Protein AF-A0A2C9JT68-F1 (afdb_monomer_lite)

Sequence (591 aa):
MGTEGPRGPQGPPGNPGPQGPPGVGLKGPPGPPGPPGDYVINGARLIQGPPGPPGPPGPPGVTTTLNGDEKLGFGSTVGAGGSRGAVVYQNRDLMLSMSQRVPLGMMAFVLEEELLYIRVKSGWRYIQLGSVLSIPEVIPTYPRRPDSDQNQTDRENEGTLAVENDGFSDADRERLVKEMYLRQLEERKKRREQEEQIRRLQWEKKKQEEERARLELQRKENAAKDEERKRAEQRQREEAEKRRLHLERLKAEQERKEEERQRKEQNDRLERQRAEEEQRLALAENEKRLEARRRYEEEYRRRLAERERVEKERKQREEERQKLLRLREEREKANQLAIDRRRQLSDYGITGQIHIVDIDKNKLQGQGNTSRPAATTNVRVVDQDDDQEPASYVLDKRRTTPPPRIEIPPANYATGDMLHLIALDKPLAGSMHGIQGADYECHRQARKHRLMGTYRAFLSSETQNLNSIIYYTKDKQIPIVNSKNQILFKSWNSLTDGSGAYFNSQTPIYSFDGNDVMYDPKWPQKFIWHGSNNKGEFVEGKFCNKWHTRAANEMGLASSLLKHMLLDQEEYSCNNAFIVLCIENTARRWP

pLDDT: mean 75.22, std 24.87, range [27.3, 98.81]

Secondary structure (DSSP, 8-state):
--PPPPPPPPPPPPPPPPPPPP---PPPPPPPPPPPPP---SSS---PPPPPPPPPPPPPP-----S------------SSS---EEEESSHHHHHHHTTSSPTT-EEEETTTTEEEEEETTEEEEE------PPP------PPPP-----------------------HHHHHHHHHHHHHHHHHHHHHHHHHHHHHHHHHHHHHHHHHHHHHHHHHHHHHHHHHHHHHHHHHHHHHHHHHHHHHHHHHHHHHHHHHHHHHHHHHHHHHHHHHHHHHHHHHHHHHHHHHHHHHHHHHHHHHHHHHHHHHHHHHHHHHHHHHHHHHHHHHHHHHHHHHHHHHHHTTSS----------------------------------------------------PPP-------TTB--SS-EEEEE-SS-B-S-SSSHHHHHHHHHHHHHHTT--S-EEES--BTTB-GGGSS--TTGGGSPEE-TTSBEEES-HHHHSSSS--B--TTSPPBBTTS-BTTT-TTS-S-EEE--B-TTS-B-TT-BHHHHT---TT-EEEEEEGGGTBSS--EEEETTS-BB-EEEE-S-----

Structure (mmCIF, N/CA/C/O backbone):
data_AF-A0A2C9JT68-F1
#
_entry.id   AF-A0A2C9JT68-F1
#
loop_
_atom_site.group_PDB
_atom_site.id
_atom_site.type_symbol
_atom_site.label_atom_id
_atom_site.label_alt_id
_atom_site.label_comp_id
_atom_site.label_asym_id
_atom_site.label_entity_id
_atom_site.label_seq_id
_atom_site.pdbx_PDB_ins_code
_atom_site.Cartn_x
_atom_site.Cartn_y
_atom_site.Cartn_z
_atom_site.occupancy
_atom_site.B_iso_or_equiv
_atom_site.auth_seq_id
_atom_site.auth_comp_id
_atom_site.auth_asym_id
_atom_site.auth_atom_id
_atom_site.pdbx_PDB_model_num
ATOM 1 N N . MET A 1 1 ? -73.056 -14.015 91.793 1.00 49.25 1 MET A N 1
ATOM 2 C CA . MET A 1 1 ? -73.609 -14.326 90.452 1.00 49.25 1 MET A CA 1
ATOM 3 C C . MET A 1 1 ? -72.986 -13.374 89.446 1.00 49.25 1 MET A C 1
ATOM 5 O O . MET A 1 1 ? -72.625 -12.276 89.847 1.00 49.25 1 MET A O 1
ATOM 9 N N . GLY A 1 2 ? -72.851 -13.793 88.188 1.00 48.03 2 GLY A N 1
ATOM 10 C CA . GLY A 1 2 ? -72.104 -13.069 87.154 1.00 48.03 2 GLY A CA 1
ATOM 11 C C . GLY A 1 2 ? -71.256 -14.060 86.366 1.00 48.03 2 GLY A C 1
ATOM 12 O O . GLY A 1 2 ? -70.108 -14.301 86.714 1.00 48.03 2 GLY A O 1
ATOM 13 N N . THR A 1 3 ? -71.866 -14.717 85.382 1.00 54.62 3 THR A N 1
ATOM 14 C CA . THR A 1 3 ? -71.197 -15.706 84.526 1.00 54.62 3 THR A CA 1
ATOM 15 C C . THR A 1 3 ? -70.244 -15.015 83.560 1.00 54.62 3 THR A C 1
ATOM 17 O O . THR A 1 3 ? -70.628 -14.032 82.926 1.00 54.62 3 THR A O 1
ATOM 20 N N . GLU A 1 4 ? -69.033 -15.550 83.415 1.00 57.28 4 GLU A N 1
ATOM 21 C CA . GLU A 1 4 ? -68.069 -15.071 82.426 1.00 57.28 4 GLU A CA 1
ATOM 22 C C . GLU A 1 4 ? -68.636 -15.220 81.001 1.00 57.28 4 GLU A C 1
ATOM 24 O O . GLU A 1 4 ? -69.282 -16.219 80.671 1.00 57.28 4 GLU A O 1
ATOM 29 N N . GLY A 1 5 ? -68.466 -14.186 80.173 1.00 61.94 5 GLY A N 1
ATOM 30 C CA . GLY A 1 5 ? -69.049 -14.138 78.831 1.00 61.94 5 GLY A CA 1
ATOM 31 C C . GLY A 1 5 ? -68.352 -15.097 77.855 1.00 61.94 5 GLY A C 1
ATOM 32 O O . GLY A 1 5 ? -67.145 -15.313 77.971 1.00 61.94 5 GLY A O 1
ATOM 33 N N . PRO A 1 6 ? -69.068 -15.659 76.862 1.00 64.50 6 PRO A N 1
ATOM 34 C CA . PRO A 1 6 ? -68.467 -16.574 75.900 1.00 64.50 6 PRO A CA 1
ATOM 35 C C . PRO A 1 6 ? -67.355 -15.888 75.097 1.00 64.50 6 PRO A C 1
ATOM 37 O O . PRO A 1 6 ? -67.516 -14.772 74.596 1.00 64.50 6 PRO A O 1
ATOM 40 N N . ARG A 1 7 ? -66.225 -16.587 74.950 1.00 65.62 7 ARG A N 1
ATOM 41 C CA . ARG A 1 7 ? -65.058 -16.132 74.184 1.00 65.62 7 ARG A CA 1
ATOM 42 C C . ARG A 1 7 ? -65.469 -15.776 72.751 1.00 65.62 7 ARG A C 1
ATOM 44 O O . ARG A 1 7 ? -66.027 -16.612 72.043 1.00 65.62 7 ARG A O 1
ATOM 51 N N . GLY A 1 8 ? -65.167 -14.546 72.332 1.00 63.94 8 GLY A N 1
ATOM 52 C CA . GLY A 1 8 ? -65.489 -14.058 70.990 1.00 63.94 8 GLY A CA 1
ATOM 53 C C . GLY A 1 8 ? -64.876 -14.924 69.875 1.00 63.94 8 GLY A C 1
ATOM 54 O O . GLY A 1 8 ? -63.818 -15.529 70.086 1.00 63.94 8 GLY A O 1
ATOM 55 N N . PRO A 1 9 ? -65.525 -14.999 68.697 1.00 64.12 9 PRO A N 1
ATOM 56 C CA . PRO A 1 9 ? -65.074 -15.843 67.596 1.00 64.12 9 PRO A CA 1
ATOM 57 C C . PRO A 1 9 ? -63.690 -15.427 67.085 1.00 64.12 9 PRO A C 1
ATOM 59 O O . PRO A 1 9 ? -63.302 -14.259 67.151 1.00 64.12 9 PRO A O 1
ATOM 62 N N . GLN A 1 10 ? -62.951 -16.396 66.545 1.00 63.31 10 GLN A N 1
ATOM 63 C CA . GLN A 1 10 ? -61.650 -16.152 65.929 1.00 63.31 10 GLN A CA 1
ATOM 64 C C . GLN A 1 10 ? -61.797 -15.182 64.747 1.00 63.31 10 GLN A C 1
ATOM 66 O O . GLN A 1 10 ? -62.661 -15.367 63.890 1.00 63.31 10 GLN A O 1
ATOM 71 N N . GLY A 1 11 ? -60.950 -14.149 64.706 1.00 59.50 11 GLY A N 1
ATOM 72 C CA . GLY A 1 11 ? -60.927 -13.197 63.596 1.00 59.50 11 GLY A CA 1
ATOM 73 C C . GLY A 1 11 ? -60.619 -13.892 62.260 1.00 59.50 11 GLY A C 1
ATOM 74 O O . GLY A 1 11 ? -59.875 -14.878 62.253 1.00 59.50 11 GLY A O 1
ATOM 75 N N . PRO A 1 12 ? -61.179 -13.408 61.136 1.00 61.53 12 PRO A N 1
ATOM 76 C CA . PRO A 1 12 ? -60.961 -14.021 59.830 1.00 61.53 12 PRO A CA 1
ATOM 77 C C . PRO A 1 12 ? -59.472 -13.989 59.437 1.00 61.53 12 PRO A C 1
ATOM 79 O O . PRO A 1 12 ? -58.749 -13.082 59.865 1.00 61.53 12 PRO A O 1
ATOM 82 N N . PRO A 1 13 ? -59.000 -14.941 58.607 1.00 68.06 13 PRO A N 1
ATOM 83 C CA . PRO A 1 13 ? -57.640 -14.921 58.079 1.00 68.06 13 PRO A CA 1
ATOM 84 C C . PRO A 1 13 ? -57.308 -13.586 57.405 1.00 68.06 13 PRO A C 1
ATOM 86 O O . PRO A 1 13 ? -58.145 -13.007 56.710 1.00 68.06 13 PRO A O 1
ATOM 89 N N . GLY A 1 14 ? -56.076 -13.108 57.591 1.00 55.41 14 GLY A N 1
ATOM 90 C CA . GLY A 1 14 ? -55.601 -11.899 56.922 1.00 55.41 14 GLY A CA 1
ATOM 91 C C . GLY A 1 14 ? -55.662 -12.052 55.401 1.00 55.41 14 GLY A C 1
ATOM 92 O O . GLY A 1 14 ? -55.240 -13.076 54.864 1.00 55.41 14 GLY A O 1
ATOM 93 N N . ASN A 1 15 ? -56.188 -11.033 54.717 1.00 54.62 15 ASN A N 1
ATOM 94 C CA . ASN A 1 15 ? -56.277 -11.021 53.257 1.00 54.62 15 ASN A CA 1
ATOM 95 C C . ASN A 1 15 ? -54.892 -11.249 52.616 1.00 54.62 15 ASN A C 1
ATOM 97 O O . ASN A 1 15 ? -53.897 -10.737 53.142 1.00 54.62 15 ASN A O 1
ATOM 101 N N . PRO A 1 16 ? -54.811 -11.944 51.463 1.00 64.69 16 PRO A N 1
ATOM 102 C CA . PRO A 1 16 ? -53.580 -12.032 50.686 1.00 64.69 16 PRO A CA 1
ATOM 103 C C . PRO A 1 16 ? -52.981 -10.646 50.421 1.00 64.69 16 PRO A C 1
ATOM 105 O O . PRO A 1 16 ? -53.710 -9.682 50.176 1.00 64.69 16 PRO A O 1
ATOM 108 N N . GLY A 1 17 ? -51.648 -10.554 50.454 1.00 48.88 17 GLY A N 1
ATOM 109 C CA . GLY A 1 17 ? -50.942 -9.312 50.141 1.00 48.88 17 GLY A CA 1
ATOM 110 C C . GLY A 1 17 ? -51.330 -8.788 48.750 1.00 48.88 17 GLY A C 1
ATOM 111 O O . GLY A 1 17 ? -51.549 -9.595 47.841 1.00 48.88 17 GLY A O 1
ATOM 112 N N . PRO A 1 18 ? -51.442 -7.459 48.564 1.00 54.62 18 PRO A N 1
ATOM 113 C CA . PRO A 1 18 ? -51.905 -6.888 47.306 1.00 54.62 18 PRO A CA 1
ATOM 114 C C . PRO A 1 18 ? -50.997 -7.309 46.149 1.00 54.62 18 PRO A C 1
ATOM 116 O O . PRO A 1 18 ? -49.769 -7.280 46.261 1.00 54.62 18 PRO A O 1
ATOM 119 N N . GLN A 1 19 ? -51.611 -7.676 45.023 1.00 54.12 19 GLN A N 1
ATOM 120 C CA . GLN A 1 19 ? -50.888 -7.988 43.795 1.00 54.12 19 GLN A CA 1
ATOM 121 C C . GLN A 1 19 ? -50.010 -6.792 43.397 1.00 54.12 19 GLN A C 1
ATOM 123 O O . GLN A 1 19 ? -50.469 -5.648 43.413 1.00 54.12 19 GLN A O 1
ATOM 128 N N . GLY A 1 20 ? -48.748 -7.059 43.043 1.00 46.91 20 GLY A N 1
ATOM 129 C CA . GLY A 1 20 ? -47.820 -6.019 42.597 1.00 46.91 20 GLY A CA 1
ATOM 130 C C . GLY A 1 20 ? -48.408 -5.213 41.428 1.00 46.91 20 GLY A C 1
ATOM 131 O O . GLY A 1 20 ? -49.074 -5.800 40.571 1.00 46.91 20 GLY A O 1
ATOM 132 N N . PRO A 1 21 ? -48.206 -3.882 41.389 1.00 47.03 21 PRO A N 1
ATOM 133 C CA . PRO A 1 21 ? -48.898 -3.013 40.445 1.00 47.03 21 PRO A CA 1
ATOM 134 C C . PRO A 1 21 ? -48.596 -3.417 38.991 1.00 47.03 21 PRO A C 1
ATOM 136 O O . PRO A 1 21 ? -47.423 -3.585 38.645 1.00 47.03 21 PRO A O 1
ATOM 139 N N . PRO A 1 22 ? -49.618 -3.541 38.118 1.00 49.75 22 PRO A N 1
ATOM 140 C CA . PRO A 1 22 ? -49.408 -3.793 36.697 1.00 49.75 22 PRO A CA 1
ATOM 141 C C . PRO A 1 22 ? -48.486 -2.739 36.074 1.00 49.75 22 PRO A C 1
ATOM 143 O O . PRO A 1 22 ? -48.647 -1.543 36.319 1.00 49.75 22 PRO A O 1
ATOM 146 N N . GLY A 1 23 ? -47.526 -3.177 35.255 1.00 41.69 23 GLY A N 1
ATOM 147 C CA . GLY A 1 23 ? -46.555 -2.289 34.615 1.00 41.69 23 GLY A CA 1
ATOM 148 C C . GLY A 1 23 ? -47.236 -1.268 33.701 1.00 41.69 23 GLY A C 1
ATOM 149 O O . GLY A 1 23 ? -47.698 -1.614 32.614 1.00 41.69 23 GLY A O 1
ATOM 150 N N . VAL A 1 24 ? -47.298 -0.008 34.138 1.00 39.09 24 VAL A N 1
ATOM 151 C CA . VAL A 1 24 ? -48.035 1.055 33.439 1.00 39.09 24 VAL A CA 1
ATOM 152 C C . VAL A 1 24 ? -47.249 1.541 32.218 1.00 39.09 24 VAL A C 1
ATOM 154 O O . VAL A 1 24 ? -46.485 2.503 32.282 1.00 39.09 24 VAL A O 1
ATOM 157 N N . GLY A 1 25 ? -47.449 0.875 31.080 1.00 39.75 25 GLY A N 1
ATOM 158 C CA . GLY A 1 25 ? -46.959 1.344 29.786 1.00 39.75 25 GLY A CA 1
ATOM 159 C C . GLY A 1 25 ? -47.607 2.680 29.416 1.00 39.75 25 GLY A C 1
ATOM 160 O O . GLY A 1 25 ? -48.798 2.732 29.107 1.00 39.75 25 GLY A O 1
ATOM 161 N N . LEU A 1 26 ? -46.833 3.767 29.455 1.00 35.72 26 LEU A N 1
ATOM 162 C CA . LEU A 1 26 ? -47.327 5.106 29.133 1.00 35.72 26 LEU A CA 1
ATOM 163 C C . LEU A 1 26 ? -47.810 5.173 27.677 1.00 35.72 26 LEU A C 1
ATOM 165 O O . LEU A 1 26 ? -47.066 4.874 26.742 1.00 35.72 26 LEU A O 1
ATOM 169 N N . LYS A 1 27 ? -49.057 5.616 27.484 1.00 40.81 27 LYS A N 1
ATOM 170 C CA . LYS A 1 27 ? -49.620 5.891 26.158 1.00 40.81 27 LYS A CA 1
ATOM 171 C C . LYS A 1 27 ? -48.790 6.984 25.479 1.00 40.81 27 LYS A C 1
ATOM 173 O O . LYS A 1 27 ? -48.665 8.081 26.019 1.00 40.81 27 LYS A O 1
ATOM 178 N N . GLY A 1 28 ? -48.242 6.683 24.301 1.00 44.53 28 GLY A N 1
ATOM 179 C CA . GLY A 1 28 ? -47.439 7.637 23.535 1.00 44.53 28 GLY A CA 1
ATOM 180 C C . GLY A 1 28 ? -48.212 8.927 23.210 1.00 44.53 28 GLY A C 1
ATOM 181 O O . GLY A 1 28 ? -49.436 8.873 23.033 1.00 44.53 28 GLY A O 1
ATOM 182 N N . PRO A 1 29 ? -47.527 10.084 23.136 1.00 41.91 29 PRO A N 1
ATOM 183 C CA . PRO A 1 29 ? -48.167 11.350 22.793 1.00 41.91 29 PRO A CA 1
ATOM 184 C C . PRO A 1 29 ? -48.758 11.308 21.369 1.00 41.91 29 PRO A C 1
ATOM 186 O O . PRO A 1 29 ? -48.262 10.554 20.526 1.00 41.91 29 PRO A O 1
ATOM 189 N N . PRO A 1 30 ? -49.794 12.116 21.071 1.00 46.81 30 PRO A N 1
ATOM 190 C CA . PRO A 1 30 ? -50.306 12.266 19.712 1.00 46.81 30 PRO A CA 1
ATOM 191 C C . PRO A 1 30 ? -49.204 12.673 18.726 1.00 46.81 30 PRO A C 1
ATOM 193 O O . PRO A 1 30 ? -48.300 13.436 19.073 1.00 46.81 30 PRO A O 1
ATOM 196 N N . GLY A 1 31 ? -49.296 12.185 17.487 1.00 44.56 31 GLY A N 1
ATOM 197 C CA . GLY A 1 31 ? -48.398 12.617 16.418 1.00 44.56 31 GLY A CA 1
ATOM 198 C C . GLY A 1 31 ? -48.574 14.110 16.098 1.00 44.56 31 GLY A C 1
ATOM 199 O O . GLY A 1 31 ? -49.675 14.642 16.276 1.00 44.56 31 GLY A O 1
ATOM 200 N N . PRO A 1 32 ? -47.520 14.799 15.623 1.00 46.31 32 PRO A N 1
ATOM 201 C CA . PRO A 1 32 ? -47.634 16.190 15.196 1.00 46.31 32 PRO A CA 1
ATOM 202 C C . PRO A 1 32 ? -48.630 16.327 14.025 1.00 46.31 32 PRO A C 1
ATOM 204 O O . PRO A 1 32 ? -48.775 15.381 13.243 1.00 46.31 32 PRO A O 1
ATOM 207 N N . PRO A 1 33 ? -49.302 17.485 13.870 1.00 51.06 33 PRO A N 1
ATOM 208 C CA . PRO A 1 33 ? -50.163 17.748 12.719 1.00 51.06 33 PRO A CA 1
ATOM 209 C C . PRO A 1 33 ? -49.421 17.575 11.389 1.00 51.06 33 PRO A C 1
ATOM 211 O O . PRO A 1 33 ? -48.227 17.866 11.286 1.00 51.06 33 PRO A O 1
ATOM 214 N N . GLY A 1 34 ? -50.140 17.122 10.361 1.00 45.12 34 GLY A N 1
ATOM 215 C CA . GLY A 1 34 ? -49.595 17.044 9.006 1.00 45.12 34 GLY A CA 1
ATOM 216 C C . GLY A 1 34 ? -49.295 18.436 8.427 1.00 45.12 34 GLY A C 1
ATOM 217 O O . GLY A 1 34 ? -49.954 19.408 8.811 1.00 45.12 34 GLY A O 1
ATOM 218 N N . PRO A 1 35 ? -48.327 18.556 7.499 1.00 52.16 35 PRO A N 1
ATOM 219 C CA . PRO A 1 35 ? -48.089 19.809 6.788 1.00 52.16 35 PRO A CA 1
ATOM 220 C C . PRO A 1 35 ? -49.331 20.216 5.966 1.00 52.16 35 PRO A C 1
ATOM 222 O O . PRO A 1 35 ? -50.092 19.337 5.547 1.00 52.16 35 PRO A O 1
ATOM 225 N N . PRO A 1 36 ? -49.546 21.521 5.705 1.00 52.09 36 PRO A N 1
ATOM 226 C CA . PRO A 1 36 ? -50.601 21.978 4.803 1.00 52.09 36 PRO A CA 1
ATOM 227 C C . PRO A 1 36 ? -50.477 21.330 3.417 1.00 52.09 36 PRO A C 1
ATOM 229 O O . PRO A 1 36 ? -49.371 21.167 2.903 1.00 52.09 36 PRO A O 1
ATOM 232 N N . GLY A 1 37 ? -51.609 20.957 2.820 1.00 49.12 37 GLY A N 1
ATOM 233 C CA . GLY A 1 37 ? -51.647 20.384 1.475 1.00 49.12 37 GLY A CA 1
ATOM 234 C C . GLY A 1 37 ? -51.750 21.466 0.403 1.00 49.12 37 GLY A C 1
ATOM 235 O O . GLY A 1 37 ? -52.709 22.237 0.409 1.00 49.12 37 GLY A O 1
ATOM 236 N N . ASP A 1 38 ? -50.802 21.486 -0.532 1.00 47.41 38 ASP A N 1
ATOM 237 C CA . ASP A 1 38 ? -50.852 22.355 -1.709 1.00 47.41 38 ASP A CA 1
ATOM 238 C C . ASP A 1 38 ? -51.758 21.768 -2.803 1.00 47.41 38 ASP A C 1
ATOM 240 O O . ASP A 1 38 ? -51.668 20.587 -3.147 1.00 47.41 38 ASP A O 1
ATOM 244 N N . TYR A 1 39 ? -52.589 22.615 -3.412 1.00 48.19 39 TYR A N 1
ATOM 245 C CA . TYR A 1 39 ? -53.298 22.316 -4.656 1.00 48.19 39 TYR A CA 1
ATOM 246 C C . TYR A 1 39 ? -53.361 23.557 -5.550 1.00 48.19 39 TYR A C 1
ATOM 248 O O . TYR A 1 39 ? -53.567 24.676 -5.082 1.00 48.19 39 TYR A O 1
ATOM 256 N N . VAL A 1 40 ? -53.176 23.357 -6.857 1.00 44.72 40 VAL A N 1
ATOM 257 C CA . VAL A 1 40 ? -53.140 24.434 -7.856 1.00 44.72 40 VAL A CA 1
ATOM 258 C C . VAL A 1 40 ? -54.432 24.432 -8.663 1.00 44.72 40 VAL A C 1
ATOM 260 O O . VAL A 1 40 ? -54.751 23.447 -9.324 1.00 44.72 40 VAL A O 1
ATOM 263 N N . ILE A 1 41 ? -55.139 25.562 -8.659 1.00 46.19 41 ILE A N 1
ATOM 264 C CA . ILE A 1 41 ? -56.184 25.898 -9.635 1.00 46.19 41 ILE A CA 1
ATOM 265 C C . ILE A 1 41 ? -55.873 27.297 -10.191 1.00 46.19 41 ILE A C 1
ATOM 267 O O . ILE A 1 41 ? -55.240 28.120 -9.529 1.00 46.19 41 ILE A O 1
ATOM 271 N N . ASN A 1 42 ? -56.248 27.527 -11.449 1.00 49.16 42 ASN A N 1
ATOM 272 C CA . ASN A 1 42 ? -55.835 28.672 -12.259 1.00 49.16 42 ASN A CA 1
ATOM 273 C C . ASN A 1 42 ? -56.133 30.044 -11.623 1.00 49.16 42 ASN A C 1
ATOM 275 O O . ASN A 1 42 ? -57.291 30.432 -11.516 1.00 49.16 42 ASN A O 1
ATOM 279 N N . GLY A 1 43 ? -55.079 30.830 -11.378 1.00 54.69 43 GLY A N 1
ATOM 280 C CA . GLY A 1 43 ? -55.147 32.296 -11.352 1.00 54.69 43 GLY A CA 1
ATOM 281 C C . GLY A 1 43 ? -55.616 32.959 -10.047 1.00 54.69 43 GLY A C 1
ATOM 282 O O . GLY A 1 43 ? -56.805 33.063 -9.782 1.00 54.69 43 GLY A O 1
ATOM 283 N N . ALA A 1 44 ? -54.651 33.587 -9.363 1.00 49.94 44 ALA A N 1
ATOM 284 C CA . ALA A 1 44 ? -54.787 34.557 -8.264 1.00 49.94 44 ALA A CA 1
ATOM 285 C C . ALA A 1 44 ? -55.077 34.036 -6.833 1.00 49.94 44 ALA A C 1
ATOM 287 O O . ALA A 1 44 ? -56.051 33.351 -6.560 1.00 49.94 44 ALA A O 1
ATOM 288 N N . ARG A 1 45 ? -54.232 34.526 -5.906 1.00 46.84 45 ARG A N 1
ATOM 289 C CA . ARG A 1 45 ? -54.285 34.453 -4.427 1.00 46.84 45 ARG A CA 1
ATOM 290 C C . ARG A 1 45 ? -54.322 33.056 -3.784 1.00 46.84 45 ARG A C 1
ATOM 292 O O . ARG A 1 45 ? -55.362 32.428 -3.640 1.00 46.84 45 ARG A O 1
ATOM 299 N N . LEU A 1 46 ? -53.169 32.672 -3.229 1.00 40.88 46 LEU A N 1
ATOM 300 C CA . LEU A 1 46 ? -53.057 31.630 -2.206 1.00 40.88 46 LEU A CA 1
ATOM 301 C C . LEU A 1 46 ? -53.847 32.021 -0.945 1.00 40.88 46 LEU A C 1
ATOM 303 O O . LEU A 1 46 ? -53.633 33.099 -0.388 1.00 40.88 46 LEU A O 1
ATOM 307 N N . ILE A 1 47 ? -54.689 31.109 -0.460 1.00 49.62 47 ILE A N 1
ATOM 308 C CA . ILE A 1 47 ? -55.196 31.094 0.916 1.00 49.62 47 ILE A CA 1
ATOM 309 C C . ILE A 1 47 ? -54.824 29.726 1.484 1.00 49.62 47 ILE A C 1
ATOM 311 O O . ILE A 1 47 ? -55.325 28.705 1.021 1.00 49.62 47 ILE A O 1
ATOM 315 N N . GLN A 1 48 ? -53.913 29.700 2.457 1.00 47.09 48 GLN A N 1
ATOM 316 C CA . GLN A 1 48 ? -53.503 28.461 3.112 1.00 47.09 48 GLN A CA 1
ATOM 317 C C . GLN A 1 48 ? -54.635 27.973 4.025 1.00 47.09 48 GLN A C 1
ATOM 319 O O . GLN A 1 48 ? -55.072 28.700 4.918 1.00 47.09 48 GLN A O 1
ATOM 324 N N . GLY A 1 49 ? -55.120 26.752 3.790 1.00 54.12 49 GLY A N 1
ATOM 325 C CA . GLY A 1 49 ? -56.110 26.119 4.662 1.00 54.12 49 GLY A CA 1
ATOM 326 C C . GLY A 1 49 ? -55.539 25.831 6.060 1.00 54.12 49 GLY A C 1
ATOM 327 O O . GLY A 1 49 ? -54.325 25.651 6.197 1.00 54.12 49 GLY A O 1
ATOM 328 N N . PRO A 1 50 ? -56.384 25.773 7.107 1.00 49.12 50 PRO A N 1
ATOM 329 C CA . PRO A 1 50 ? -55.932 25.411 8.446 1.00 49.12 50 PRO A CA 1
ATOM 330 C C . PRO A 1 50 ? -55.329 23.991 8.458 1.00 49.12 50 PRO A C 1
ATOM 332 O O . PRO A 1 50 ? -55.784 23.137 7.690 1.00 49.12 50 PRO A O 1
ATOM 335 N N . PRO A 1 51 ? -54.336 23.704 9.325 1.00 51.59 51 PRO A N 1
ATOM 336 C CA . PRO A 1 51 ? -53.750 22.371 9.436 1.00 51.59 51 PRO A CA 1
ATOM 337 C C . PRO A 1 51 ? -54.802 21.290 9.697 1.00 51.59 51 PRO A C 1
ATOM 339 O O . PRO A 1 51 ? -55.738 21.492 10.475 1.00 51.59 51 PRO A O 1
ATOM 342 N N . GLY A 1 52 ? -54.626 20.125 9.070 1.00 49.50 52 GLY A N 1
ATOM 343 C CA . GLY A 1 52 ? -55.501 18.976 9.294 1.00 49.50 52 GLY A CA 1
ATOM 344 C C . GLY A 1 52 ? -55.483 18.523 10.763 1.00 49.50 52 GLY A C 1
ATOM 345 O O . GLY A 1 52 ? -54.454 18.666 11.433 1.00 49.50 52 GLY A O 1
ATOM 346 N N . PRO A 1 53 ? -56.598 17.971 11.282 1.00 48.28 53 PRO A N 1
ATOM 347 C CA . PRO A 1 53 ? -56.662 17.503 12.662 1.00 48.28 53 PRO A CA 1
ATOM 348 C C . PRO A 1 53 ? -55.596 16.423 12.929 1.00 48.28 53 PRO A C 1
ATOM 350 O O . PRO A 1 53 ? -55.268 15.658 12.016 1.00 48.28 53 PRO A O 1
ATOM 353 N N . PRO A 1 54 ? -55.061 16.322 14.164 1.00 49.94 54 PRO A N 1
ATOM 354 C CA . PRO A 1 54 ? -54.108 15.277 14.522 1.00 49.94 54 PRO A CA 1
ATOM 355 C C . PRO A 1 54 ? -54.640 13.886 14.169 1.00 49.94 54 PRO A C 1
ATOM 357 O O . PRO A 1 54 ? -55.803 13.572 14.436 1.00 49.94 54 PRO A O 1
ATOM 360 N N . GLY A 1 55 ? -53.781 13.052 13.579 1.00 42.72 55 GLY A N 1
ATOM 361 C CA . GLY A 1 55 ? -54.149 11.687 13.207 1.00 42.72 55 GLY A CA 1
ATOM 362 C C . GLY A 1 55 ? -54.638 10.880 14.419 1.00 42.72 55 GLY A C 1
ATOM 363 O O . GLY A 1 55 ? -54.156 11.106 15.536 1.00 42.72 55 GLY A O 1
ATOM 364 N N . PRO A 1 56 ? -55.585 9.941 14.230 1.00 42.62 56 PRO A N 1
ATOM 365 C CA . PRO A 1 56 ? -56.097 9.129 15.326 1.00 42.62 56 PRO A CA 1
ATOM 366 C C . PRO A 1 56 ? -54.950 8.367 16.013 1.00 42.62 56 PRO A C 1
ATOM 368 O O . PRO A 1 56 ? -53.994 7.973 15.337 1.00 42.62 56 PRO A O 1
ATOM 371 N N . PRO A 1 57 ? -55.021 8.133 17.340 1.00 45.03 57 PRO A N 1
ATOM 372 C CA . PRO A 1 57 ? -54.009 7.359 18.048 1.00 45.03 57 PRO A CA 1
ATOM 373 C C . PRO A 1 57 ? -53.770 6.009 17.368 1.00 45.03 57 PRO A C 1
ATOM 375 O O . PRO A 1 57 ? -54.727 5.307 17.039 1.00 45.03 57 PRO A O 1
ATOM 378 N N . GLY A 1 58 ? -52.498 5.650 17.175 1.00 38.38 58 GLY A N 1
ATOM 379 C CA . GLY A 1 58 ? -52.129 4.367 16.580 1.00 38.38 58 GLY A CA 1
ATOM 380 C C . GLY A 1 58 ? -52.758 3.191 17.344 1.00 38.38 58 GLY A C 1
ATOM 381 O O . GLY A 1 58 ? -52.929 3.286 18.565 1.00 38.38 58 GLY A O 1
ATOM 382 N N . PRO A 1 59 ? -53.126 2.098 16.649 1.00 39.00 59 PRO A N 1
ATOM 383 C CA . PRO A 1 59 ? -53.789 0.963 17.280 1.00 39.00 59 PRO A CA 1
ATOM 384 C C . PRO A 1 59 ? -52.922 0.377 18.409 1.00 39.00 59 PRO A C 1
ATOM 386 O O . PRO A 1 59 ? -51.694 0.355 18.277 1.00 39.00 59 PRO A O 1
ATOM 389 N N . PRO A 1 60 ? -53.528 -0.114 19.510 1.00 37.75 60 PRO A N 1
ATOM 390 C CA . PRO A 1 60 ? -52.792 -0.788 20.575 1.00 37.75 60 PRO A CA 1
ATOM 391 C C . PRO A 1 60 ? -51.915 -1.923 20.032 1.00 37.75 60 PRO A C 1
ATOM 393 O O . PRO A 1 60 ? -52.329 -2.667 19.142 1.00 37.75 60 PRO A O 1
ATOM 396 N N . GLY A 1 61 ? -50.701 -2.057 20.574 1.00 32.50 61 GLY A N 1
ATOM 397 C CA . GLY A 1 61 ? -49.765 -3.103 20.164 1.00 32.50 61 GLY A CA 1
ATOM 398 C C . GLY A 1 61 ? -50.358 -4.494 20.390 1.00 32.50 61 GLY A C 1
ATOM 399 O O . GLY A 1 61 ? -50.783 -4.814 21.498 1.00 32.50 61 GLY A O 1
ATOM 400 N N . VAL A 1 62 ? -50.397 -5.318 19.340 1.00 32.81 62 VAL A N 1
ATOM 401 C CA . VAL A 1 62 ? -51.040 -6.638 19.386 1.00 32.81 62 VAL A CA 1
ATOM 402 C C . VAL A 1 62 ? -50.188 -7.621 20.190 1.00 32.81 62 VAL A C 1
ATOM 404 O O . VAL A 1 62 ? -49.167 -8.114 19.712 1.00 32.81 62 VAL A O 1
ATOM 407 N N . THR A 1 63 ? -50.635 -7.946 21.401 1.00 28.83 63 THR A N 1
ATOM 408 C CA . THR A 1 63 ? -50.096 -9.044 22.210 1.00 28.83 63 THR A CA 1
ATOM 409 C C . THR A 1 63 ? -50.696 -10.375 21.754 1.00 28.83 63 THR A C 1
ATOM 411 O O . THR A 1 63 ? -51.703 -10.826 22.298 1.00 28.83 63 THR A O 1
ATOM 414 N N . THR A 1 64 ? -50.097 -11.017 20.747 1.00 30.28 64 THR A N 1
ATOM 415 C CA . THR A 1 64 ? -50.502 -12.372 20.340 1.00 30.28 64 THR A CA 1
ATOM 416 C C . THR A 1 64 ? -49.971 -13.402 21.334 1.00 30.28 64 THR A C 1
ATOM 418 O O . THR A 1 64 ? -48.821 -13.824 21.244 1.00 30.28 64 THR A O 1
ATOM 421 N N . THR A 1 65 ? -50.811 -13.839 22.270 1.00 28.66 65 THR A N 1
ATOM 422 C CA . THR A 1 65 ? -50.531 -15.006 23.114 1.00 28.66 65 THR A CA 1
ATOM 423 C C . THR A 1 65 ? -50.809 -16.299 22.351 1.00 28.66 65 THR A C 1
ATOM 425 O O . THR A 1 65 ? -51.966 -16.616 22.076 1.00 28.66 65 THR A O 1
ATOM 428 N N . LEU A 1 66 ? -49.764 -17.074 22.073 1.00 32.84 66 LEU A N 1
ATOM 429 C CA . LEU A 1 66 ? -49.857 -18.506 21.796 1.00 32.84 66 LEU A CA 1
ATOM 430 C C . LEU A 1 66 ? -48.823 -19.206 22.681 1.00 32.84 66 LEU A C 1
ATOM 432 O O . LEU A 1 66 ? -47.658 -18.837 22.630 1.00 32.84 66 LEU A O 1
ATOM 436 N N . ASN A 1 67 ? -49.309 -20.138 23.507 1.00 31.97 67 ASN A N 1
ATOM 437 C CA . ASN A 1 67 ? -48.622 -21.146 24.331 1.00 31.97 67 ASN A CA 1
ATOM 438 C C . ASN A 1 67 ? -47.116 -20.921 24.573 1.00 31.97 67 ASN A C 1
ATOM 440 O O . ASN A 1 67 ? -46.305 -21.092 23.668 1.00 31.97 67 ASN A O 1
ATOM 444 N N . GLY A 1 68 ? -46.763 -20.557 25.808 1.00 42.53 68 GLY A N 1
ATOM 445 C CA . GLY A 1 68 ? -45.423 -20.080 26.146 1.00 42.53 68 GLY A CA 1
ATOM 446 C C . GLY A 1 68 ? -44.299 -21.099 25.954 1.00 42.53 68 GLY A C 1
ATOM 447 O O . GLY A 1 68 ? -44.474 -22.280 26.230 1.00 42.53 68 GLY A O 1
ATOM 448 N N . ASP A 1 69 ? -43.135 -20.586 25.557 1.00 32.53 69 ASP A N 1
ATOM 449 C CA . ASP A 1 69 ? -42.044 -20.365 26.513 1.00 32.53 69 ASP A CA 1
ATOM 450 C C . ASP A 1 69 ? -41.235 -19.096 26.137 1.00 32.53 69 ASP A C 1
ATOM 452 O O . ASP A 1 69 ? -41.444 -18.521 25.074 1.00 32.53 69 ASP A O 1
ATOM 456 N N . GLU A 1 70 ? -40.417 -18.617 27.085 1.00 30.58 70 GLU A N 1
ATOM 457 C CA . GLU A 1 70 ? -39.459 -17.479 27.102 1.00 30.58 70 GLU A CA 1
ATOM 458 C C . GLU A 1 70 ? -39.502 -16.302 26.077 1.00 30.58 70 GLU A C 1
ATOM 460 O O . GLU A 1 70 ? -39.389 -16.493 24.877 1.00 30.58 70 GLU A O 1
ATOM 465 N N . LYS A 1 71 ? -39.482 -15.064 26.633 1.00 38.59 71 LYS A N 1
ATOM 466 C CA . LYS A 1 71 ? -38.662 -13.842 26.319 1.00 38.59 71 LYS A CA 1
ATOM 467 C C . LYS A 1 71 ? -38.302 -13.470 24.845 1.00 38.59 71 LYS A C 1
ATOM 469 O O . LYS A 1 71 ? -38.129 -14.299 23.978 1.00 38.59 71 LYS A O 1
ATOM 474 N N . LEU A 1 72 ? -38.066 -12.207 24.457 1.00 36.00 72 LEU A N 1
ATOM 475 C CA . LEU A 1 72 ? -37.578 -10.998 25.153 1.00 36.00 72 LEU A CA 1
ATOM 476 C C . LEU A 1 72 ? -38.340 -9.720 24.716 1.00 36.00 72 LEU A C 1
ATOM 478 O O . LEU A 1 72 ? -39.068 -9.714 23.727 1.00 36.00 72 LEU A O 1
ATOM 482 N N . GLY A 1 73 ? -38.151 -8.614 25.449 1.00 37.41 73 GLY A N 1
ATOM 483 C CA . GLY A 1 73 ? -38.791 -7.317 25.171 1.00 37.41 73 GLY A CA 1
ATOM 484 C C . GLY A 1 73 ? -38.066 -6.425 24.149 1.00 37.41 73 GLY A C 1
ATOM 485 O O . GLY A 1 73 ? -36.869 -6.564 23.907 1.00 37.41 73 GLY A O 1
ATOM 486 N N . PHE A 1 74 ? -38.794 -5.454 23.584 1.00 38.97 74 PHE A N 1
ATOM 487 C CA . PHE A 1 74 ? -38.254 -4.461 22.647 1.00 38.97 74 PHE A CA 1
ATOM 488 C C . PHE A 1 74 ? -37.336 -3.442 23.343 1.00 38.97 74 PHE A C 1
ATOM 490 O O . PHE A 1 74 ? -37.742 -2.767 24.290 1.00 38.97 74 PHE A O 1
ATOM 497 N N . GLY A 1 75 ? -36.118 -3.274 22.821 1.00 35.00 75 GLY A N 1
ATOM 498 C CA . GLY A 1 75 ? -35.171 -2.256 23.279 1.00 35.00 75 GLY A CA 1
ATOM 499 C C . GLY A 1 75 ? -35.566 -0.844 22.837 1.00 35.00 75 GLY A C 1
ATOM 500 O O . GLY A 1 75 ? -35.163 -0.395 21.766 1.00 35.00 75 GLY A O 1
ATOM 501 N N . SER A 1 76 ? -36.324 -0.132 23.671 1.00 35.94 76 SER A N 1
ATOM 502 C CA . SER A 1 76 ? -36.591 1.300 23.487 1.00 35.94 76 SER A CA 1
ATOM 503 C C . SER A 1 76 ? -35.391 2.155 23.897 1.00 35.94 76 SER A C 1
ATOM 505 O O . SER A 1 76 ? -35.047 2.225 25.075 1.00 35.94 76 SER A O 1
ATOM 507 N N . THR A 1 77 ? -34.831 2.900 22.947 1.00 31.66 77 THR A N 1
ATOM 508 C CA . THR A 1 77 ? -34.049 4.118 23.213 1.00 31.66 77 THR A CA 1
ATOM 509 C C . THR A 1 77 ? -34.726 5.312 22.537 1.00 31.66 77 THR A C 1
ATOM 511 O O . THR A 1 77 ? -35.451 5.162 21.553 1.00 31.66 77 THR A O 1
ATOM 514 N N . VAL A 1 78 ? -34.580 6.499 23.130 1.00 33.38 78 VAL A N 1
ATOM 515 C CA . VAL A 1 78 ? -35.469 7.647 22.884 1.00 33.38 78 VAL A CA 1
ATOM 516 C C . VAL A 1 78 ? -34.679 8.817 22.298 1.00 33.38 78 VAL A C 1
ATOM 518 O O . VAL A 1 78 ? -33.640 9.175 22.844 1.00 33.38 78 VAL A O 1
ATOM 521 N N . GLY A 1 79 ? -35.177 9.455 21.233 1.00 27.83 79 GLY A N 1
ATOM 522 C CA . GLY A 1 79 ? -34.583 10.699 20.729 1.00 27.83 79 GLY A CA 1
ATOM 523 C C . GLY A 1 79 ? -34.992 11.081 19.305 1.00 27.83 79 GLY A C 1
ATOM 524 O O . GLY A 1 79 ? -34.741 10.337 18.368 1.00 27.83 79 GLY A O 1
ATOM 525 N N . ALA A 1 80 ? -35.606 12.260 19.180 1.00 30.23 80 ALA A N 1
ATOM 526 C CA . ALA A 1 80 ? -35.895 13.042 17.970 1.00 30.23 80 ALA A CA 1
ATOM 527 C C . ALA A 1 80 ? -35.333 12.540 16.613 1.00 30.23 80 ALA A C 1
ATOM 529 O O . ALA A 1 80 ? -34.141 12.655 16.334 1.00 30.23 80 ALA A O 1
ATOM 530 N N . GLY A 1 81 ? -36.236 12.134 15.712 1.00 31.09 81 GLY A N 1
ATOM 531 C CA . GLY A 1 81 ? -35.932 11.800 14.314 1.00 31.09 81 GLY A CA 1
ATOM 532 C C . GLY A 1 81 ? -36.305 10.360 13.955 1.00 31.09 81 GLY A C 1
ATOM 533 O O . GLY A 1 81 ? -36.079 9.431 14.723 1.00 31.09 81 GLY A O 1
ATOM 534 N N . GLY A 1 82 ? -36.920 10.161 12.787 1.00 42.94 82 GLY A N 1
ATOM 535 C CA . GLY A 1 82 ? -37.413 8.844 12.381 1.00 42.94 82 GLY A CA 1
ATOM 536 C C . GLY A 1 82 ? -36.291 7.840 12.088 1.00 42.94 82 GLY A C 1
ATOM 537 O O . GLY A 1 82 ? -35.452 8.085 11.224 1.00 42.94 82 GLY A O 1
ATOM 538 N N . SER A 1 83 ? -36.381 6.656 12.705 1.00 50.47 83 SER A N 1
ATOM 539 C CA . SER A 1 83 ? -35.485 5.488 12.559 1.00 50.47 83 SER A CA 1
ATOM 540 C C . SER A 1 83 ? -34.115 5.599 13.245 1.00 50.47 83 SER A C 1
ATOM 542 O O . SER A 1 83 ? -33.283 6.391 12.807 1.00 50.47 83 SER A O 1
ATOM 544 N N . ARG A 1 84 ? -33.848 4.706 14.220 1.00 46.19 84 ARG A N 1
ATOM 545 C CA . ARG A 1 84 ? -32.552 4.028 14.505 1.00 46.19 84 ARG A CA 1
ATOM 546 C C . ARG A 1 84 ? -32.662 3.117 15.740 1.00 46.19 84 ARG A C 1
ATOM 548 O O . ARG A 1 84 ? -32.425 3.538 16.863 1.00 46.19 84 ARG A O 1
ATOM 555 N N . GLY A 1 85 ? -32.974 1.846 15.507 1.00 56.88 85 GLY A N 1
ATOM 556 C CA . GLY A 1 85 ? -32.890 0.760 16.487 1.00 56.88 85 GLY A CA 1
ATOM 557 C C . GLY A 1 85 ? -32.787 -0.575 15.749 1.00 56.88 85 GLY A C 1
ATOM 558 O O . GLY A 1 85 ? -33.190 -0.651 14.586 1.00 56.88 85 GLY A O 1
ATOM 559 N N . ALA A 1 86 ? -32.221 -1.605 16.379 1.00 66.81 86 ALA A N 1
ATOM 560 C CA . ALA A 1 86 ? -32.153 -2.948 15.802 1.00 66.81 86 ALA A CA 1
ATOM 561 C C . ALA A 1 86 ? -33.275 -3.832 16.368 1.00 66.81 86 ALA A C 1
ATOM 563 O O . ALA A 1 86 ? -33.487 -3.864 17.579 1.00 66.81 86 ALA A O 1
ATOM 564 N N . VAL A 1 87 ? -33.991 -4.554 15.502 1.00 77.69 87 VAL A N 1
ATOM 565 C CA . VAL A 1 87 ? -34.992 -5.549 15.917 1.00 77.69 87 VAL A CA 1
ATOM 566 C C . VAL A 1 87 ? -34.279 -6.823 16.366 1.00 77.69 87 VAL A C 1
ATOM 568 O O . VAL A 1 87 ? -33.583 -7.444 15.568 1.00 77.69 87 VAL A O 1
ATOM 571 N N . VAL A 1 88 ? -34.434 -7.223 17.625 1.00 74.88 88 VAL A N 1
ATOM 572 C CA . VAL A 1 88 ? -33.824 -8.464 18.126 1.00 74.88 88 VAL A CA 1
ATOM 573 C C . VAL A 1 88 ? -34.708 -9.661 17.767 1.00 74.88 88 VAL A C 1
ATOM 575 O O . VAL A 1 88 ? -35.922 -9.616 17.961 1.00 74.88 88 VAL A O 1
ATOM 578 N N . TYR A 1 89 ? -34.097 -10.728 17.258 1.00 78.31 89 TYR A N 1
ATOM 579 C CA . TYR A 1 89 ? -34.725 -12.016 16.970 1.00 78.31 89 TYR A CA 1
ATOM 580 C C . TYR A 1 89 ? -33.944 -13.136 17.662 1.00 78.31 89 TYR A C 1
ATOM 582 O O . TYR A 1 89 ? -32.718 -13.081 17.728 1.00 78.31 89 TYR A O 1
ATOM 590 N N . GLN A 1 90 ? -34.640 -14.172 18.141 1.00 63.81 90 GLN A N 1
ATOM 591 C CA . GLN A 1 90 ? -33.991 -15.321 18.779 1.00 63.81 90 GLN A CA 1
ATOM 592 C C . GLN A 1 90 ? -33.083 -16.066 17.790 1.00 63.81 90 GLN A C 1
ATOM 594 O O . GLN A 1 90 ? -31.894 -16.234 18.040 1.00 63.81 90 GLN A O 1
ATOM 599 N N . ASN A 1 91 ? -33.645 -16.443 16.641 1.00 72.38 91 ASN A N 1
ATOM 600 C CA . ASN A 1 91 ? -32.966 -17.162 15.571 1.00 72.38 91 ASN A CA 1
ATOM 601 C C . ASN A 1 91 ? -33.217 -16.510 14.204 1.00 72.38 91 ASN A C 1
ATOM 603 O O . ASN A 1 91 ? -34.040 -15.599 14.039 1.00 72.38 91 ASN A O 1
ATOM 607 N N . ARG A 1 92 ? -32.480 -16.988 13.203 1.00 81.75 92 ARG A N 1
ATOM 608 C CA . ARG A 1 92 ? -32.524 -16.450 11.844 1.00 81.75 92 ARG A CA 1
ATOM 609 C C . ARG A 1 92 ? -33.848 -16.720 11.130 1.00 81.75 92 ARG A C 1
ATOM 611 O O . ARG A 1 92 ? -34.296 -15.861 10.372 1.00 81.75 92 ARG A O 1
ATOM 618 N N . ASP A 1 93 ? -34.511 -17.842 11.388 1.00 78.12 93 ASP A N 1
ATOM 619 C CA . ASP A 1 93 ? -35.788 -18.169 10.740 1.00 78.12 93 ASP A CA 1
ATOM 620 C C . ASP A 1 93 ? -36.949 -17.296 11.245 1.00 78.12 93 ASP A C 1
ATOM 622 O O . ASP A 1 93 ? -37.843 -16.928 10.474 1.00 78.12 93 ASP A O 1
ATOM 626 N N . LEU A 1 94 ? -36.893 -16.838 12.500 1.00 75.81 94 LEU A N 1
ATOM 627 C CA . LEU A 1 94 ? -37.811 -15.829 13.030 1.00 75.81 94 LEU A CA 1
ATOM 628 C C . LEU A 1 94 ? -37.582 -14.448 12.380 1.00 75.81 94 LEU A C 1
ATOM 630 O O . LEU A 1 94 ? -38.543 -13.753 12.045 1.00 75.81 94 LEU A O 1
ATOM 634 N N . MET A 1 95 ? -36.325 -14.072 12.109 1.00 84.38 95 MET A N 1
ATOM 635 C CA . MET A 1 95 ? -36.015 -12.874 11.312 1.00 84.38 95 MET A CA 1
ATOM 636 C C . MET A 1 95 ? -36.510 -13.019 9.861 1.00 84.38 95 MET A C 1
ATOM 638 O O . MET A 1 95 ? -37.087 -12.084 9.295 1.00 84.38 95 MET A O 1
ATOM 642 N N . LEU A 1 96 ? -36.304 -14.190 9.245 1.00 83.25 96 LEU A N 1
ATOM 643 C CA . LEU A 1 96 ? -36.681 -14.451 7.856 1.00 83.25 96 LEU A CA 1
ATOM 644 C C . LEU A 1 96 ? -38.203 -14.468 7.663 1.00 83.25 96 LEU A C 1
ATOM 646 O O . LEU A 1 96 ? -38.694 -13.791 6.758 1.00 83.25 96 LEU A O 1
ATOM 650 N N . SER A 1 97 ? -38.958 -15.138 8.532 1.00 79.75 97 SER A N 1
ATOM 651 C CA . SER A 1 97 ? -40.430 -15.140 8.494 1.00 79.75 97 SER A CA 1
ATOM 652 C C . SER A 1 97 ? -41.033 -13.741 8.697 1.00 79.75 97 SER A C 1
ATOM 654 O O . SER A 1 97 ? -42.016 -13.387 8.043 1.00 79.75 97 SER A O 1
ATOM 656 N N . MET A 1 98 ? -40.399 -12.887 9.506 1.00 71.44 98 MET A N 1
ATOM 657 C CA . MET A 1 98 ? -40.846 -11.507 9.740 1.00 71.44 98 MET A CA 1
ATOM 658 C C . MET A 1 98 ? -40.392 -10.493 8.667 1.00 71.44 98 MET A C 1
ATOM 660 O O . MET A 1 98 ? -40.872 -9.356 8.664 1.00 71.44 98 MET A O 1
ATOM 664 N N . SER A 1 99 ? -39.549 -10.885 7.698 1.00 79.50 99 SER A N 1
ATOM 665 C CA . SER A 1 99 ? -38.947 -10.008 6.664 1.00 79.50 99 SER A CA 1
ATOM 666 C C . SER A 1 99 ? -39.920 -9.127 5.874 1.00 79.50 99 SER A C 1
ATOM 668 O O . SER A 1 99 ? -39.520 -8.079 5.358 1.00 79.50 99 SER A O 1
ATOM 670 N N . GLN A 1 100 ? -41.170 -9.567 5.708 1.00 75.12 100 GLN A N 1
ATOM 671 C CA . GLN A 1 100 ? -42.199 -8.841 4.954 1.00 75.12 100 GLN A CA 1
ATOM 672 C C . GLN A 1 100 ? -42.730 -7.616 5.712 1.00 75.12 100 GLN A C 1
ATOM 674 O O . GLN A 1 100 ? -43.188 -6.664 5.089 1.00 75.12 100 GLN A O 1
ATOM 679 N N . ARG A 1 101 ? -42.651 -7.628 7.049 1.00 71.00 101 ARG A N 1
ATOM 680 C CA . ARG A 1 101 ? -43.159 -6.566 7.934 1.00 71.00 101 ARG A CA 1
ATOM 681 C C . ARG A 1 101 ? -42.087 -5.539 8.315 1.00 71.00 101 ARG A C 1
ATOM 683 O O . ARG A 1 101 ? -42.397 -4.553 8.974 1.00 71.00 101 ARG A O 1
ATOM 690 N N . VAL A 1 102 ? -40.835 -5.763 7.908 1.00 77.62 102 VAL A N 1
ATOM 691 C CA . VAL A 1 102 ? -39.694 -4.899 8.234 1.00 77.62 102 VAL A CA 1
ATOM 692 C C . VAL A 1 102 ? -39.344 -3.983 7.050 1.00 77.62 102 VAL A C 1
ATOM 694 O O . VAL A 1 102 ? -39.064 -4.496 5.960 1.00 77.62 102 VAL A O 1
ATOM 697 N N . PRO A 1 103 ? -39.313 -2.646 7.235 1.00 78.31 103 PRO A N 1
ATOM 698 C CA . PRO A 1 103 ? -38.973 -1.702 6.173 1.00 78.31 103 PRO A CA 1
ATOM 699 C C . PRO A 1 103 ? -37.484 -1.741 5.804 1.00 78.31 103 PRO A C 1
ATOM 701 O O . PRO A 1 103 ? -36.621 -2.131 6.593 1.00 78.31 103 PRO A O 1
ATOM 704 N N . LEU A 1 104 ? -37.169 -1.298 4.585 1.00 81.69 104 LEU A N 1
ATOM 705 C CA . LEU A 1 104 ? -35.788 -1.194 4.107 1.00 81.69 104 LEU A CA 1
ATOM 706 C C . LEU A 1 104 ? -34.982 -0.196 4.956 1.00 81.69 104 LEU A C 1
ATOM 708 O O . LEU A 1 104 ? -35.496 0.845 5.351 1.00 81.69 104 LEU A O 1
ATOM 712 N N . GLY A 1 105 ? -33.712 -0.510 5.212 1.00 78.50 105 GLY A N 1
ATOM 713 C CA . GLY A 1 105 ? -32.822 0.272 6.076 1.00 78.50 105 GLY A CA 1
ATOM 714 C C . GLY A 1 105 ? -32.933 -0.051 7.570 1.00 78.50 105 GLY A C 1
ATOM 715 O O . GLY A 1 105 ? -32.050 0.344 8.328 1.00 78.50 105 GLY A O 1
ATOM 716 N N . MET A 1 106 ? -33.953 -0.801 8.003 1.00 81.56 106 MET A N 1
ATOM 717 C CA . MET A 1 106 ? -34.048 -1.273 9.386 1.00 81.56 106 MET A CA 1
ATOM 718 C C . MET A 1 106 ? -32.936 -2.282 9.694 1.00 81.56 106 MET A C 1
ATOM 720 O O . MET A 1 106 ? -32.613 -3.131 8.857 1.00 81.56 106 MET A O 1
ATOM 724 N N . MET A 1 107 ? -32.375 -2.207 10.901 1.00 85.69 107 MET A N 1
ATOM 725 C CA . MET A 1 107 ? -31.406 -3.184 11.400 1.00 85.69 107 MET A CA 1
ATOM 726 C C . MET A 1 107 ? -32.098 -4.278 12.219 1.00 85.69 107 MET A C 1
ATOM 728 O O . MET A 1 107 ? -33.178 -4.062 12.771 1.00 85.69 107 MET A O 1
ATOM 732 N N . ALA A 1 108 ? -31.462 -5.437 12.329 1.00 83.94 108 ALA A N 1
ATOM 733 C CA . ALA A 1 108 ? -31.878 -6.533 13.193 1.00 83.94 108 ALA A CA 1
ATOM 734 C C . ALA A 1 108 ? -30.667 -7.225 13.823 1.00 83.94 108 ALA A C 1
ATOM 736 O O . ALA A 1 108 ? -29.592 -7.189 13.241 1.00 83.94 108 ALA A O 1
ATOM 737 N N . PHE A 1 109 ? -30.825 -7.848 14.986 1.00 82.62 109 PHE A N 1
ATOM 738 C CA . PHE A 1 109 ? -29.783 -8.639 15.644 1.00 82.62 109 PHE A CA 1
ATOM 739 C C . PHE A 1 109 ? -30.328 -10.039 15.925 1.00 82.62 109 PHE A C 1
ATOM 741 O O . PHE A 1 109 ? -31.414 -10.159 16.491 1.00 82.62 109 PHE A O 1
ATOM 748 N N . VAL A 1 110 ? -29.612 -11.081 15.508 1.00 82.62 110 VAL A N 1
ATOM 749 C CA . VAL A 1 110 ? -30.002 -12.478 15.741 1.00 82.62 110 VAL A CA 1
ATOM 750 C C . VAL A 1 110 ? -29.179 -13.023 16.902 1.00 82.62 110 VAL A C 1
ATOM 752 O O . VAL A 1 110 ? -27.957 -13.072 16.802 1.00 82.62 110 VAL A O 1
ATOM 755 N N . LEU A 1 111 ? -29.842 -13.424 17.990 1.00 70.69 111 LEU A N 1
ATOM 756 C CA . LEU A 1 111 ? -29.180 -13.858 19.226 1.00 70.69 111 LEU A CA 1
ATOM 757 C C . LEU A 1 111 ? -28.375 -15.152 19.028 1.00 70.69 111 LEU A C 1
ATOM 759 O O . LEU A 1 111 ? -27.213 -15.196 19.407 1.00 70.69 111 LEU A O 1
ATOM 763 N N . GLU A 1 112 ? -28.955 -16.166 18.383 1.00 73.06 112 GLU A N 1
ATOM 764 C CA . GLU A 1 112 ? -28.314 -17.473 18.144 1.00 73.06 112 GLU A CA 1
ATOM 765 C C . GLU A 1 112 ? -27.040 -17.405 17.273 1.00 73.06 112 GLU A C 1
ATOM 767 O O . GLU A 1 112 ? -26.143 -18.230 17.422 1.00 73.06 112 GLU A O 1
ATOM 772 N N . GLU A 1 113 ? -26.946 -16.421 16.371 1.00 75.19 113 GLU A N 1
ATOM 773 C CA . GLU A 1 113 ? -25.788 -16.226 15.481 1.00 75.19 113 GLU A CA 1
ATOM 774 C C . GLU A 1 113 ? -24.853 -15.088 15.956 1.00 75.19 113 GLU A C 1
ATOM 776 O O . GLU A 1 113 ? -23.812 -14.869 15.343 1.00 75.19 113 GLU A O 1
ATOM 781 N N . GLU A 1 114 ? -25.240 -14.317 16.983 1.00 80.56 114 GLU A N 1
ATOM 782 C CA . GLU A 1 114 ? -24.640 -13.029 17.399 1.00 80.56 114 GLU A CA 1
ATOM 783 C C . GLU A 1 114 ? -24.432 -11.999 16.257 1.00 80.56 114 GLU A C 1
ATOM 785 O O . GLU A 1 114 ? -23.643 -11.054 16.366 1.00 80.56 114 GLU A O 1
ATOM 790 N N . LEU A 1 115 ? -25.154 -12.147 15.139 1.00 83.69 115 LEU A N 1
ATOM 791 C CA . LEU A 1 115 ? -24.988 -11.319 13.943 1.00 83.69 115 LEU A CA 1
ATOM 792 C C . LEU A 1 115 ? -25.987 -10.159 13.872 1.00 83.69 115 LEU A C 1
ATOM 794 O O . LEU A 1 115 ? -27.203 -10.325 14.000 1.00 83.69 115 LEU A O 1
ATOM 798 N N . LEU A 1 116 ? -25.461 -8.975 13.544 1.00 87.81 116 LEU A N 1
ATOM 799 C CA . LEU A 1 116 ? -26.252 -7.829 13.105 1.00 87.81 116 LEU A CA 1
ATOM 800 C C . LEU A 1 116 ? -26.589 -7.958 11.610 1.00 87.81 116 LEU A C 1
ATOM 802 O O . LEU A 1 116 ? -25.764 -8.370 10.799 1.00 87.81 116 LEU A O 1
ATOM 806 N N . TYR A 1 117 ? -27.788 -7.540 11.231 1.00 89.00 117 TYR A N 1
ATOM 807 C CA . TYR A 1 117 ? -28.336 -7.537 9.881 1.00 89.00 117 TYR A CA 1
ATOM 808 C C . TYR A 1 117 ? -28.946 -6.174 9.534 1.00 89.00 117 TYR A C 1
ATOM 810 O O . TYR A 1 117 ? -29.372 -5.424 10.409 1.00 89.00 117 TYR A O 1
ATOM 818 N N . ILE A 1 118 ? -29.037 -5.867 8.240 1.00 91.62 118 ILE A N 1
ATOM 819 C CA . ILE A 1 118 ? -29.771 -4.724 7.689 1.00 91.62 118 ILE A CA 1
ATOM 820 C C . ILE A 1 118 ? -30.679 -5.163 6.536 1.00 91.62 118 ILE A C 1
ATOM 822 O O . ILE A 1 118 ? -30.304 -5.971 5.678 1.00 91.62 118 ILE A O 1
ATOM 826 N N . ARG A 1 119 ? -31.903 -4.633 6.519 1.00 89.38 119 ARG A N 1
ATOM 827 C CA . ARG A 1 119 ? -32.923 -4.927 5.511 1.00 89.38 119 ARG A CA 1
ATOM 828 C C . ARG A 1 119 ? -32.628 -4.163 4.217 1.00 89.38 119 ARG A C 1
ATOM 830 O O . ARG A 1 119 ? -32.674 -2.936 4.179 1.00 89.38 119 ARG A O 1
ATOM 837 N N . VAL A 1 120 ? -32.363 -4.884 3.131 1.00 89.44 120 VAL A N 1
ATOM 838 C CA . VAL A 1 120 ? -32.058 -4.336 1.794 1.00 89.44 120 VAL A CA 1
ATOM 839 C C . VAL A 1 120 ? -33.104 -4.781 0.769 1.00 89.44 120 VAL A C 1
ATOM 841 O O . VAL A 1 120 ? -33.866 -5.711 1.027 1.00 89.44 120 VAL A O 1
ATOM 844 N N . LYS A 1 121 ? -33.162 -4.146 -0.414 1.00 84.69 121 LYS A N 1
ATOM 845 C CA . LYS A 1 121 ? -34.180 -4.454 -1.447 1.00 84.69 121 LYS A CA 1
ATOM 846 C C . LYS A 1 121 ? -34.303 -5.957 -1.756 1.00 84.69 121 LYS A C 1
ATOM 848 O O . LYS A 1 121 ? -35.409 -6.443 -1.946 1.00 84.69 121 LYS A O 1
ATOM 853 N N . SER A 1 122 ? -33.186 -6.687 -1.749 1.00 81.38 122 SER A N 1
ATOM 854 C CA . SER A 1 122 ? -33.105 -8.120 -2.066 1.00 81.38 122 SER A CA 1
ATOM 855 C C . SER A 1 122 ? -33.256 -9.078 -0.871 1.00 81.38 122 SER A C 1
ATOM 857 O O . SER A 1 122 ? -33.040 -10.271 -1.050 1.00 81.38 122 SER A O 1
ATOM 859 N N . GLY A 1 123 ? -33.556 -8.598 0.344 1.00 86.69 123 GLY A N 1
ATOM 860 C CA . GLY A 1 123 ? -33.677 -9.444 1.544 1.00 86.69 123 GLY A CA 1
ATOM 861 C C . GLY A 1 123 ? -33.015 -8.831 2.780 1.00 86.69 123 GLY A C 1
ATOM 862 O O . GLY A 1 123 ? -33.164 -7.635 3.039 1.00 86.69 123 GLY A O 1
ATOM 863 N N . TRP A 1 124 ? -32.274 -9.645 3.529 1.00 91.50 124 TRP A N 1
ATOM 864 C CA . TRP A 1 124 ? -31.394 -9.207 4.616 1.00 91.50 124 TRP A CA 1
ATOM 865 C C . TRP A 1 124 ? -29.925 -9.331 4.201 1.00 91.50 124 TRP A C 1
ATOM 867 O O . TRP A 1 124 ? -29.568 -10.183 3.388 1.00 91.50 124 TRP A O 1
ATOM 877 N N . ARG A 1 125 ? -29.068 -8.483 4.767 1.00 89.12 125 ARG A N 1
ATOM 878 C CA . ARG A 1 125 ? -27.609 -8.526 4.614 1.00 89.12 125 ARG A CA 1
ATOM 879 C C . ARG A 1 125 ? -26.981 -8.391 5.995 1.00 89.12 125 ARG A C 1
ATOM 881 O O . ARG A 1 125 ? -27.334 -7.451 6.696 1.00 89.12 125 ARG A O 1
ATOM 888 N N . TYR A 1 126 ? -26.088 -9.297 6.386 1.00 88.75 126 TYR A N 1
ATOM 889 C CA . TYR A 1 126 ? -25.387 -9.162 7.665 1.00 88.75 126 TYR A CA 1
ATOM 890 C C . TYR A 1 126 ? -24.386 -7.995 7.627 1.00 88.75 126 TYR A C 1
ATOM 892 O O . TYR A 1 126 ? -23.878 -7.622 6.565 1.00 88.75 126 TYR A O 1
ATOM 900 N N . ILE A 1 127 ? -24.126 -7.409 8.790 1.00 84.44 127 ILE A N 1
ATOM 901 C CA . ILE A 1 127 ? -23.101 -6.401 9.043 1.00 84.44 127 ILE A CA 1
ATOM 902 C C . ILE A 1 127 ? -22.035 -7.088 9.892 1.00 84.44 127 ILE A C 1
ATOM 904 O O . ILE A 1 127 ? -22.327 -7.594 10.973 1.00 84.44 127 ILE A O 1
ATOM 908 N N . GLN A 1 128 ? -20.801 -7.126 9.393 1.00 72.50 128 GLN A N 1
ATOM 909 C CA . GLN A 1 128 ? -19.683 -7.739 10.102 1.00 72.50 128 GLN A CA 1
ATOM 910 C C . GLN A 1 128 ? -19.318 -6.890 11.327 1.00 72.50 128 GLN A C 1
ATOM 912 O O . GLN A 1 128 ? -18.885 -5.746 11.187 1.00 72.50 128 GLN A O 1
ATOM 917 N N . LEU A 1 129 ? -19.506 -7.454 12.520 1.00 73.88 129 LEU A N 1
ATOM 918 C CA . LEU A 1 129 ? -19.058 -6.859 13.776 1.00 73.88 129 LEU A CA 1
ATOM 919 C C . LEU A 1 129 ? -17.556 -7.129 13.992 1.00 73.88 129 LEU A C 1
ATOM 921 O O . LEU A 1 129 ? -16.980 -8.044 13.397 1.00 73.88 129 LEU A O 1
ATOM 925 N N . GLY A 1 130 ? -16.916 -6.283 14.803 1.00 70.94 130 GLY A N 1
ATOM 926 C CA . GLY A 1 130 ? -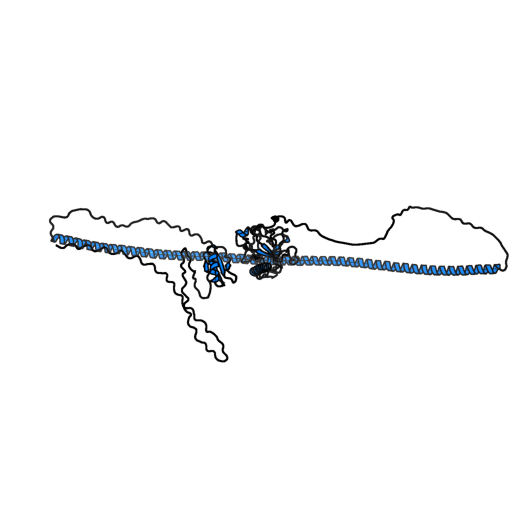15.485 -6.369 15.113 1.00 70.94 130 GLY A CA 1
ATOM 927 C C . GLY A 1 130 ? -15.143 -7.441 16.154 1.00 70.94 130 GLY A C 1
ATOM 928 O O . GLY A 1 130 ? -15.952 -8.307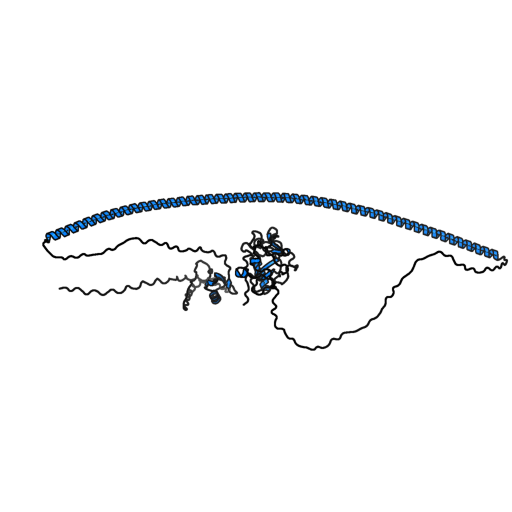 16.477 1.00 70.94 130 GLY A O 1
ATOM 929 N N . SER A 1 131 ? -13.934 -7.362 16.712 1.00 72.31 131 SER A N 1
ATOM 930 C CA . SER A 1 131 ? -13.528 -8.182 17.859 1.00 72.31 131 SER A CA 1
ATOM 931 C C . SER A 1 131 ? -14.402 -7.893 19.083 1.00 72.31 131 SER A C 1
ATOM 933 O O . SER A 1 131 ? -14.512 -6.736 19.497 1.00 72.31 131 SER A O 1
ATOM 935 N N . VAL A 1 132 ? -14.970 -8.938 19.688 1.00 67.62 132 VAL A N 1
ATOM 936 C CA . VAL A 1 132 ? -15.716 -8.835 20.950 1.00 67.62 132 VAL A CA 1
ATOM 937 C C . VAL A 1 132 ? -14.778 -8.366 22.066 1.00 67.62 132 VAL A C 1
ATOM 939 O O . VAL A 1 132 ? -13.686 -8.907 22.239 1.00 67.62 132 VAL A O 1
ATOM 942 N N . LEU A 1 133 ? -15.210 -7.367 22.837 1.00 64.19 133 LEU A N 1
ATOM 943 C CA . LEU A 1 133 ? -14.548 -6.976 24.080 1.00 64.19 133 LEU A CA 1
ATOM 944 C C . LEU A 1 133 ? -15.099 -7.847 25.211 1.00 64.19 133 LEU A C 1
ATOM 946 O O . LEU A 1 133 ? -16.219 -7.626 25.669 1.00 64.19 133 LEU A O 1
ATOM 950 N N . SER A 1 134 ? -14.323 -8.840 25.647 1.00 55.28 134 SER A N 1
ATOM 951 C CA . SER A 1 134 ? -14.707 -9.723 26.750 1.00 55.28 134 SER A CA 1
ATOM 952 C C . SER A 1 134 ? -14.956 -8.921 28.028 1.00 55.28 134 SER A C 1
ATOM 954 O O . SER A 1 134 ? -14.042 -8.291 28.565 1.00 55.28 134 SER A O 1
ATOM 956 N N . ILE A 1 135 ? -16.189 -8.963 28.533 1.00 61.62 135 ILE A N 1
ATOM 957 C CA . ILE A 1 135 ? -16.526 -8.422 29.852 1.00 61.62 135 ILE A CA 1
ATOM 958 C C . ILE A 1 135 ? -15.830 -9.312 30.898 1.00 61.62 135 ILE A C 1
ATOM 960 O O . ILE A 1 135 ? -15.984 -10.532 30.828 1.00 61.62 135 ILE A O 1
ATOM 964 N N . PRO A 1 136 ? -15.052 -8.755 31.847 1.00 48.91 136 PRO A N 1
ATOM 965 C CA . PRO A 1 136 ? -14.386 -9.559 32.864 1.00 48.91 136 PRO A CA 1
ATOM 966 C C . PRO A 1 136 ? -15.420 -10.247 33.762 1.00 48.91 136 PRO A C 1
ATOM 968 O O . PRO A 1 136 ? -16.353 -9.612 34.255 1.00 48.91 136 PRO A O 1
ATOM 971 N N . GLU A 1 137 ? -15.241 -11.549 33.977 1.00 43.78 137 GLU A N 1
ATOM 972 C CA . GLU A 1 137 ? -16.158 -12.373 34.760 1.00 43.78 137 GLU A CA 1
ATOM 973 C C . GLU A 1 137 ? -16.103 -11.983 36.245 1.00 43.78 137 GLU A C 1
ATOM 975 O O . GLU A 1 137 ? -15.162 -12.307 36.972 1.00 43.78 137 GLU A O 1
ATOM 980 N N . VAL A 1 138 ? -17.122 -11.252 36.705 1.00 42.94 138 VAL A N 1
ATOM 981 C CA . VAL A 1 138 ? -17.266 -10.873 38.116 1.00 42.94 138 VAL A CA 1
ATOM 982 C C . VAL A 1 138 ? -17.770 -12.084 38.896 1.00 42.94 138 VAL A C 1
ATOM 984 O O . VAL A 1 138 ? -18.969 -12.232 39.122 1.00 42.94 138 VAL A O 1
ATOM 987 N N . ILE A 1 139 ? -16.840 -12.948 39.310 1.00 38.72 139 ILE A N 1
ATOM 988 C CA . ILE A 1 139 ? -17.101 -14.066 40.225 1.00 38.72 139 ILE A CA 1
ATOM 989 C C . ILE A 1 139 ? -17.768 -13.507 41.498 1.00 38.72 139 ILE A C 1
ATOM 991 O O . ILE A 1 139 ? -17.120 -12.742 42.221 1.00 38.72 139 ILE A O 1
ATOM 995 N N . PRO A 1 140 ? -19.029 -13.868 41.821 1.00 37.38 140 PRO A N 1
ATOM 996 C CA . PRO A 1 140 ? -19.709 -13.348 43.003 1.00 37.38 140 PRO A CA 1
ATOM 997 C C . PRO A 1 140 ? -19.164 -14.009 44.276 1.00 37.38 140 PRO A C 1
ATOM 999 O O . PRO A 1 140 ? -19.700 -14.998 44.778 1.00 37.38 140 PRO A O 1
ATOM 1002 N N . THR A 1 141 ? -18.074 -13.468 44.819 1.00 36.34 141 THR A N 1
ATOM 1003 C CA . THR A 1 141 ? -17.503 -13.904 46.098 1.00 36.34 141 THR A CA 1
ATOM 1004 C C . THR A 1 141 ? -18.373 -13.437 47.267 1.00 36.34 141 THR A C 1
ATOM 1006 O O . THR A 1 141 ? -18.057 -12.478 47.965 1.00 36.34 141 THR A O 1
ATOM 1009 N N . TYR A 1 142 ? -19.495 -14.127 47.495 1.00 35.31 142 TYR A N 1
ATOM 1010 C CA . TYR A 1 142 ? -20.364 -13.893 48.650 1.00 35.31 142 TYR A CA 1
ATOM 1011 C C . TYR A 1 142 ? -19.564 -14.020 49.961 1.00 35.31 142 TYR A C 1
ATOM 1013 O O . TYR A 1 142 ? -19.113 -15.122 50.294 1.00 35.31 142 TYR A O 1
ATOM 1021 N N . PRO A 1 143 ? -19.387 -12.937 50.741 1.00 39.22 143 PRO A N 1
ATOM 1022 C CA . PRO A 1 143 ? -18.689 -13.027 52.012 1.00 39.22 143 PRO A CA 1
ATOM 1023 C C . PRO A 1 143 ? -19.600 -13.710 53.036 1.00 39.22 143 PRO A C 1
ATOM 1025 O O . PRO A 1 143 ? -20.662 -13.186 53.381 1.00 39.22 143 PRO A O 1
ATOM 1028 N N . ARG A 1 144 ? -19.175 -14.865 53.567 1.00 38.31 144 ARG A N 1
ATOM 1029 C CA . ARG A 1 144 ? -19.792 -15.424 54.779 1.00 38.31 144 ARG A CA 1
ATOM 1030 C C . ARG A 1 144 ? -19.663 -14.393 55.902 1.00 38.31 144 ARG A C 1
ATOM 1032 O O . ARG A 1 144 ? -18.550 -13.961 56.203 1.00 38.31 144 ARG A O 1
ATOM 1039 N N . ARG A 1 145 ? -20.775 -14.023 56.537 1.00 34.44 145 ARG A N 1
ATOM 1040 C CA . ARG A 1 145 ? -20.735 -13.329 57.831 1.00 34.44 145 ARG A CA 1
ATOM 1041 C C . ARG A 1 145 ? -20.602 -14.358 58.964 1.00 34.44 145 ARG A C 1
ATOM 1043 O O . ARG A 1 145 ? -21.107 -15.468 58.803 1.00 34.44 145 ARG A O 1
ATOM 1050 N N . PRO A 1 146 ? -19.938 -14.019 60.081 1.00 36.62 146 PRO A N 1
ATOM 1051 C CA . PRO A 1 146 ? -20.055 -14.776 61.325 1.00 36.62 146 PRO A CA 1
ATOM 1052 C C . PRO A 1 146 ? -21.425 -14.530 61.970 1.00 36.62 146 PRO A C 1
ATOM 1054 O O . PRO A 1 146 ? -21.899 -13.392 61.955 1.00 36.62 146 PRO A O 1
ATOM 1057 N N . ASP A 1 147 ? -22.010 -15.562 62.578 1.00 31.08 147 ASP A N 1
ATOM 1058 C CA . ASP A 1 147 ? -23.183 -15.436 63.451 1.00 31.08 147 ASP A CA 1
ATOM 1059 C C . ASP A 1 147 ? -22.750 -15.344 64.922 1.00 31.08 147 ASP A C 1
ATOM 1061 O O . ASP A 1 147 ? -22.266 -16.311 65.509 1.00 31.08 147 ASP A O 1
ATOM 1065 N N . SER A 1 148 ? -22.919 -14.147 65.484 1.00 30.61 148 SER A N 1
ATOM 1066 C CA . SER A 1 148 ? -22.862 -13.783 66.909 1.00 30.61 148 SER A CA 1
ATOM 1067 C C . SER A 1 148 ? -23.257 -12.293 66.992 1.00 30.61 148 SER A C 1
ATOM 1069 O O . SER A 1 148 ? -22.726 -11.503 66.211 1.00 30.61 148 SER A O 1
ATOM 1071 N N . ASP A 1 149 ? -24.139 -11.815 67.869 1.00 30.52 149 ASP A N 1
ATOM 1072 C CA . ASP A 1 149 ? -24.710 -12.467 69.050 1.00 30.52 149 ASP A CA 1
ATOM 1073 C C . ASP A 1 149 ? -26.037 -11.799 69.500 1.00 30.52 149 ASP A C 1
ATOM 1075 O O . ASP A 1 149 ? -26.348 -10.693 69.063 1.00 30.52 149 ASP A O 1
ATOM 1079 N N . GLN A 1 150 ? -26.762 -12.464 70.409 1.00 32.84 150 GLN A N 1
ATOM 1080 C CA . GLN A 1 150 ? -27.699 -11.910 71.420 1.00 32.84 150 GLN A CA 1
ATOM 1081 C C . GLN A 1 150 ? -28.762 -10.841 71.042 1.00 32.84 150 GLN A C 1
ATOM 1083 O O . GLN A 1 150 ? -28.479 -9.651 70.913 1.00 32.84 150 GLN A O 1
ATOM 1088 N N . ASN A 1 151 ? -30.044 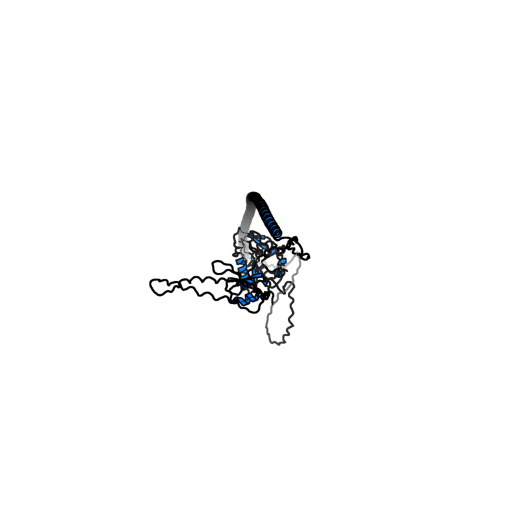-11.234 71.104 1.00 27.30 151 ASN A N 1
ATOM 1089 C CA . ASN A 1 151 ? -30.945 -10.866 72.224 1.00 27.30 151 ASN A CA 1
ATOM 1090 C C . ASN A 1 151 ? -32.303 -11.588 72.075 1.00 27.30 151 ASN A C 1
ATOM 1092 O O . ASN A 1 151 ? -32.957 -11.488 71.043 1.00 27.30 151 ASN A O 1
ATOM 1096 N N . GLN A 1 152 ? -32.673 -12.482 72.993 1.00 32.31 152 GLN A N 1
ATOM 1097 C CA . GLN A 1 152 ? -33.190 -12.230 74.351 1.00 32.31 152 GLN A CA 1
ATOM 1098 C C . GLN A 1 152 ? -34.705 -11.956 74.373 1.00 32.31 152 GLN A C 1
ATOM 1100 O O . GLN A 1 152 ? -35.183 -10.906 73.954 1.00 32.31 152 GLN A O 1
ATOM 1105 N N . THR A 1 153 ? -35.455 -12.896 74.950 1.00 30.36 153 THR A N 1
ATOM 1106 C CA . THR A 1 153 ? -36.749 -12.651 75.613 1.00 30.36 153 THR A CA 1
ATOM 1107 C C . THR A 1 153 ? -36.977 -13.748 76.650 1.00 30.36 153 THR A C 1
ATOM 1109 O O . THR A 1 153 ? -37.802 -14.643 76.482 1.00 30.36 153 THR A O 1
ATOM 1112 N N . ASP A 1 154 ? -36.206 -13.686 77.734 1.00 32.66 154 ASP A N 1
ATOM 1113 C CA . ASP A 1 154 ? -36.424 -14.533 78.903 1.00 32.66 154 ASP A CA 1
ATOM 1114 C C . ASP A 1 154 ? -37.812 -14.235 79.486 1.00 32.66 154 ASP A C 1
ATOM 1116 O O . ASP A 1 154 ? -38.152 -13.080 79.766 1.00 32.66 154 ASP A O 1
ATOM 1120 N N . ARG A 1 155 ? -38.637 -15.272 79.649 1.00 30.70 155 ARG A N 1
ATOM 1121 C CA . ARG A 1 155 ? -39.924 -15.160 80.348 1.00 30.70 155 ARG A CA 1
ATOM 1122 C C . ARG A 1 155 ? -40.316 -16.448 81.063 1.00 30.70 155 ARG A C 1
ATOM 1124 O O . ARG A 1 155 ? -41.455 -16.900 80.990 1.00 30.70 155 ARG A O 1
ATOM 1131 N N . GLU A 1 156 ? -39.355 -17.006 81.791 1.00 33.50 156 GLU A N 1
ATOM 1132 C CA . GLU A 1 156 ? -39.662 -17.957 82.853 1.00 33.50 156 GLU A CA 1
ATOM 1133 C C . GLU A 1 156 ? -40.304 -17.209 84.026 1.00 33.50 156 GLU A C 1
ATOM 1135 O O . GLU A 1 156 ? -39.686 -16.373 84.680 1.00 33.50 156 GLU A O 1
ATOM 1140 N N . ASN A 1 157 ? -41.580 -17.504 84.245 1.00 31.67 157 ASN A N 1
ATOM 1141 C CA . ASN A 1 157 ? -42.353 -17.201 85.441 1.00 31.67 157 ASN A CA 1
ATOM 1142 C C . ASN A 1 157 ? -43.333 -18.389 85.582 1.00 31.67 157 ASN A C 1
ATOM 1144 O O . ASN A 1 157 ? -43.827 -18.887 84.573 1.00 31.67 157 ASN A O 1
ATOM 1148 N N . GLU A 1 158 ? -43.647 -18.919 86.758 1.00 32.69 158 GLU A N 1
ATOM 1149 C CA . GLU A 1 158 ? -43.406 -18.396 88.102 1.00 32.69 158 GLU A CA 1
ATOM 1150 C C . GLU A 1 158 ? -43.276 -19.567 89.091 1.00 32.69 158 GLU A C 1
ATOM 1152 O O . GLU A 1 158 ? -43.890 -20.620 88.904 1.00 32.69 158 GLU A O 1
ATOM 1157 N N . GLY A 1 159 ? -42.459 -19.405 90.133 1.00 34.94 159 GLY A N 1
ATOM 1158 C CA . GLY A 1 159 ? -42.289 -20.423 91.168 1.00 34.94 159 GLY A CA 1
ATOM 1159 C C . GLY A 1 159 ? -43.473 -20.461 92.136 1.00 34.94 159 GLY A C 1
ATOM 1160 O O . GLY A 1 159 ? -43.897 -19.429 92.647 1.00 34.94 159 GLY A O 1
ATOM 1161 N N . THR A 1 160 ? -43.965 -21.667 92.412 1.00 35.06 160 THR A N 1
ATOM 1162 C CA . THR A 1 160 ? -44.984 -22.008 93.415 1.00 35.06 160 THR A CA 1
ATOM 1163 C C . THR A 1 160 ? -44.850 -21.238 94.734 1.00 35.06 160 THR A C 1
ATOM 1165 O O . THR A 1 160 ? -43.776 -21.264 95.329 1.00 35.06 160 THR A O 1
ATOM 1168 N N . LEU A 1 161 ? -45.962 -20.717 95.274 1.00 34.44 161 LEU A N 1
ATOM 1169 C CA . LEU A 1 161 ? -46.385 -20.958 96.667 1.00 34.44 161 LEU A CA 1
ATOM 1170 C C . LEU A 1 161 ? -47.820 -20.471 96.933 1.00 34.44 161 LEU A C 1
ATOM 1172 O O . LEU A 1 161 ? -48.373 -19.670 96.182 1.00 34.44 161 LEU A O 1
ATOM 1176 N N . ALA A 1 162 ? -48.442 -21.024 97.977 1.00 32.09 162 ALA A N 1
ATOM 1177 C CA . ALA A 1 162 ? -49.824 -20.735 98.347 1.00 32.09 162 ALA A CA 1
ATOM 1178 C C . ALA A 1 162 ? -49.962 -19.402 99.103 1.00 32.09 162 ALA A C 1
ATOM 1180 O O . ALA A 1 162 ? -49.033 -18.943 99.768 1.00 32.09 162 ALA A O 1
ATOM 1181 N N . VAL A 1 163 ? -51.154 -18.813 99.013 1.00 36.91 163 VAL A N 1
ATOM 1182 C CA . VAL A 1 163 ? -51.598 -17.678 99.837 1.00 36.91 163 VAL A CA 1
ATOM 1183 C C . VAL A 1 163 ? -52.254 -18.224 101.117 1.00 36.91 163 VAL A C 1
ATOM 1185 O O . VAL A 1 163 ? -52.636 -19.391 101.153 1.00 36.91 163 VAL A O 1
ATOM 1188 N N . GLU A 1 164 ? -52.440 -17.344 102.106 1.00 35.16 164 GLU A N 1
ATOM 1189 C CA . GLU A 1 164 ? -53.183 -17.540 103.366 1.00 35.16 164 GLU A CA 1
ATOM 1190 C C . GLU A 1 164 ? -52.417 -18.266 104.496 1.00 35.16 164 GLU A C 1
ATOM 1192 O O . GLU A 1 164 ? -51.797 -19.301 104.279 1.00 35.16 164 GLU A O 1
ATOM 1197 N N . ASN A 1 165 ? -52.416 -17.775 105.744 1.00 43.44 165 ASN A N 1
ATOM 1198 C CA . ASN A 1 165 ? -52.888 -16.484 106.283 1.00 43.44 165 ASN A CA 1
ATOM 1199 C C . ASN A 1 165 ? -52.099 -16.128 107.562 1.00 43.44 165 ASN A C 1
ATOM 1201 O O . ASN A 1 165 ? -51.590 -17.025 108.225 1.00 43.44 165 ASN A O 1
ATOM 1205 N N . ASP A 1 166 ? -52.005 -14.830 107.893 1.00 43.97 166 ASP A N 1
ATOM 1206 C CA . ASP A 1 166 ? -52.486 -14.261 109.174 1.00 43.97 166 ASP A CA 1
ATOM 1207 C C . ASP A 1 166 ? -51.956 -12.835 109.454 1.00 43.97 166 ASP A C 1
ATOM 1209 O O . ASP A 1 166 ? -50.786 -12.520 109.256 1.00 43.97 166 ASP A O 1
ATOM 1213 N N . GLY A 1 167 ? -52.838 -11.978 109.989 1.00 51.50 167 GLY A N 1
ATOM 1214 C CA . GLY A 1 167 ? -52.469 -10.870 110.884 1.00 51.50 167 GLY A CA 1
ATOM 1215 C C . GLY A 1 167 ? -51.681 -9.669 110.331 1.00 51.50 167 GLY A C 1
ATOM 1216 O O . GLY A 1 167 ? -50.593 -9.389 110.826 1.00 51.50 167 GLY A O 1
ATOM 1217 N N . PHE A 1 168 ? -52.260 -8.861 109.432 1.00 48.97 168 PHE A N 1
ATOM 1218 C CA . PHE A 1 168 ? -51.773 -7.489 109.169 1.00 48.97 168 PHE A CA 1
ATOM 1219 C C . PHE A 1 168 ? -52.942 -6.517 108.936 1.00 48.97 168 PHE A C 1
ATOM 1221 O O . PHE A 1 168 ? -53.919 -6.889 108.286 1.00 48.97 168 PHE A O 1
ATOM 1228 N N . SER A 1 169 ? -52.877 -5.294 109.480 1.00 63.97 169 SER A N 1
ATOM 1229 C CA . SER A 1 169 ? -54.009 -4.350 109.437 1.00 63.97 169 SER A CA 1
ATOM 1230 C C . SER A 1 169 ? -54.058 -3.539 108.134 1.00 63.97 169 SER A C 1
ATOM 1232 O O . SER A 1 169 ? -53.030 -3.299 107.492 1.00 63.97 169 SER A O 1
ATOM 1234 N N . ASP A 1 170 ? -55.245 -3.059 107.746 1.00 56.59 170 ASP A N 1
ATOM 1235 C CA . ASP A 1 170 ? -55.400 -2.230 106.538 1.00 56.59 170 ASP A CA 1
ATOM 1236 C C . ASP A 1 170 ? -54.579 -0.927 106.606 1.00 56.59 170 ASP A C 1
ATOM 1238 O O . ASP A 1 170 ? -54.034 -0.482 105.593 1.00 56.59 170 ASP A O 1
ATOM 1242 N N . ALA A 1 171 ? -54.386 -0.371 107.809 1.00 60.31 171 ALA A N 1
ATOM 1243 C CA . ALA A 1 171 ? -53.562 0.817 108.038 1.00 60.31 171 ALA A CA 1
ATOM 1244 C C . ALA A 1 171 ? -52.055 0.578 107.814 1.00 60.31 171 ALA A C 1
ATOM 1246 O O . ALA A 1 171 ? -51.290 1.541 107.709 1.00 60.31 171 ALA A O 1
ATOM 1247 N N . ASP A 1 172 ? -51.616 -0.680 107.742 1.00 59.41 172 ASP A N 1
ATOM 1248 C CA . ASP A 1 172 ? -50.229 -1.063 107.470 1.00 59.41 172 ASP A CA 1
ATOM 1249 C C . ASP A 1 172 ? -50.054 -1.510 106.008 1.00 59.41 172 ASP A C 1
ATOM 1251 O O . ASP A 1 172 ? -49.033 -1.203 105.385 1.00 59.41 172 ASP A O 1
ATOM 1255 N N . ARG A 1 173 ? -51.096 -2.104 105.401 1.00 60.22 173 ARG A N 1
ATOM 1256 C CA . ARG A 1 173 ? -51.193 -2.282 103.939 1.00 60.22 173 ARG A CA 1
ATOM 1257 C C . ARG A 1 173 ? -51.108 -0.950 103.192 1.00 60.22 173 ARG A C 1
ATOM 1259 O O . ARG A 1 173 ? -50.353 -0.855 102.225 1.00 60.22 173 ARG A O 1
ATOM 1266 N N . GLU A 1 174 ? -51.827 0.085 103.637 1.00 67.31 174 GLU A N 1
ATOM 1267 C CA . GLU A 1 174 ? -51.789 1.398 102.975 1.00 67.31 174 GLU A CA 1
ATOM 1268 C C . GLU A 1 174 ? -50.380 2.019 103.021 1.00 67.31 174 GLU A C 1
ATOM 1270 O O . GLU A 1 174 ? -49.904 2.556 102.017 1.00 67.31 174 GLU A O 1
ATOM 1275 N N . ARG A 1 175 ? -49.660 1.879 104.147 1.00 70.81 175 ARG A N 1
ATOM 1276 C CA . ARG A 1 175 ? -48.259 2.326 104.267 1.00 70.81 175 ARG A CA 1
ATOM 1277 C C . ARG A 1 175 ? -47.356 1.603 103.277 1.00 70.81 175 ARG A C 1
ATOM 1279 O O . ARG A 1 175 ? -46.619 2.268 102.554 1.00 70.81 175 ARG A O 1
ATOM 1286 N N . LEU A 1 176 ? -47.449 0.274 103.202 1.00 71.56 176 LEU A N 1
ATOM 1287 C CA . LEU A 1 176 ? -46.617 -0.539 102.313 1.00 71.56 176 LEU A CA 1
ATOM 1288 C C . LEU A 1 176 ? -46.827 -0.161 100.836 1.00 71.56 176 LEU A C 1
ATOM 1290 O O . LEU A 1 176 ? -45.859 0.042 100.103 1.00 71.56 176 LEU A O 1
ATOM 1294 N N . VAL A 1 177 ? -48.081 0.024 100.408 1.00 75.31 177 VAL A N 1
ATOM 1295 C CA . VAL A 1 177 ? -48.412 0.487 99.046 1.00 75.31 177 VAL A CA 1
ATOM 1296 C C . VAL A 1 177 ? -47.842 1.886 98.777 1.00 75.31 177 VAL A C 1
ATOM 1298 O O . VAL A 1 177 ? -47.310 2.146 97.694 1.00 75.31 177 VAL A O 1
ATOM 1301 N N . LYS A 1 178 ? -47.893 2.785 99.765 1.00 76.50 178 LYS A N 1
ATOM 1302 C CA . LYS A 1 178 ? -47.364 4.153 99.662 1.00 76.50 178 LYS A CA 1
ATOM 1303 C C . LYS A 1 178 ? -45.834 4.183 99.582 1.00 76.50 178 LYS A C 1
ATOM 1305 O O . LYS A 1 178 ? -45.291 4.929 98.768 1.00 76.50 178 LYS A O 1
ATOM 1310 N N . GLU A 1 179 ? -45.139 3.336 100.341 1.00 81.12 179 GLU A N 1
ATOM 1311 C CA . GLU A 1 179 ? -43.686 3.146 100.225 1.00 81.12 179 GLU A CA 1
ATOM 1312 C C . GLU A 1 179 ? -43.288 2.535 98.876 1.00 81.12 179 GLU A C 1
ATOM 1314 O O . GLU A 1 179 ? -42.351 3.020 98.240 1.00 81.12 179 GLU A O 1
ATOM 1319 N N . MET A 1 180 ? -44.018 1.524 98.387 1.00 78.19 180 MET A N 1
ATOM 1320 C CA . MET A 1 180 ? -43.791 0.947 97.055 1.00 78.19 180 MET A CA 1
ATOM 1321 C C . MET A 1 180 ? -43.957 1.995 95.946 1.00 78.19 180 MET A C 1
ATOM 1323 O O . MET A 1 180 ? -43.123 2.069 95.043 1.00 78.19 180 MET A O 1
ATOM 1327 N N . TYR A 1 181 ? -44.987 2.842 96.028 1.00 80.38 181 TYR A N 1
ATOM 1328 C CA . TYR A 1 181 ? -45.223 3.920 95.065 1.00 80.38 181 TYR A CA 1
ATOM 1329 C C . TYR A 1 181 ? -44.109 4.982 95.085 1.00 80.38 181 TYR A C 1
ATOM 1331 O O . TYR A 1 181 ? -43.631 5.404 94.028 1.00 80.38 181 TYR A O 1
ATOM 1339 N N . LEU A 1 182 ? -43.635 5.375 96.273 1.00 82.69 182 LEU A N 1
ATOM 1340 C CA . LEU A 1 182 ? -42.506 6.301 96.419 1.00 82.69 182 LEU A CA 1
ATOM 1341 C C . LEU A 1 182 ? -41.191 5.691 95.901 1.00 82.69 182 LEU A C 1
ATOM 1343 O O . LEU A 1 182 ? -40.465 6.355 95.159 1.00 82.69 182 LEU A O 1
ATOM 1347 N N . ARG A 1 183 ? -40.922 4.410 96.186 1.00 81.69 183 ARG A N 1
ATOM 1348 C CA . ARG A 1 183 ? -39.757 3.682 95.652 1.00 81.69 183 ARG A CA 1
ATOM 1349 C C . ARG A 1 183 ? -39.797 3.598 94.122 1.00 81.69 183 ARG A C 1
ATOM 1351 O O . ARG A 1 183 ? -38.797 3.897 93.472 1.00 81.69 183 ARG A O 1
ATOM 1358 N N . GLN A 1 184 ? -40.957 3.300 93.528 1.00 82.50 184 GLN A N 1
ATOM 1359 C CA . GLN A 1 184 ? -41.133 3.333 92.070 1.00 82.50 184 GLN A CA 1
ATOM 1360 C C . GLN A 1 184 ? -40.911 4.733 91.476 1.00 82.50 184 GLN A C 1
ATOM 1362 O O . GLN A 1 184 ? -40.340 4.847 90.390 1.00 82.50 184 GLN A O 1
ATOM 1367 N N . LEU A 1 185 ? -41.334 5.804 92.158 1.00 82.38 185 LEU A N 1
ATOM 1368 C CA . LEU A 1 185 ? -41.065 7.179 91.726 1.00 82.38 185 LEU A CA 1
ATOM 1369 C C . LEU A 1 185 ? -39.567 7.507 91.754 1.00 82.38 185 LEU A C 1
ATOM 1371 O O . LEU A 1 185 ? -39.057 8.061 90.777 1.00 82.38 185 LEU A O 1
ATOM 1375 N N . GLU A 1 186 ? -38.845 7.114 92.806 1.00 86.06 186 GLU A N 1
ATOM 1376 C CA . GLU A 1 186 ? -37.388 7.264 92.859 1.00 86.06 186 GLU A CA 1
ATOM 1377 C C . GLU A 1 186 ? -36.674 6.479 91.758 1.00 86.06 186 GLU A C 1
ATOM 1379 O O . GLU A 1 186 ? -35.787 7.022 91.102 1.00 86.06 186 GLU A O 1
ATOM 1384 N N . GLU A 1 187 ? -37.050 5.223 91.513 1.00 87.81 187 GLU A N 1
ATOM 1385 C CA . GLU A 1 187 ? -36.455 4.441 90.427 1.00 87.81 187 GLU A CA 1
ATOM 1386 C C . GLU A 1 187 ? -36.763 5.034 89.047 1.00 87.81 187 GLU A C 1
ATOM 1388 O O . GLU A 1 187 ? -35.911 5.010 88.162 1.00 87.81 187 GLU A O 1
ATOM 1393 N N . ARG A 1 188 ? -37.966 5.587 88.832 1.00 83.31 188 ARG A N 1
ATOM 1394 C CA . ARG A 1 188 ? -38.310 6.285 87.579 1.00 83.31 188 ARG A CA 1
ATOM 1395 C C . ARG A 1 188 ? -37.537 7.596 87.426 1.00 83.31 188 ARG A C 1
ATOM 1397 O O . ARG A 1 188 ? -37.218 7.960 86.297 1.00 83.31 188 ARG A O 1
ATOM 1404 N N . LYS A 1 189 ? -37.195 8.276 88.524 1.00 88.31 189 LYS A N 1
ATOM 1405 C CA . LYS A 1 189 ? -36.294 9.437 88.510 1.00 88.31 189 LYS A CA 1
ATOM 1406 C C . LYS A 1 189 ? -34.859 9.016 88.162 1.00 88.31 189 LYS A C 1
ATOM 1408 O O . LYS A 1 189 ? -34.320 9.519 87.182 1.00 88.31 189 LYS A O 1
ATOM 1413 N N . LYS A 1 190 ? -34.310 8.017 88.864 1.00 91.19 190 LYS A N 1
ATOM 1414 C CA . LYS A 1 190 ? -32.968 7.452 88.617 1.00 91.19 190 LYS A CA 1
ATOM 1415 C C . LYS A 1 190 ? -32.822 6.924 87.181 1.00 91.19 190 LYS A C 1
ATOM 1417 O O . LYS A 1 190 ? -31.823 7.214 86.532 1.00 91.19 190 LYS A O 1
ATOM 1422 N N . ARG A 1 191 ? -33.838 6.234 86.638 1.00 88.06 191 ARG A N 1
ATOM 1423 C CA . ARG A 1 191 ? -33.855 5.784 85.230 1.00 88.06 191 ARG A CA 1
ATOM 1424 C C . ARG A 1 191 ? -33.814 6.951 84.238 1.00 88.06 191 ARG A C 1
ATOM 1426 O O . ARG A 1 191 ? -33.000 6.904 83.327 1.00 88.06 191 ARG A O 1
ATOM 1433 N N . ARG A 1 192 ? -34.580 8.030 84.445 1.00 86.69 192 ARG A N 1
ATOM 1434 C CA . ARG A 1 192 ? -34.502 9.239 83.593 1.00 86.69 192 ARG A CA 1
ATOM 1435 C C . ARG A 1 192 ? -33.133 9.920 83.659 1.00 86.69 192 ARG A C 1
ATOM 1437 O O . ARG A 1 192 ? -32.602 10.322 82.630 1.00 86.69 192 ARG A O 1
ATOM 1444 N N . GLU A 1 193 ? -32.550 10.030 84.850 1.00 91.75 193 GLU A N 1
ATOM 1445 C CA . GLU A 1 193 ? -31.210 10.603 85.045 1.00 91.75 193 GLU A CA 1
ATOM 1446 C C . GLU A 1 193 ? -30.131 9.753 84.342 1.00 91.75 193 GLU A C 1
ATOM 1448 O O . GLU A 1 193 ? -29.239 10.296 83.688 1.00 91.75 193 GLU A O 1
ATOM 1453 N N . GLN A 1 194 ? -30.257 8.424 84.388 1.00 91.62 194 GLN A N 1
ATOM 1454 C CA . GLN A 1 194 ? -29.387 7.479 83.683 1.00 91.62 194 GLN A CA 1
ATOM 1455 C C . GLN A 1 194 ? -29.583 7.520 82.153 1.00 91.62 194 GLN A C 1
ATOM 1457 O O . GLN A 1 194 ? -28.602 7.545 81.410 1.00 91.62 194 GLN A O 1
ATOM 1462 N N . GLU A 1 195 ? -30.826 7.588 81.669 1.00 90.06 195 GLU A N 1
ATOM 1463 C CA . GLU A 1 195 ? -31.169 7.776 80.251 1.00 90.06 195 GLU A CA 1
ATOM 1464 C C . GLU A 1 195 ? -30.599 9.097 79.705 1.00 90.06 195 GLU A C 1
ATOM 1466 O O . GLU A 1 195 ? -30.039 9.124 78.607 1.00 90.06 195 GLU A O 1
ATOM 1471 N N . GLU A 1 196 ? -30.663 10.188 80.478 1.00 92.19 196 GLU A N 1
ATOM 1472 C CA . GLU A 1 196 ? -30.029 11.459 80.117 1.00 92.19 196 GLU A CA 1
ATOM 1473 C C . GLU A 1 196 ? -28.499 11.370 80.061 1.00 92.19 196 GLU A C 1
ATOM 1475 O O . GLU A 1 196 ? -27.901 11.919 79.133 1.00 92.19 196 GLU A O 1
ATOM 1480 N N . GLN A 1 197 ? -27.850 10.679 81.005 1.00 92.50 197 GLN A N 1
ATOM 1481 C CA . GLN A 1 197 ? -26.399 10.458 80.955 1.00 92.50 197 GLN A CA 1
ATOM 1482 C C . GLN A 1 197 ? -25.995 9.639 79.722 1.00 92.50 197 GLN A C 1
ATOM 1484 O O . GLN A 1 197 ? -25.090 10.044 78.990 1.00 92.50 197 GLN A O 1
ATOM 1489 N N . ILE A 1 198 ? -26.706 8.545 79.430 1.00 92.56 198 ILE A N 1
ATOM 1490 C CA . ILE A 1 198 ? -26.487 7.728 78.226 1.00 92.56 198 ILE A CA 1
ATOM 1491 C C . ILE A 1 198 ? -26.664 8.581 76.962 1.00 92.56 198 ILE A C 1
ATOM 1493 O O . ILE A 1 198 ? -25.815 8.545 76.072 1.00 92.56 198 ILE A O 1
ATOM 1497 N N . ARG A 1 199 ? -27.714 9.408 76.896 1.00 93.25 199 ARG A N 1
ATOM 1498 C CA . ARG A 1 199 ? -27.984 10.293 75.753 1.00 93.25 199 ARG A CA 1
ATOM 1499 C C . ARG A 1 199 ? -26.904 11.365 75.561 1.00 93.25 199 ARG A C 1
ATOM 1501 O O . ARG A 1 199 ? -26.570 11.676 74.418 1.00 93.25 199 ARG A O 1
ATOM 1508 N N . ARG A 1 200 ? -26.331 11.908 76.644 1.00 93.69 200 ARG A N 1
ATOM 1509 C CA . ARG A 1 200 ? -25.187 12.842 76.586 1.00 93.69 200 ARG A CA 1
ATOM 1510 C C . ARG A 1 200 ? -23.933 12.146 76.052 1.00 93.69 200 ARG A C 1
ATOM 1512 O O . ARG A 1 200 ? -23.356 12.630 75.083 1.00 93.69 200 ARG A O 1
ATOM 1519 N N . LEU A 1 201 ? -23.581 10.976 76.588 1.00 94.62 201 LEU A N 1
ATOM 1520 C CA . LEU A 1 201 ? -22.430 10.185 76.126 1.00 94.62 201 LEU A CA 1
ATOM 1521 C C . LEU A 1 201 ? -22.567 9.752 74.656 1.00 94.62 201 LEU A C 1
ATOM 1523 O O . LEU A 1 201 ? -21.601 9.810 73.898 1.00 94.62 201 LEU A O 1
ATOM 1527 N N . GLN A 1 202 ? -23.771 9.368 74.219 1.00 93.38 202 GLN A N 1
ATOM 1528 C CA . GLN A 1 202 ? -24.057 9.068 72.811 1.00 93.38 202 GLN A CA 1
ATOM 1529 C C . GLN A 1 202 ? -23.898 10.300 71.908 1.00 93.38 202 GLN A C 1
ATOM 1531 O O . GLN A 1 202 ? -23.357 10.179 70.809 1.00 93.38 202 GLN A O 1
ATOM 1536 N N . TRP A 1 203 ? -24.329 11.483 72.358 1.00 93.00 203 TRP A N 1
ATOM 1537 C CA . TRP A 1 203 ? -24.154 12.733 71.614 1.00 93.00 203 TRP A CA 1
ATOM 1538 C C . TRP A 1 203 ? -22.678 13.140 71.502 1.00 93.00 203 TRP A C 1
ATOM 1540 O O . TRP A 1 203 ? -22.221 13.476 70.411 1.00 93.00 203 TRP A O 1
ATOM 1550 N N . GLU A 1 204 ? -21.906 13.040 72.588 1.00 95.00 204 GLU A N 1
ATOM 1551 C CA . GLU A 1 204 ? -20.464 13.321 72.578 1.00 95.00 204 GLU A CA 1
ATOM 1552 C C . GLU A 1 204 ? -19.692 12.333 71.698 1.00 95.00 204 GLU A C 1
ATOM 1554 O O . GLU A 1 204 ? -18.873 12.754 70.879 1.00 95.00 204 GLU A O 1
ATOM 1559 N N . LYS A 1 205 ? -19.999 11.031 71.792 1.00 95.44 205 LYS A N 1
ATOM 1560 C CA . LYS A 1 205 ? -19.420 10.006 70.913 1.00 95.44 205 LYS A CA 1
ATOM 1561 C C . LYS A 1 205 ? -19.731 10.298 69.444 1.00 95.44 205 LYS A C 1
ATOM 1563 O O . LYS A 1 205 ? -18.810 10.335 68.632 1.00 95.44 205 LYS A O 1
ATOM 1568 N N . LYS A 1 206 ? -20.998 10.573 69.110 1.00 95.00 206 LYS A N 1
ATOM 1569 C CA . LYS A 1 206 ? -21.406 10.908 67.739 1.00 95.00 206 LYS A CA 1
ATOM 1570 C C . LYS A 1 206 ? -20.670 12.149 67.220 1.00 95.00 206 LYS A C 1
ATOM 1572 O O . LYS A 1 206 ? -20.186 12.138 66.093 1.00 95.00 206 LYS A O 1
ATOM 1577 N N . LYS A 1 207 ? -20.523 13.189 68.046 1.00 95.75 207 LYS A N 1
ATOM 1578 C CA . LYS A 1 207 ? -19.772 14.406 67.700 1.00 95.75 207 LYS A CA 1
ATOM 1579 C C . LYS A 1 207 ? -18.292 14.109 67.408 1.00 95.75 207 LYS A C 1
ATOM 1581 O O . LYS A 1 207 ? -17.752 14.639 66.441 1.00 95.75 207 LYS A O 1
ATOM 1586 N N . GLN A 1 208 ? -17.647 13.238 68.192 1.00 94.69 208 GLN A N 1
ATOM 1587 C CA . GLN A 1 208 ? -16.273 12.794 67.913 1.00 94.69 208 GLN A CA 1
ATOM 1588 C C . GLN A 1 208 ? -16.173 11.949 66.632 1.00 94.69 208 GLN A C 1
ATOM 1590 O O . GLN A 1 208 ? -15.180 12.045 65.914 1.00 94.69 208 GLN A O 1
ATOM 1595 N N . GLU A 1 209 ? -17.176 11.124 66.326 1.00 94.81 209 GLU A N 1
ATOM 1596 C CA . GLU A 1 209 ? -17.229 10.340 65.085 1.00 94.81 209 GLU A CA 1
ATOM 1597 C C . GLU A 1 209 ? -17.415 11.244 63.852 1.00 94.81 209 GLU A C 1
ATOM 1599 O O . GLU A 1 209 ? -16.698 11.075 62.865 1.00 94.81 209 GLU A O 1
ATOM 1604 N N . GLU A 1 210 ? -18.277 12.263 63.928 1.00 95.31 210 GLU A N 1
ATOM 1605 C CA . GLU A 1 210 ? -18.443 13.292 62.887 1.00 95.31 210 GLU A CA 1
ATOM 1606 C C . GLU A 1 210 ? -17.152 14.107 62.662 1.00 95.31 210 GLU A C 1
ATOM 1608 O O . GLU A 1 210 ? -16.752 14.343 61.519 1.00 95.31 210 GLU A O 1
ATOM 1613 N N . GLU A 1 211 ? -16.448 14.491 63.732 1.00 95.50 211 GLU A N 1
ATOM 1614 C CA . GLU A 1 211 ? -15.168 15.208 63.646 1.00 95.50 211 GLU A CA 1
ATOM 1615 C C . GLU A 1 211 ? -14.050 14.342 63.037 1.00 95.50 211 GLU A C 1
ATOM 1617 O O . GLU A 1 211 ? -13.319 14.799 62.151 1.00 95.50 211 GLU A O 1
ATOM 1622 N N . ARG A 1 212 ? -13.958 13.062 63.430 1.00 95.19 212 ARG A N 1
ATOM 1623 C CA . ARG A 1 212 ? -13.023 12.092 62.830 1.00 95.19 212 ARG A CA 1
ATOM 1624 C C . ARG A 1 212 ? -13.310 11.871 61.346 1.00 95.19 212 ARG A C 1
ATOM 1626 O O . ARG A 1 212 ? -12.377 11.927 60.547 1.00 95.19 212 ARG A O 1
ATOM 1633 N N . ALA A 1 213 ? -14.576 11.683 60.969 1.00 94.44 213 ALA A N 1
ATOM 1634 C CA . ALA A 1 213 ? -14.980 11.506 59.575 1.00 94.44 213 ALA A CA 1
ATOM 1635 C C . ALA A 1 213 ? -14.635 12.737 58.716 1.00 94.44 213 ALA A C 1
ATOM 1637 O O . ALA A 1 213 ? -14.144 12.597 57.594 1.00 94.44 213 ALA A O 1
ATOM 1638 N N . ARG A 1 214 ? -14.808 13.951 59.260 1.00 95.62 214 ARG A N 1
ATOM 1639 C CA . ARG A 1 214 ? -14.409 15.203 58.598 1.00 95.62 214 ARG A CA 1
ATOM 1640 C C . ARG A 1 214 ? -12.894 15.290 58.383 1.00 95.62 214 ARG A C 1
ATOM 1642 O O . ARG A 1 214 ? -12.459 15.663 57.293 1.00 95.62 214 ARG A O 1
ATOM 1649 N N . LEU A 1 215 ? -12.092 14.922 59.385 1.00 96.12 215 LEU A N 1
ATOM 1650 C CA . LEU A 1 215 ? -10.629 14.900 59.272 1.00 96.12 215 LEU A CA 1
ATOM 1651 C C . LEU A 1 215 ? -10.146 13.831 58.272 1.00 96.12 215 LEU A C 1
ATOM 1653 O O . LEU A 1 215 ? -9.197 14.059 57.520 1.00 96.12 215 LEU A O 1
ATOM 1657 N N . GLU A 1 216 ? -10.804 12.671 58.232 1.00 95.31 216 GLU A N 1
ATOM 1658 C CA . GLU A 1 216 ? -10.508 11.602 57.276 1.00 95.31 216 GLU A CA 1
ATOM 1659 C C . GLU A 1 216 ? -10.837 12.017 55.833 1.00 95.31 216 GLU A C 1
ATOM 1661 O O . GLU A 1 216 ? -10.029 11.787 54.932 1.00 95.31 216 GLU A O 1
ATOM 1666 N N . LEU A 1 217 ? -11.972 12.691 55.611 1.00 95.44 217 LEU A N 1
ATOM 1667 C CA . LEU A 1 217 ? -12.329 13.257 54.308 1.00 95.44 217 LEU A CA 1
ATOM 1668 C C . LEU A 1 217 ? -11.280 14.278 53.839 1.00 95.44 217 LEU A C 1
ATOM 1670 O O . LEU A 1 217 ? -10.778 14.167 52.722 1.00 95.44 217 LEU A O 1
ATOM 1674 N N . GLN A 1 218 ? -10.868 15.205 54.710 1.00 95.31 218 GLN A N 1
ATOM 1675 C CA . GLN A 1 218 ? -9.831 16.191 54.390 1.00 95.31 218 GLN A CA 1
ATOM 1676 C C . GLN A 1 218 ? -8.475 15.533 54.065 1.00 95.31 218 GLN A C 1
ATOM 1678 O O . GLN A 1 218 ? -7.763 15.979 53.163 1.00 95.31 218 GLN A O 1
ATOM 1683 N N . ARG A 1 219 ? -8.120 14.434 54.750 1.00 95.81 219 ARG A N 1
ATOM 1684 C CA . ARG A 1 219 ? -6.935 13.625 54.413 1.00 95.81 219 ARG A CA 1
ATOM 1685 C C . ARG A 1 219 ? -7.056 12.970 53.034 1.00 95.81 219 ARG A C 1
ATOM 1687 O O . ARG A 1 219 ? -6.087 13.011 52.279 1.00 95.81 219 ARG A O 1
ATOM 1694 N N . LYS A 1 220 ? -8.222 12.413 52.686 1.00 95.06 220 LYS A N 1
ATOM 1695 C CA . LYS A 1 220 ? -8.483 11.813 51.363 1.00 95.06 220 LYS A CA 1
ATOM 1696 C C . LYS A 1 220 ? -8.422 12.851 50.241 1.00 95.06 220 LYS A C 1
ATOM 1698 O O . LYS A 1 220 ? -7.783 12.594 49.226 1.00 95.06 220 LYS A O 1
ATOM 1703 N N . GLU A 1 221 ? -8.995 14.037 50.440 1.00 94.81 221 GLU A N 1
ATOM 1704 C CA . GLU A 1 221 ? -8.884 15.142 49.478 1.00 94.81 221 GLU A CA 1
ATOM 1705 C C . GLU A 1 221 ? -7.436 15.583 49.241 1.00 94.81 221 GLU A C 1
ATOM 1707 O O . GLU A 1 221 ? -7.033 15.794 48.098 1.00 94.81 221 GLU A O 1
ATOM 1712 N N . ASN A 1 222 ? -6.646 15.737 50.306 1.00 94.69 222 ASN A N 1
ATOM 1713 C CA . ASN A 1 222 ? -5.249 16.151 50.180 1.00 94.69 222 ASN A CA 1
ATOM 1714 C C . ASN A 1 222 ? -4.403 15.065 49.498 1.00 94.69 222 ASN A C 1
ATOM 1716 O O . ASN A 1 222 ? -3.607 15.384 48.617 1.00 94.69 222 ASN A O 1
ATOM 1720 N N . ALA A 1 223 ? -4.632 13.788 49.822 1.00 94.69 223 ALA A N 1
ATOM 1721 C CA . ALA A 1 223 ? -3.987 12.666 49.140 1.00 94.69 223 ALA A CA 1
ATOM 1722 C C . ALA A 1 223 ? -4.342 12.612 47.641 1.00 94.69 223 ALA A C 1
ATOM 1724 O O . ALA A 1 223 ? -3.454 12.404 46.815 1.00 94.69 223 ALA A O 1
ATOM 1725 N N . ALA A 1 224 ? -5.603 12.869 47.275 1.00 94.12 224 ALA A N 1
ATOM 1726 C CA . ALA A 1 224 ? -6.035 12.938 45.879 1.00 94.12 224 ALA A CA 1
ATOM 1727 C C . ALA A 1 224 ? -5.365 14.098 45.117 1.00 94.12 224 ALA A C 1
ATOM 1729 O O . ALA A 1 224 ? -4.885 13.897 44.003 1.00 94.12 224 ALA A O 1
ATOM 1730 N N . LYS A 1 225 ? -5.253 15.287 45.731 1.00 94.94 225 LYS A N 1
ATOM 1731 C CA . LYS A 1 225 ? -4.547 16.455 45.159 1.00 94.94 225 LYS A CA 1
ATOM 1732 C C . LYS A 1 225 ? -3.040 16.194 44.989 1.00 94.94 225 LYS A C 1
ATOM 1734 O O . LYS A 1 225 ? -2.444 16.606 43.994 1.00 94.94 225 LYS A O 1
ATOM 1739 N N . ASP A 1 226 ? -2.418 15.476 45.926 1.00 94.81 226 ASP A N 1
ATOM 1740 C CA . ASP A 1 226 ? -1.021 15.034 45.817 1.00 94.81 226 ASP A CA 1
ATOM 1741 C C . ASP A 1 226 ? -0.814 13.989 44.711 1.00 94.81 226 ASP A C 1
ATOM 1743 O O . ASP A 1 226 ? 0.202 14.024 44.012 1.00 94.81 226 ASP A O 1
ATOM 1747 N N . GLU A 1 227 ? -1.762 13.069 44.523 1.00 94.81 227 GLU A N 1
ATOM 1748 C CA . GLU A 1 227 ? -1.711 12.102 43.427 1.00 94.81 227 GLU A CA 1
ATOM 1749 C C . GLU A 1 227 ? -1.944 12.772 42.066 1.00 94.81 227 GLU A C 1
ATOM 1751 O O . GLU A 1 227 ? -1.214 12.502 41.112 1.00 94.81 227 GLU A O 1
ATOM 1756 N N . GLU A 1 228 ? -2.898 13.701 41.970 1.00 94.25 228 GLU A N 1
ATOM 1757 C CA . GLU A 1 228 ? -3.141 14.485 40.759 1.00 94.25 228 GLU A CA 1
ATOM 1758 C C . GLU A 1 228 ? -1.906 15.299 40.354 1.00 94.25 228 GLU A C 1
ATOM 1760 O O . GLU A 1 228 ? -1.529 15.280 39.178 1.00 94.25 228 GLU A O 1
ATOM 1765 N N . ARG A 1 229 ? -1.215 15.931 41.316 1.00 95.25 229 ARG A N 1
ATOM 1766 C CA . ARG A 1 229 ? 0.053 16.631 41.061 1.00 95.25 229 ARG A CA 1
ATOM 1767 C C . ARG A 1 229 ? 1.123 15.684 40.512 1.00 95.25 229 ARG A C 1
ATOM 1769 O O . ARG A 1 229 ? 1.708 15.988 39.476 1.00 95.25 229 ARG A O 1
ATOM 1776 N N . LYS A 1 230 ? 1.324 14.508 41.119 1.00 95.88 230 LYS A N 1
ATOM 1777 C CA . LYS A 1 230 ? 2.270 13.489 40.612 1.00 95.88 230 LYS A CA 1
ATOM 1778 C C . LYS A 1 230 ? 1.915 13.031 39.193 1.00 95.88 230 LYS A C 1
ATOM 1780 O O . LYS A 1 230 ? 2.790 12.958 38.333 1.00 95.88 230 LYS A O 1
ATOM 1785 N N . ARG A 1 231 ? 0.628 12.784 38.920 1.00 94.75 231 ARG A N 1
ATOM 1786 C CA . ARG A 1 231 ? 0.124 12.438 37.579 1.00 94.75 231 ARG A CA 1
ATOM 1787 C C . ARG A 1 231 ? 0.342 13.585 36.576 1.00 94.75 231 ARG A C 1
ATOM 1789 O O . ARG A 1 231 ? 0.597 13.316 35.405 1.00 94.75 231 ARG A O 1
ATOM 1796 N N . ALA A 1 232 ? 0.258 14.848 36.998 1.00 94.00 232 ALA A N 1
ATOM 1797 C CA . ALA A 1 232 ? 0.542 16.012 36.155 1.00 94.00 232 ALA A CA 1
ATOM 1798 C C . ALA A 1 232 ? 2.044 16.173 35.856 1.00 94.00 232 ALA A C 1
ATOM 1800 O O . ALA A 1 232 ? 2.411 16.350 34.695 1.00 94.00 232 ALA A O 1
ATOM 1801 N N . GLU A 1 233 ? 2.908 16.031 36.866 1.00 95.75 233 GLU A N 1
ATOM 1802 C CA . GLU A 1 233 ? 4.368 16.019 36.702 1.00 95.75 233 GLU A CA 1
ATOM 1803 C C . GLU A 1 233 ? 4.823 14.889 35.764 1.00 95.75 233 GLU A C 1
ATOM 1805 O O . GLU A 1 233 ? 5.672 15.109 34.901 1.00 95.75 233 GLU A O 1
ATOM 1810 N N . GLN A 1 234 ? 4.231 13.693 35.875 1.00 94.25 234 GLN A N 1
ATOM 1811 C CA . GLN A 1 234 ? 4.511 12.587 34.956 1.00 94.25 234 GLN A CA 1
ATOM 1812 C C . GLN A 1 234 ? 4.129 12.942 33.511 1.00 94.25 234 GLN A C 1
ATOM 1814 O O . GLN A 1 234 ? 4.964 12.799 32.619 1.00 94.25 234 GLN A O 1
ATOM 1819 N N . ARG A 1 235 ? 2.916 13.469 33.273 1.00 94.50 235 ARG A N 1
ATOM 1820 C CA . ARG A 1 235 ? 2.492 13.908 31.927 1.00 94.50 235 ARG A CA 1
ATOM 1821 C C . ARG A 1 235 ? 3.456 14.937 31.332 1.00 94.50 235 ARG A C 1
ATOM 1823 O O . ARG A 1 235 ? 3.814 14.816 30.165 1.00 94.50 235 ARG A O 1
ATOM 1830 N N . GLN A 1 236 ? 3.927 15.900 32.128 1.00 95.31 236 GLN A N 1
ATOM 1831 C CA . GLN A 1 236 ? 4.913 16.891 31.681 1.00 95.31 236 GLN A CA 1
ATOM 1832 C C . GLN A 1 236 ? 6.267 16.262 31.318 1.00 95.31 236 GLN A C 1
ATOM 1834 O O . GLN A 1 236 ? 6.867 16.660 30.321 1.00 95.31 236 GLN A O 1
ATOM 1839 N N . ARG A 1 237 ? 6.743 15.258 32.071 1.00 95.69 237 ARG A N 1
ATOM 1840 C CA . ARG A 1 237 ? 7.982 14.523 31.744 1.00 95.69 237 ARG A CA 1
ATOM 1841 C C . ARG A 1 237 ? 7.846 13.725 30.448 1.00 95.69 237 ARG A C 1
ATOM 1843 O O . ARG A 1 237 ? 8.714 13.827 29.586 1.00 95.69 237 ARG A O 1
ATOM 1850 N N . GLU A 1 238 ? 6.745 12.996 30.277 1.00 94.56 238 GLU A N 1
ATOM 1851 C CA . GLU A 1 238 ? 6.454 12.256 29.041 1.00 94.56 238 GLU A CA 1
ATOM 1852 C C . GLU A 1 238 ? 6.325 13.186 27.826 1.00 94.56 238 GLU A C 1
ATOM 1854 O O . GLU A 1 238 ? 6.761 12.844 26.727 1.00 94.56 238 GLU A O 1
ATOM 1859 N N . GLU A 1 239 ? 5.730 14.369 27.994 1.00 95.12 239 GLU A N 1
ATOM 1860 C CA . GLU A 1 239 ? 5.616 15.357 26.920 1.00 95.12 239 GLU A CA 1
ATOM 1861 C C . GLU A 1 239 ? 6.969 16.006 26.587 1.00 95.12 239 GLU A C 1
ATOM 1863 O O . GLU A 1 239 ? 7.299 16.172 25.411 1.00 95.12 239 GLU A O 1
ATOM 1868 N N . ALA A 1 240 ? 7.792 16.313 27.593 1.00 95.88 240 ALA A N 1
ATOM 1869 C CA . ALA A 1 240 ? 9.156 16.802 27.397 1.00 95.88 240 ALA A CA 1
ATOM 1870 C C . ALA A 1 240 ? 10.041 15.766 26.679 1.00 95.88 240 ALA A C 1
ATOM 1872 O O . ALA A 1 240 ? 10.801 16.123 25.778 1.00 95.88 240 ALA A O 1
ATOM 1873 N N . GLU A 1 241 ? 9.900 14.478 27.003 1.00 96.44 241 GLU A N 1
ATOM 1874 C CA . GLU A 1 241 ? 10.588 13.393 26.299 1.00 96.44 241 GLU A CA 1
ATOM 1875 C C . GLU A 1 241 ? 10.102 13.238 24.850 1.00 96.44 241 GLU A C 1
ATOM 1877 O O . GLU A 1 241 ? 10.927 13.156 23.938 1.00 96.44 241 GLU A O 1
ATOM 1882 N N . LYS A 1 242 ? 8.786 13.300 24.601 1.00 95.88 242 LYS A N 1
ATOM 1883 C CA . LYS A 1 242 ? 8.224 13.317 23.236 1.00 95.88 242 LYS A CA 1
ATOM 1884 C C . LYS A 1 242 ? 8.752 14.507 22.423 1.00 95.88 242 LYS A C 1
ATOM 1886 O O . LYS A 1 242 ? 9.107 14.335 21.258 1.00 95.88 242 LYS A O 1
ATOM 1891 N N . ARG A 1 243 ? 8.874 15.692 23.035 1.00 96.31 243 ARG A N 1
ATOM 1892 C CA . ARG A 1 243 ? 9.473 16.893 22.418 1.00 96.31 243 ARG A CA 1
ATOM 1893 C C . ARG A 1 243 ? 10.971 16.707 22.124 1.00 96.31 243 ARG A C 1
ATOM 1895 O O . ARG A 1 243 ? 11.402 17.064 21.030 1.00 96.31 243 ARG A O 1
ATOM 1902 N N . ARG A 1 244 ? 11.744 16.089 23.032 1.00 96.75 244 ARG A N 1
ATOM 1903 C CA . ARG A 1 244 ? 13.163 15.728 22.812 1.00 96.75 244 ARG A CA 1
ATOM 1904 C C . ARG A 1 244 ? 13.318 14.774 21.624 1.00 96.75 244 ARG A C 1
ATOM 1906 O O . ARG A 1 244 ? 14.068 15.077 20.702 1.00 96.75 244 ARG A O 1
ATOM 1913 N N . LEU A 1 245 ? 12.563 13.673 21.615 1.00 96.31 245 LEU A N 1
ATOM 1914 C CA . LEU A 1 245 ? 12.594 12.663 20.552 1.00 96.31 245 LEU A CA 1
ATOM 1915 C C . LEU A 1 245 ? 12.155 13.238 19.192 1.00 96.31 245 LEU A C 1
ATOM 1917 O O . LEU A 1 245 ? 12.676 12.854 18.148 1.00 96.31 245 LEU A O 1
ATOM 1921 N N . HIS A 1 246 ? 11.201 14.173 19.181 1.00 95.00 246 HIS A N 1
ATOM 1922 C CA . HIS A 1 246 ? 10.788 14.861 17.959 1.00 95.00 246 HIS A CA 1
ATOM 1923 C C . HIS A 1 246 ? 11.904 15.755 17.395 1.00 95.00 246 HIS A C 1
ATOM 1925 O O . HIS A 1 246 ? 12.181 15.692 16.199 1.00 95.00 246 HIS A O 1
ATOM 1931 N N . LEU A 1 247 ? 12.590 16.528 18.245 1.00 96.81 247 LEU A N 1
ATOM 1932 C CA . LEU A 1 247 ? 13.728 17.357 17.832 1.00 96.81 247 LEU A CA 1
ATOM 1933 C C . LEU A 1 247 ? 14.904 16.508 17.313 1.00 96.81 247 LEU A C 1
ATOM 1935 O O . LEU A 1 247 ? 15.523 16.852 16.310 1.00 96.81 247 LEU A O 1
ATOM 1939 N N . GLU A 1 248 ? 15.167 15.370 17.954 1.00 96.69 248 GLU A N 1
ATOM 1940 C CA . GLU A 1 248 ? 16.164 14.384 17.525 1.00 96.69 248 GLU A CA 1
ATOM 1941 C C . GLU A 1 248 ? 15.830 13.786 16.146 1.0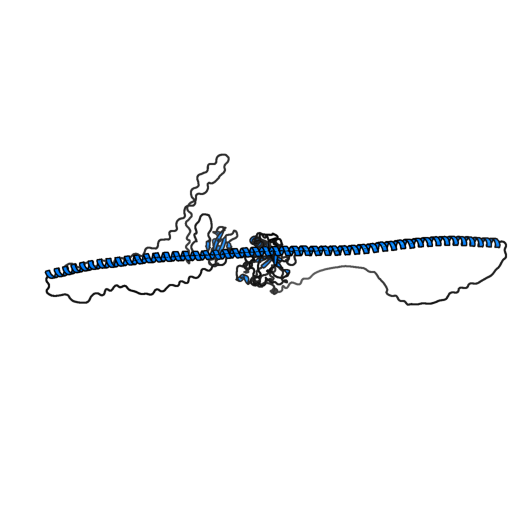0 96.69 248 GLU A C 1
ATOM 1943 O O . GLU A 1 248 ? 16.687 13.750 15.263 1.00 96.69 248 GLU A O 1
ATOM 1948 N N . ARG A 1 249 ? 14.560 13.420 15.905 1.00 95.44 249 ARG A N 1
ATOM 1949 C CA . ARG A 1 249 ? 14.082 12.984 14.578 1.00 95.44 249 ARG A CA 1
ATOM 1950 C C . ARG A 1 249 ? 14.247 14.066 13.509 1.00 95.44 249 ARG A C 1
ATOM 1952 O O . ARG A 1 249 ? 14.663 13.738 12.402 1.00 95.44 249 ARG A O 1
ATOM 1959 N N . LEU A 1 250 ? 13.952 15.331 13.824 1.00 96.56 250 LEU A N 1
ATOM 1960 C CA . LEU A 1 250 ? 14.140 16.452 12.892 1.00 96.56 250 LEU A CA 1
ATOM 1961 C C . LEU A 1 250 ? 15.621 16.666 12.546 1.00 96.56 250 LEU A C 1
ATOM 1963 O O . LEU A 1 250 ? 15.942 16.878 11.378 1.00 96.56 250 LEU A O 1
ATOM 1967 N N . LYS A 1 251 ? 16.528 16.549 13.525 1.00 97.06 251 LYS A N 1
ATOM 1968 C CA . LYS A 1 251 ? 17.980 16.626 13.298 1.00 97.06 251 LYS A CA 1
ATOM 1969 C C . LYS A 1 251 ? 18.467 15.492 12.388 1.00 97.06 251 LYS A C 1
ATOM 1971 O O . LYS A 1 251 ? 19.100 15.767 11.373 1.00 97.06 251 LYS A O 1
ATOM 1976 N N . ALA A 1 252 ? 18.073 14.249 12.670 1.00 94.31 252 ALA A N 1
ATOM 1977 C CA . ALA A 1 252 ? 18.395 13.099 11.821 1.00 94.31 252 ALA A CA 1
ATOM 1978 C C . ALA A 1 252 ? 17.775 13.199 10.408 1.00 94.31 252 ALA A C 1
ATOM 1980 O O . ALA A 1 252 ? 18.317 12.676 9.435 1.00 94.31 252 ALA A O 1
ATOM 1981 N N . GLU A 1 253 ? 16.634 13.877 10.249 1.00 94.81 253 GLU A N 1
ATOM 1982 C CA . GLU A 1 253 ? 16.060 14.159 8.931 1.00 94.81 253 GLU A CA 1
ATOM 1983 C C . GLU A 1 253 ? 16.857 15.216 8.153 1.00 94.81 253 GLU A C 1
ATOM 1985 O O . GLU A 1 253 ? 17.057 15.049 6.949 1.00 94.81 253 GLU A O 1
ATOM 1990 N N . GLN A 1 254 ? 17.347 16.264 8.822 1.00 95.31 254 GLN A N 1
ATOM 1991 C CA . GLN A 1 254 ? 18.252 17.248 8.219 1.00 95.31 254 GLN A CA 1
ATOM 1992 C C . GLN A 1 254 ? 19.581 16.604 7.804 1.00 95.31 254 GLN A C 1
ATOM 1994 O O . GLN A 1 254 ? 20.033 16.831 6.685 1.00 95.31 254 GLN A O 1
ATOM 1999 N N . GLU A 1 255 ? 20.157 15.750 8.652 1.00 96.12 255 GLU A N 1
ATOM 2000 C CA . GLU A 1 255 ? 21.407 15.033 8.370 1.00 96.12 255 GLU A CA 1
ATOM 2001 C C . GLU A 1 255 ? 21.264 14.114 7.148 1.00 96.12 255 GLU A C 1
ATOM 2003 O O . GLU A 1 255 ? 22.037 14.247 6.203 1.00 96.12 255 GLU A O 1
ATOM 2008 N N . ARG A 1 256 ? 20.201 13.301 7.058 1.00 94.69 256 ARG A N 1
ATOM 2009 C CA . ARG A 1 256 ? 19.937 12.479 5.856 1.00 94.69 256 ARG A CA 1
ATOM 2010 C C . ARG A 1 256 ? 19.712 13.302 4.582 1.00 94.69 256 ARG A C 1
ATOM 2012 O O . ARG A 1 256 ? 20.075 12.855 3.498 1.00 94.69 256 ARG A O 1
ATOM 2019 N N . LYS A 1 257 ? 19.103 14.490 4.679 1.00 95.06 257 LYS A N 1
ATOM 2020 C CA . LYS A 1 257 ? 18.906 15.401 3.531 1.00 95.06 257 LYS A CA 1
ATOM 2021 C C . LYS A 1 257 ? 20.217 16.047 3.073 1.00 95.06 257 LYS A C 1
ATOM 2023 O O . LYS A 1 257 ? 20.397 16.285 1.880 1.00 95.06 257 LYS A O 1
ATOM 2028 N N . GLU A 1 258 ? 21.128 16.310 4.003 1.00 95.94 258 GLU A N 1
ATOM 2029 C CA . GLU A 1 258 ? 22.488 16.772 3.722 1.00 95.94 258 GLU A CA 1
ATOM 2030 C C . GLU A 1 258 ? 23.318 15.655 3.063 1.00 95.94 258 GLU A C 1
ATOM 2032 O O . GLU A 1 258 ? 23.873 15.871 1.986 1.00 95.94 258 GLU A O 1
ATOM 2037 N N . GLU A 1 259 ? 23.305 14.439 3.622 1.00 95.56 259 GLU A N 1
ATOM 2038 C CA . GLU A 1 259 ? 23.919 13.239 3.028 1.00 95.56 259 GLU A CA 1
ATOM 2039 C C . GLU A 1 259 ? 23.381 12.949 1.620 1.00 95.56 259 GLU A C 1
ATOM 2041 O O . GLU A 1 259 ? 24.151 12.667 0.703 1.00 95.56 259 GLU A O 1
ATOM 2046 N N . GLU A 1 260 ? 22.065 13.050 1.409 1.00 94.19 260 GLU A N 1
ATOM 2047 C CA . GLU A 1 260 ? 21.459 12.854 0.092 1.00 94.19 260 GLU A CA 1
ATOM 2048 C C . GLU A 1 260 ? 21.885 13.933 -0.911 1.00 94.19 260 GLU A C 1
ATOM 2050 O O . GLU A 1 260 ? 22.176 13.597 -2.064 1.00 94.19 260 GLU A O 1
ATOM 2055 N N . ARG A 1 261 ? 21.999 15.205 -0.492 1.00 95.25 261 ARG A N 1
ATOM 2056 C CA . ARG A 1 261 ? 22.534 16.264 -1.363 1.00 95.25 261 ARG A CA 1
ATOM 2057 C C . ARG A 1 261 ? 23.992 15.989 -1.727 1.00 95.25 261 ARG A C 1
ATOM 2059 O O . ARG A 1 261 ? 24.334 16.082 -2.902 1.00 95.25 261 ARG A O 1
ATOM 2066 N N . GLN A 1 262 ? 24.826 15.594 -0.765 1.00 96.06 262 GLN A N 1
ATOM 2067 C CA . GLN A 1 262 ? 26.237 15.271 -1.004 1.00 96.06 262 GLN A CA 1
ATOM 2068 C C . GLN A 1 262 ? 26.401 14.044 -1.915 1.00 96.06 262 GLN A C 1
ATOM 2070 O O . GLN A 1 262 ? 27.159 14.097 -2.883 1.00 96.06 262 GLN A O 1
ATOM 2075 N N . ARG A 1 263 ? 25.631 12.971 -1.685 1.00 95.19 263 ARG A N 1
ATOM 2076 C CA . ARG A 1 263 ? 25.585 11.780 -2.551 1.00 95.19 263 ARG A CA 1
ATOM 2077 C C . ARG A 1 263 ? 25.138 12.133 -3.968 1.00 95.19 263 ARG A C 1
ATOM 2079 O O . ARG A 1 263 ? 25.720 11.634 -4.931 1.00 95.19 263 ARG A O 1
ATOM 2086 N N . LYS A 1 264 ? 24.130 13.002 -4.111 1.00 94.94 264 LYS A N 1
ATOM 2087 C CA . LYS A 1 264 ? 23.694 13.492 -5.420 1.00 94.94 264 LYS A CA 1
ATOM 2088 C C . LYS A 1 264 ? 24.793 14.310 -6.094 1.00 94.94 264 LYS A C 1
ATOM 2090 O O . LYS A 1 264 ? 25.153 13.995 -7.217 1.00 94.94 264 LYS A O 1
ATOM 2095 N N . GLU A 1 265 ? 25.386 15.289 -5.414 1.00 96.19 265 GLU A N 1
ATOM 2096 C CA . GLU A 1 265 ? 26.505 16.065 -5.962 1.00 96.19 265 GLU A CA 1
ATOM 2097 C C . GLU A 1 265 ? 27.693 15.185 -6.375 1.00 96.19 265 GLU A C 1
ATOM 2099 O O . GLU A 1 265 ? 28.358 15.489 -7.363 1.00 96.19 265 GLU A O 1
ATOM 2104 N N . GLN A 1 266 ? 27.973 14.102 -5.646 1.00 95.56 266 GLN A N 1
ATOM 2105 C CA . GLN A 1 266 ? 29.013 13.139 -6.002 1.00 95.56 266 GLN A CA 1
ATOM 2106 C C . GLN A 1 266 ? 28.653 12.362 -7.278 1.00 95.56 266 GLN A C 1
ATOM 2108 O O . GLN A 1 266 ? 29.501 12.217 -8.160 1.00 95.56 266 GLN A O 1
ATOM 2113 N N . ASN A 1 267 ? 27.403 11.910 -7.415 1.00 94.25 267 ASN A N 1
ATOM 2114 C CA . ASN A 1 267 ? 26.934 11.224 -8.618 1.00 94.25 267 ASN A CA 1
ATOM 2115 C C . ASN A 1 267 ? 26.878 12.172 -9.833 1.00 94.25 267 ASN A C 1
ATOM 2117 O O . ASN A 1 267 ? 27.427 11.851 -10.882 1.00 94.25 267 ASN A O 1
ATOM 2121 N N . ASP A 1 268 ? 26.351 13.388 -9.662 1.00 95.00 268 ASP A N 1
ATOM 2122 C CA . ASP A 1 268 ? 26.307 14.448 -10.679 1.00 95.00 268 ASP A CA 1
ATOM 2123 C C . ASP A 1 268 ? 27.721 14.884 -11.140 1.00 95.00 268 ASP A C 1
ATOM 2125 O O . ASP A 1 268 ? 27.867 15.484 -12.209 1.00 95.00 268 ASP A O 1
ATOM 2129 N N . ARG A 1 269 ? 28.776 14.641 -10.342 1.00 96.31 269 ARG A N 1
ATOM 2130 C CA . ARG A 1 269 ? 30.191 14.820 -10.735 1.00 96.31 269 ARG A CA 1
ATOM 2131 C C . ARG A 1 269 ? 30.724 13.597 -11.489 1.00 96.31 269 ARG A C 1
ATOM 2133 O O . ARG A 1 269 ? 31.375 13.766 -12.516 1.00 96.31 269 ARG A O 1
ATOM 2140 N N . LEU A 1 270 ? 30.420 12.386 -11.018 1.00 95.75 270 LEU A N 1
ATOM 2141 C CA . LEU A 1 270 ? 30.833 11.129 -11.653 1.00 95.75 270 LEU A CA 1
ATOM 2142 C C . LEU A 1 270 ? 30.213 10.950 -13.050 1.00 95.75 270 LEU A C 1
ATOM 2144 O O . LEU A 1 270 ? 30.887 10.499 -13.972 1.00 95.75 270 LEU A O 1
ATOM 2148 N N . GLU A 1 271 ? 28.951 11.339 -13.234 1.00 94.62 271 GLU A N 1
ATOM 2149 C CA . GLU A 1 271 ? 28.282 11.326 -14.540 1.00 94.62 271 GLU A CA 1
ATOM 2150 C C . GLU A 1 271 ? 28.903 12.334 -15.515 1.00 94.62 271 GLU A C 1
ATOM 2152 O O . GLU A 1 271 ? 29.122 11.993 -16.676 1.00 94.62 271 GLU A O 1
ATOM 2157 N N . ARG A 1 272 ? 29.293 13.528 -15.043 1.00 95.50 272 ARG A N 1
ATOM 2158 C CA . ARG A 1 272 ? 30.053 14.494 -15.855 1.00 95.50 272 ARG A CA 1
ATOM 2159 C C . ARG A 1 272 ? 31.412 13.943 -16.288 1.00 95.50 272 ARG A C 1
ATOM 2161 O O . ARG A 1 272 ? 31.723 14.001 -17.471 1.00 95.50 272 ARG A O 1
ATOM 2168 N N . GLN A 1 273 ? 32.166 13.324 -15.378 1.00 95.75 273 GLN A N 1
ATOM 2169 C CA . GLN A 1 273 ? 33.446 12.683 -15.714 1.00 95.75 273 GLN A CA 1
ATOM 2170 C C . GLN A 1 273 ? 33.287 11.556 -16.748 1.00 95.75 273 GLN A C 1
ATOM 2172 O O . GLN A 1 273 ? 34.098 11.446 -17.666 1.00 95.75 273 GLN A O 1
ATOM 2177 N N . ARG A 1 274 ? 32.223 10.746 -16.644 1.00 96.06 274 ARG A N 1
ATOM 2178 C CA . ARG A 1 274 ? 31.902 9.706 -17.637 1.00 96.06 274 ARG A CA 1
ATOM 2179 C C . ARG A 1 274 ? 31.550 10.300 -19.001 1.00 96.06 274 ARG A C 1
ATOM 2181 O O . ARG A 1 274 ? 32.059 9.812 -20.003 1.00 96.06 274 ARG A O 1
ATOM 2188 N N . ALA A 1 275 ? 30.740 11.358 -19.043 1.00 94.81 275 ALA A N 1
ATOM 2189 C CA . ALA A 1 275 ? 30.377 12.037 -20.287 1.00 94.81 275 ALA A CA 1
ATOM 2190 C C . ALA A 1 275 ? 31.589 12.709 -20.964 1.00 94.81 275 ALA A C 1
ATOM 2192 O O . ALA A 1 275 ? 31.741 12.625 -22.181 1.00 94.81 275 ALA A O 1
ATOM 2193 N N . GLU A 1 276 ? 32.487 13.323 -20.187 1.00 96.31 276 GLU A N 1
ATOM 2194 C CA . GLU A 1 276 ? 33.754 13.882 -20.682 1.00 96.31 276 GLU A CA 1
ATOM 2195 C C . GLU A 1 276 ? 34.682 12.788 -21.247 1.00 96.31 276 GLU A C 1
ATOM 2197 O O . GLU A 1 276 ? 35.290 12.969 -22.306 1.00 96.31 276 GLU A O 1
ATOM 2202 N N . GLU A 1 277 ? 34.769 11.626 -20.590 1.00 95.81 277 GLU A N 1
ATOM 2203 C CA . GLU A 1 277 ? 35.544 10.480 -21.079 1.00 95.81 277 GLU A CA 1
ATOM 2204 C C . GLU A 1 277 ? 34.931 9.843 -22.338 1.00 95.81 277 GLU A C 1
ATOM 2206 O O . GLU A 1 277 ? 35.661 9.564 -23.293 1.00 95.81 277 GLU A O 1
ATOM 2211 N N . GLU A 1 278 ? 33.608 9.677 -22.391 1.00 95.62 278 GLU A N 1
ATOM 2212 C CA . GLU A 1 278 ? 32.883 9.199 -23.573 1.00 95.62 278 GLU A CA 1
ATOM 2213 C C . GLU A 1 278 ? 33.074 10.152 -24.763 1.00 95.62 278 GLU A C 1
ATOM 2215 O O . GLU A 1 278 ? 33.437 9.714 -25.857 1.00 95.62 278 GLU A O 1
ATOM 2220 N N . GLN A 1 279 ? 32.946 11.465 -24.546 1.00 95.81 279 GLN A N 1
ATOM 2221 C CA . GLN A 1 279 ? 33.196 12.475 -25.575 1.00 95.81 279 GLN A CA 1
ATOM 2222 C C . GLN A 1 279 ? 34.653 12.438 -26.068 1.00 95.81 279 GLN A C 1
ATOM 2224 O O . GLN A 1 279 ? 34.898 12.517 -27.275 1.00 95.81 279 GLN A O 1
ATOM 2229 N N . ARG A 1 280 ? 35.629 12.261 -25.167 1.00 96.12 280 ARG A N 1
ATOM 2230 C CA . ARG A 1 280 ? 37.051 12.100 -25.519 1.00 96.12 280 ARG A CA 1
ATOM 2231 C C . ARG A 1 280 ? 37.292 10.848 -26.371 1.00 96.12 280 ARG A C 1
ATOM 2233 O O . ARG A 1 280 ? 38.050 10.908 -27.339 1.00 96.12 280 ARG A O 1
ATOM 2240 N N . LEU A 1 281 ? 36.644 9.729 -26.044 1.00 96.31 281 LEU A N 1
ATOM 2241 C CA . LEU A 1 281 ? 36.730 8.483 -26.815 1.00 96.31 281 LEU A CA 1
ATOM 2242 C C . LEU A 1 281 ? 36.071 8.620 -28.197 1.00 96.31 281 LEU A C 1
ATOM 2244 O O . LEU A 1 281 ? 36.672 8.222 -29.195 1.00 96.31 281 LEU A O 1
ATOM 2248 N N . ALA A 1 282 ? 34.895 9.247 -28.279 1.00 94.56 282 ALA A N 1
ATOM 2249 C CA . ALA A 1 282 ? 34.192 9.502 -29.536 1.00 94.56 282 ALA A CA 1
ATOM 2250 C C . ALA A 1 282 ? 34.987 10.426 -30.480 1.00 94.56 282 ALA A C 1
ATOM 2252 O O . ALA A 1 282 ? 35.047 10.179 -31.687 1.00 94.56 282 ALA A O 1
ATOM 2253 N N . LEU A 1 283 ? 35.658 11.453 -29.942 1.00 96.12 283 LEU A N 1
ATOM 2254 C CA . LEU A 1 283 ? 36.572 12.309 -30.709 1.00 96.12 283 LEU A CA 1
ATOM 2255 C C . LEU A 1 283 ? 37.763 11.513 -31.266 1.00 96.12 283 LEU A C 1
ATOM 2257 O O . LEU A 1 283 ? 38.050 11.609 -32.460 1.00 96.12 283 LEU A O 1
ATOM 2261 N N . ALA A 1 284 ? 38.400 10.676 -30.442 1.00 95.50 284 ALA A N 1
ATOM 2262 C CA . ALA A 1 284 ? 39.516 9.826 -30.866 1.00 95.50 284 ALA A CA 1
ATOM 2263 C C . ALA A 1 284 ? 39.103 8.743 -31.886 1.00 95.50 284 ALA A C 1
ATOM 2265 O O . ALA A 1 284 ? 39.916 8.322 -32.713 1.00 95.50 284 ALA A O 1
ATOM 2266 N N . GLU A 1 285 ? 37.851 8.275 -31.866 1.00 95.00 285 GLU A N 1
ATOM 2267 C CA . GLU A 1 285 ? 37.334 7.386 -32.912 1.00 95.00 285 GLU A CA 1
ATOM 2268 C C . GLU A 1 285 ? 37.057 8.145 -34.219 1.00 95.00 285 GLU A C 1
ATOM 2270 O O . GLU A 1 285 ? 37.416 7.672 -35.299 1.00 95.00 285 GLU A O 1
ATOM 2275 N N . ASN A 1 286 ? 36.478 9.347 -34.138 1.00 94.62 286 ASN A N 1
ATOM 2276 C CA . ASN A 1 286 ? 36.230 10.200 -35.300 1.00 94.62 286 ASN A CA 1
ATOM 2277 C C . ASN A 1 286 ? 37.541 10.592 -36.010 1.00 94.62 286 ASN A C 1
ATOM 2279 O O . ASN A 1 286 ? 37.624 10.527 -37.235 1.00 94.62 286 ASN A O 1
ATOM 2283 N N . GLU A 1 287 ? 38.599 10.901 -35.257 1.00 95.81 287 GLU A N 1
ATOM 2284 C CA . GLU A 1 287 ? 39.937 11.150 -35.806 1.00 95.81 287 GLU A CA 1
ATOM 2285 C C . GLU A 1 287 ? 40.477 9.938 -36.588 1.00 95.81 287 GLU A C 1
ATOM 2287 O O . GLU A 1 287 ? 40.883 10.078 -37.744 1.00 95.81 287 GLU A O 1
ATOM 2292 N N . LYS A 1 288 ? 40.370 8.721 -36.033 1.00 96.00 288 LYS A N 1
ATOM 2293 C CA . LYS A 1 288 ? 40.744 7.476 -36.735 1.00 96.00 288 LYS A CA 1
ATOM 2294 C C . LYS A 1 288 ? 39.911 7.240 -37.999 1.00 96.00 288 LYS A C 1
ATOM 2296 O O . LYS A 1 288 ? 40.457 6.821 -39.021 1.00 96.00 288 LYS A O 1
ATOM 2301 N N . ARG A 1 289 ? 38.603 7.533 -37.967 1.00 93.50 289 ARG A N 1
ATOM 2302 C CA . ARG A 1 289 ? 37.719 7.462 -39.148 1.00 93.50 289 ARG A CA 1
ATOM 2303 C C . ARG A 1 289 ? 38.134 8.476 -40.223 1.00 93.50 289 ARG A C 1
ATOM 2305 O O . ARG A 1 289 ? 38.154 8.134 -41.406 1.00 93.50 289 ARG A O 1
ATOM 2312 N N . LEU A 1 290 ? 38.515 9.693 -39.830 1.00 94.69 290 LEU A N 1
ATOM 2313 C CA . LEU A 1 290 ? 39.025 10.731 -40.732 1.00 94.69 290 LEU A CA 1
ATOM 2314 C C . LEU A 1 290 ? 40.385 10.354 -41.337 1.00 94.69 290 LEU A C 1
ATOM 2316 O O . LEU A 1 290 ? 40.578 10.545 -42.538 1.00 94.69 290 LEU A O 1
ATOM 2320 N N . GLU A 1 291 ? 41.305 9.767 -40.567 1.00 95.56 291 GLU A N 1
ATOM 2321 C CA . GLU A 1 291 ? 42.553 9.220 -41.110 1.00 95.56 291 GLU A CA 1
ATOM 2322 C C . GLU A 1 291 ? 42.305 8.096 -42.119 1.00 95.56 291 GLU A C 1
ATOM 2324 O O . GLU A 1 291 ? 42.848 8.136 -43.224 1.00 95.56 291 GLU A O 1
ATOM 2329 N N . ALA A 1 292 ? 41.481 7.104 -41.766 1.00 93.62 292 ALA A N 1
ATOM 2330 C CA . ALA A 1 292 ? 41.157 5.988 -42.652 1.00 93.62 292 ALA A CA 1
ATOM 2331 C C . ALA A 1 292 ? 40.551 6.488 -43.974 1.00 93.62 292 ALA A C 1
ATOM 2333 O O . ALA A 1 292 ? 40.949 6.045 -45.054 1.00 93.62 292 ALA A O 1
ATOM 2334 N N . ARG A 1 293 ? 39.663 7.489 -43.898 1.00 94.56 293 ARG A N 1
ATOM 2335 C CA . ARG A 1 293 ? 39.105 8.171 -45.068 1.00 94.56 293 ARG A CA 1
ATOM 2336 C C . ARG A 1 293 ? 40.175 8.889 -45.899 1.00 94.56 293 ARG A C 1
ATOM 2338 O O . ARG A 1 293 ? 40.176 8.724 -47.115 1.00 94.56 293 ARG A O 1
ATOM 2345 N N . ARG A 1 294 ? 41.103 9.637 -45.286 1.00 95.31 294 ARG A N 1
ATOM 2346 C CA . ARG A 1 294 ? 42.213 10.297 -46.010 1.00 95.31 294 ARG A CA 1
ATOM 2347 C C . ARG A 1 294 ? 43.091 9.281 -46.746 1.00 95.31 294 ARG A C 1
ATOM 2349 O O . ARG A 1 294 ? 43.388 9.490 -47.919 1.00 95.31 294 ARG A O 1
ATOM 2356 N N . ARG A 1 295 ? 43.450 8.169 -46.091 1.00 95.62 295 ARG A N 1
ATOM 2357 C CA . ARG A 1 295 ? 44.239 7.076 -46.694 1.00 95.62 295 ARG A CA 1
ATOM 2358 C C . ARG A 1 295 ? 43.509 6.466 -47.897 1.00 95.62 295 ARG A C 1
ATOM 2360 O O . ARG A 1 295 ? 44.113 6.314 -48.955 1.00 95.62 295 ARG A O 1
ATOM 2367 N N . TYR A 1 296 ? 42.204 6.206 -47.775 1.00 93.00 296 TYR A N 1
ATOM 2368 C CA . TYR A 1 296 ? 41.370 5.718 -48.880 1.00 93.00 296 TYR A CA 1
ATOM 2369 C C . TYR A 1 296 ? 41.268 6.725 -50.041 1.00 93.00 296 TYR A C 1
ATOM 2371 O O . TYR A 1 296 ? 41.431 6.350 -51.200 1.00 93.00 296 TYR A O 1
ATOM 2379 N N . GLU A 1 297 ? 41.051 8.013 -49.759 1.00 94.31 297 GLU A N 1
ATOM 2380 C CA . GLU A 1 297 ? 40.992 9.069 -50.782 1.00 94.31 297 GLU A CA 1
ATOM 2381 C C . GLU A 1 297 ? 42.340 9.305 -51.485 1.00 94.31 297 GLU A C 1
ATOM 2383 O O . GLU A 1 297 ? 42.366 9.783 -52.624 1.00 94.31 297 GLU A O 1
ATOM 2388 N N . GLU A 1 298 ? 43.465 8.996 -50.838 1.00 94.38 298 GLU A N 1
ATOM 2389 C CA . GLU A 1 298 ? 44.785 9.006 -51.470 1.00 94.38 298 GLU A CA 1
ATOM 2390 C C . GLU A 1 298 ? 45.011 7.753 -52.328 1.00 94.38 298 GLU A C 1
ATOM 2392 O O . GLU A 1 298 ? 45.406 7.866 -53.489 1.00 94.38 298 GLU A O 1
ATOM 2397 N N . GLU A 1 299 ? 44.698 6.560 -51.811 1.00 94.88 299 GLU A N 1
ATOM 2398 C CA . GLU A 1 299 ? 44.823 5.307 -52.562 1.00 94.88 299 GLU A CA 1
ATOM 2399 C C . GLU A 1 299 ? 43.929 5.306 -53.812 1.00 94.88 299 GLU A C 1
ATOM 2401 O O . GLU A 1 299 ? 44.369 4.932 -54.900 1.00 94.88 299 GLU A O 1
ATOM 2406 N N . TYR A 1 300 ? 42.698 5.811 -53.694 1.00 92.00 300 TYR A N 1
ATOM 2407 C CA . TYR A 1 300 ? 41.782 5.995 -54.816 1.00 92.00 300 TYR A CA 1
ATOM 2408 C C . TYR A 1 300 ? 42.372 6.924 -55.889 1.00 92.00 300 TYR A C 1
ATOM 2410 O O . TYR A 1 300 ? 42.326 6.600 -57.078 1.00 92.00 300 TYR A O 1
ATOM 2418 N N . ARG A 1 301 ? 43.004 8.038 -55.486 1.00 94.25 301 ARG A N 1
ATOM 2419 C CA . ARG A 1 301 ? 43.713 8.946 -56.407 1.00 94.25 301 ARG A CA 1
ATOM 2420 C C . ARG A 1 301 ? 44.914 8.275 -57.078 1.00 94.25 301 ARG A C 1
ATOM 2422 O O . ARG A 1 301 ? 45.076 8.430 -58.287 1.00 94.25 301 ARG A O 1
ATOM 2429 N N . ARG A 1 302 ? 45.707 7.481 -56.347 1.00 93.88 302 ARG A N 1
ATOM 2430 C CA . ARG A 1 302 ? 46.817 6.688 -56.915 1.00 93.88 302 ARG A CA 1
ATOM 2431 C C . ARG A 1 302 ? 46.306 5.688 -57.965 1.00 93.88 302 ARG A C 1
ATOM 2433 O O . ARG A 1 302 ? 46.808 5.680 -59.087 1.00 93.88 302 ARG A O 1
ATOM 2440 N N . ARG A 1 303 ? 45.257 4.915 -57.646 1.00 93.69 303 ARG A N 1
ATOM 2441 C CA . ARG A 1 303 ? 44.606 3.959 -58.569 1.00 93.69 303 ARG A CA 1
ATOM 2442 C C . ARG A 1 303 ? 44.020 4.643 -59.814 1.00 93.69 303 ARG A C 1
ATOM 2444 O O . ARG A 1 303 ? 44.063 4.066 -60.899 1.00 93.69 303 ARG A O 1
ATOM 2451 N N . LEU A 1 304 ? 43.478 5.856 -59.682 1.00 94.31 304 LEU A N 1
ATOM 2452 C CA . LEU A 1 304 ? 42.950 6.634 -60.809 1.00 94.31 304 LEU A CA 1
ATOM 2453 C C . LEU A 1 304 ? 44.074 7.121 -61.740 1.00 94.31 304 LEU A C 1
ATOM 2455 O O . LEU A 1 304 ? 44.005 6.892 -62.946 1.00 94.31 304 LEU A O 1
ATOM 2459 N N . ALA A 1 305 ? 45.139 7.704 -61.183 1.00 93.19 305 ALA A N 1
ATOM 2460 C CA . ALA A 1 305 ? 46.301 8.154 -61.951 1.00 93.19 305 ALA A CA 1
ATOM 2461 C C . ALA A 1 305 ? 47.019 6.994 -62.671 1.00 93.19 305 ALA A C 1
ATOM 2463 O O . ALA A 1 305 ? 47.484 7.151 -63.801 1.00 93.19 305 ALA A O 1
ATOM 2464 N N . GLU A 1 306 ? 47.069 5.806 -62.059 1.00 93.38 306 GLU A N 1
ATOM 2465 C CA . GLU A 1 306 ? 47.600 4.606 -62.709 1.00 93.38 306 GLU A CA 1
ATOM 2466 C C . GLU A 1 306 ? 46.723 4.133 -63.878 1.00 93.38 306 GLU A C 1
ATOM 2468 O O . GLU A 1 306 ? 47.256 3.834 -64.948 1.00 93.38 306 GLU A O 1
ATOM 2473 N N . ARG A 1 307 ? 45.389 4.139 -63.731 1.00 92.69 307 ARG A N 1
ATOM 2474 C CA . ARG A 1 307 ? 44.468 3.851 -64.847 1.00 92.69 307 ARG A CA 1
ATOM 2475 C C . ARG A 1 307 ? 44.674 4.816 -66.014 1.00 92.69 307 ARG A C 1
ATOM 2477 O O . ARG A 1 307 ? 44.776 4.363 -67.151 1.00 92.69 307 ARG A O 1
ATOM 2484 N N . GLU A 1 308 ? 44.808 6.115 -65.743 1.00 93.62 308 GLU A N 1
ATOM 2485 C CA . GLU A 1 308 ? 45.122 7.102 -66.782 1.00 93.62 308 GLU A CA 1
ATOM 2486 C C . GLU A 1 308 ? 46.472 6.845 -67.464 1.00 93.62 308 GLU A C 1
ATOM 2488 O O . GLU A 1 308 ? 46.573 6.996 -68.682 1.00 93.62 308 GLU A O 1
ATOM 2493 N N . ARG A 1 309 ? 47.517 6.470 -66.708 1.00 94.00 309 ARG A N 1
ATOM 2494 C CA . ARG A 1 309 ? 48.835 6.134 -67.275 1.00 94.00 309 ARG A CA 1
ATOM 2495 C C . ARG A 1 309 ? 48.726 4.930 -68.209 1.00 94.00 309 ARG A C 1
ATOM 2497 O O . ARG A 1 309 ? 49.164 5.014 -69.352 1.00 94.00 309 ARG A O 1
ATOM 2504 N N . VAL A 1 310 ? 48.075 3.857 -67.758 1.00 92.94 310 VAL A N 1
ATOM 2505 C CA . VAL A 1 310 ? 47.855 2.638 -68.552 1.00 92.94 310 VAL A CA 1
ATOM 2506 C C . VAL A 1 310 ? 47.013 2.925 -69.801 1.00 92.94 310 VAL A C 1
ATOM 2508 O O . VAL A 1 310 ? 47.300 2.381 -70.865 1.00 92.94 310 VAL A O 1
ATOM 2511 N N . GLU A 1 311 ? 46.016 3.812 -69.732 1.00 92.94 311 GLU A N 1
ATOM 2512 C CA . GLU A 1 311 ? 45.241 4.205 -70.916 1.00 92.94 311 GLU A CA 1
ATOM 2513 C C . GLU A 1 311 ? 46.067 5.040 -71.912 1.00 92.94 311 GLU A C 1
ATOM 2515 O O . GLU A 1 311 ? 45.972 4.819 -73.122 1.00 92.94 311 GLU A O 1
ATOM 2520 N N . LYS A 1 312 ? 46.913 5.959 -71.423 1.00 93.44 312 LYS A N 1
ATOM 2521 C CA . LYS A 1 312 ? 47.852 6.743 -72.249 1.00 93.44 312 LYS A CA 1
ATOM 2522 C C . LYS A 1 312 ? 48.869 5.826 -72.943 1.00 93.44 312 LYS A C 1
ATOM 2524 O O . LYS A 1 312 ? 49.031 5.925 -74.157 1.00 93.44 312 LYS A O 1
ATOM 2529 N N . GLU A 1 313 ? 49.458 4.870 -72.222 1.00 92.81 313 GLU A N 1
ATOM 2530 C CA . GLU A 1 313 ? 50.321 3.831 -72.803 1.00 92.81 313 GLU A CA 1
ATOM 2531 C C . GLU A 1 313 ? 49.580 2.975 -73.843 1.00 92.81 313 GLU A C 1
ATOM 2533 O O . GLU A 1 313 ? 50.119 2.698 -74.915 1.00 92.81 313 GLU A O 1
ATOM 2538 N N . ARG A 1 314 ? 48.332 2.567 -73.564 1.00 91.94 314 ARG A N 1
ATOM 2539 C CA . ARG A 1 314 ? 47.517 1.778 -74.503 1.00 91.94 314 ARG A CA 1
ATOM 2540 C C . ARG A 1 314 ? 47.289 2.538 -75.811 1.00 91.94 314 ARG A C 1
ATOM 2542 O O . ARG A 1 314 ? 47.475 1.956 -76.876 1.00 91.94 314 ARG A O 1
ATOM 2549 N N . LYS A 1 315 ? 46.945 3.829 -75.732 1.00 93.38 315 LYS A N 1
ATOM 2550 C CA . LYS A 1 315 ? 46.767 4.711 -76.900 1.00 93.38 315 LYS A CA 1
ATOM 2551 C C . LYS A 1 315 ? 48.066 4.882 -77.691 1.00 93.38 315 LYS A C 1
ATOM 2553 O O . LYS A 1 315 ? 48.044 4.733 -78.907 1.00 93.38 315 LYS A O 1
ATOM 2558 N N . GLN A 1 316 ? 49.203 5.089 -77.023 1.00 92.69 316 GLN A N 1
ATOM 2559 C CA . GLN A 1 316 ? 50.509 5.190 -77.691 1.00 92.69 316 GLN A CA 1
ATOM 2560 C C . GLN A 1 316 ? 50.890 3.903 -78.441 1.00 92.69 316 GLN A C 1
ATOM 2562 O O . GLN A 1 316 ? 51.278 3.975 -79.607 1.00 92.69 316 GLN A O 1
ATOM 2567 N N . ARG A 1 317 ? 50.714 2.724 -77.826 1.00 91.62 317 ARG A N 1
ATOM 2568 C CA . ARG A 1 317 ? 50.955 1.425 -78.489 1.00 91.62 317 ARG A CA 1
ATOM 2569 C C . ARG A 1 317 ? 49.996 1.187 -79.663 1.00 91.62 317 ARG A C 1
ATOM 2571 O O . ARG A 1 317 ? 50.370 0.567 -80.656 1.00 91.62 317 ARG A O 1
ATOM 2578 N N . GLU A 1 318 ? 48.762 1.679 -79.567 1.00 91.81 318 GLU A N 1
ATOM 2579 C CA . GLU A 1 318 ? 47.762 1.604 -80.637 1.00 91.81 318 GLU A CA 1
ATOM 2580 C C . GLU A 1 318 ? 48.123 2.526 -81.820 1.00 91.81 318 GLU A C 1
ATOM 2582 O O . GLU A 1 318 ? 48.100 2.081 -82.968 1.00 91.81 318 GLU A O 1
ATOM 2587 N N . GLU A 1 319 ? 48.582 3.756 -81.564 1.00 93.12 319 GLU A N 1
ATOM 2588 C CA . GLU A 1 319 ? 49.148 4.651 -82.586 1.00 93.12 319 GLU A CA 1
ATOM 2589 C C . GLU A 1 319 ? 50.417 4.091 -83.244 1.00 93.12 319 GLU A C 1
ATOM 2591 O O . GLU A 1 319 ? 50.583 4.197 -84.460 1.00 93.12 319 GLU A O 1
ATOM 2596 N N . GLU A 1 320 ? 51.329 3.512 -82.462 1.00 92.19 320 GLU A N 1
ATOM 2597 C CA . GLU A 1 320 ? 52.562 2.897 -82.959 1.00 92.19 320 GLU A CA 1
ATOM 2598 C C . GLU A 1 320 ? 52.253 1.701 -83.866 1.00 92.19 320 GLU A C 1
ATOM 2600 O O . GLU A 1 320 ? 52.759 1.622 -84.988 1.00 92.19 320 GLU A O 1
ATOM 2605 N N . ARG A 1 321 ? 51.315 0.838 -83.456 1.00 91.69 321 ARG A N 1
ATOM 2606 C CA . ARG A 1 321 ? 50.785 -0.247 -84.292 1.00 91.69 321 ARG A CA 1
ATOM 2607 C C . ARG A 1 321 ? 50.171 0.280 -85.595 1.00 91.69 321 ARG A C 1
ATOM 2609 O O . ARG A 1 321 ? 50.411 -0.307 -86.646 1.00 91.69 321 ARG A O 1
ATOM 2616 N N . GLN A 1 322 ? 49.442 1.399 -85.561 1.00 91.00 322 GLN A N 1
ATOM 2617 C CA . GLN A 1 322 ? 48.877 2.047 -86.757 1.00 91.00 322 GLN A CA 1
ATOM 2618 C C . GLN A 1 322 ? 49.928 2.740 -87.651 1.00 91.00 322 GLN A C 1
ATOM 2620 O O . GLN A 1 322 ? 49.710 2.909 -88.854 1.00 91.00 322 GLN A O 1
ATOM 2625 N N . LYS A 1 323 ? 51.081 3.151 -87.106 1.00 92.19 323 LYS A N 1
ATOM 2626 C CA . LYS A 1 323 ? 52.240 3.610 -87.896 1.00 92.19 323 LYS A CA 1
ATOM 2627 C C . LYS A 1 323 ? 52.930 2.418 -88.571 1.00 92.19 323 LYS A C 1
ATOM 2629 O O . LYS A 1 323 ? 53.181 2.463 -89.772 1.00 92.19 323 LYS A O 1
ATOM 2634 N N . LEU A 1 324 ? 53.147 1.327 -87.834 1.00 90.50 324 LEU A N 1
ATOM 2635 C CA . LEU A 1 324 ? 53.779 0.106 -88.343 1.00 90.50 324 LEU A CA 1
ATOM 2636 C C . LEU A 1 324 ? 52.936 -0.594 -89.426 1.00 90.50 324 LEU A C 1
ATOM 2638 O O . LEU A 1 324 ? 53.491 -1.090 -90.403 1.00 90.50 324 LEU A O 1
ATOM 2642 N N . LEU A 1 325 ? 51.603 -0.596 -89.289 1.00 90.94 325 LEU A N 1
ATOM 2643 C CA . LEU A 1 325 ? 50.684 -1.104 -90.316 1.00 90.94 325 LEU A CA 1
ATOM 2644 C C . LEU A 1 325 ? 50.778 -0.301 -91.621 1.00 90.94 325 LEU A C 1
ATOM 2646 O O . LEU A 1 325 ? 50.931 -0.901 -92.680 1.00 90.94 325 LEU A O 1
ATOM 2650 N N . ARG A 1 326 ? 50.787 1.038 -91.557 1.00 89.81 326 ARG A N 1
ATOM 2651 C CA . ARG A 1 326 ? 50.968 1.885 -92.752 1.00 89.81 326 ARG A CA 1
ATOM 2652 C C . ARG A 1 326 ? 52.321 1.662 -93.428 1.00 89.81 326 ARG A C 1
ATOM 2654 O O . ARG A 1 326 ? 52.357 1.462 -94.636 1.00 89.81 326 ARG A O 1
ATOM 2661 N N . LEU A 1 327 ? 53.406 1.584 -92.655 1.00 91.12 327 LEU A N 1
ATOM 2662 C CA . LEU A 1 327 ? 54.738 1.271 -93.187 1.00 91.12 327 LEU A CA 1
ATOM 2663 C C . LEU A 1 327 ? 54.785 -0.124 -93.844 1.00 91.12 327 LEU A C 1
ATOM 2665 O O . LEU A 1 327 ? 55.470 -0.326 -94.848 1.00 91.12 327 LEU A O 1
ATOM 2669 N N . ARG A 1 328 ? 54.037 -1.097 -93.304 1.00 89.75 328 ARG A N 1
ATOM 2670 C CA . ARG A 1 328 ? 53.876 -2.420 -93.917 1.00 89.75 328 ARG A CA 1
ATOM 2671 C C . ARG A 1 328 ? 53.110 -2.338 -95.239 1.00 89.75 328 ARG A C 1
ATOM 2673 O O . ARG A 1 328 ? 53.582 -2.911 -96.214 1.00 89.75 328 ARG A O 1
ATOM 2680 N N . GLU A 1 329 ? 51.991 -1.619 -95.297 1.00 91.25 329 GLU A N 1
ATOM 2681 C CA . GLU A 1 329 ? 51.253 -1.416 -96.550 1.00 91.25 329 GLU A CA 1
ATOM 2682 C C . GLU A 1 329 ? 52.100 -0.709 -97.615 1.00 91.25 329 GLU A C 1
ATOM 2684 O O . GLU A 1 329 ? 52.054 -1.084 -98.782 1.00 91.25 329 GLU A O 1
ATOM 2689 N N . GLU A 1 330 ? 52.876 0.311 -97.240 1.00 90.62 330 GLU A N 1
ATOM 2690 C CA . GLU A 1 330 ? 53.810 0.999 -98.141 1.00 90.62 330 GLU A CA 1
ATOM 2691 C C . GLU A 1 330 ? 54.881 0.039 -98.669 1.00 90.62 330 GLU A C 1
ATOM 2693 O O . GLU A 1 330 ? 55.153 0.017 -99.870 1.00 90.62 330 GLU A O 1
ATOM 2698 N N . ARG A 1 331 ? 55.434 -0.821 -97.804 1.00 87.25 331 ARG A N 1
ATOM 2699 C CA . ARG A 1 331 ? 56.386 -1.868 -98.200 1.00 87.25 331 ARG A CA 1
ATOM 2700 C C . ARG A 1 331 ? 55.753 -2.924 -99.109 1.00 87.25 331 ARG A C 1
ATOM 2702 O O . ARG A 1 331 ? 56.408 -3.372 -100.045 1.00 87.25 331 ARG A O 1
ATOM 2709 N N . GLU A 1 332 ? 54.506 -3.319 -98.867 1.00 88.62 332 GLU A N 1
ATOM 2710 C CA . GLU A 1 332 ? 53.775 -4.267 -99.716 1.00 88.62 332 GLU A CA 1
ATOM 2711 C C . GLU A 1 332 ? 53.433 -3.643 -101.081 1.00 88.62 332 GLU A C 1
ATOM 2713 O O . GLU A 1 332 ? 53.688 -4.273 -102.106 1.00 88.62 332 GLU A O 1
ATOM 2718 N N . LYS A 1 333 ? 53.006 -2.371 -101.125 1.00 89.44 333 LYS A N 1
ATOM 2719 C CA . LYS A 1 333 ? 52.815 -1.588 -102.365 1.00 89.44 333 LYS A CA 1
ATOM 2720 C C . LYS A 1 333 ? 54.127 -1.432 -103.149 1.00 89.44 333 LYS A C 1
ATOM 2722 O O . LYS A 1 333 ? 54.144 -1.633 -104.361 1.00 89.44 333 LYS A O 1
ATOM 2727 N N . ALA A 1 334 ? 55.242 -1.141 -102.475 1.00 83.19 334 ALA A N 1
ATOM 2728 C CA . ALA A 1 334 ? 56.563 -1.040 -103.099 1.00 83.19 334 ALA A CA 1
ATOM 2729 C C . ALA A 1 334 ? 57.080 -2.396 -103.619 1.00 83.19 334 ALA A C 1
ATOM 2731 O O . ALA A 1 334 ? 57.675 -2.458 -104.694 1.00 83.19 334 ALA A O 1
ATOM 2732 N N . ASN A 1 335 ? 56.822 -3.489 -102.893 1.00 85.50 335 ASN A N 1
ATOM 2733 C CA . ASN A 1 335 ? 57.163 -4.841 -103.332 1.00 85.50 335 ASN A CA 1
ATOM 2734 C C . ASN A 1 335 ? 56.311 -5.278 -104.534 1.00 85.50 335 ASN A C 1
ATOM 2736 O O . ASN A 1 335 ? 56.850 -5.837 -105.485 1.00 85.50 335 ASN A O 1
ATOM 2740 N N . GLN A 1 336 ? 55.014 -4.957 -104.544 1.00 83.00 336 GLN A N 1
ATOM 2741 C CA . GLN A 1 336 ? 54.139 -5.187 -105.695 1.00 83.00 336 GLN A CA 1
ATOM 2742 C C . GLN A 1 336 ? 54.630 -4.407 -106.924 1.00 83.00 336 GLN A C 1
ATOM 2744 O O . GLN A 1 336 ? 54.849 -5.001 -107.975 1.00 83.00 336 GLN A O 1
ATOM 2749 N N . LEU A 1 337 ? 54.952 -3.117 -106.769 1.00 84.06 337 LEU A N 1
ATOM 2750 C CA . LEU A 1 337 ? 55.553 -2.305 -107.834 1.00 84.06 337 LEU A CA 1
ATOM 2751 C C . LEU A 1 337 ? 56.891 -2.882 -108.341 1.00 84.06 337 LEU A C 1
ATOM 2753 O O . LEU A 1 337 ? 57.201 -2.765 -109.526 1.00 84.06 337 LEU A O 1
ATOM 2757 N N . ALA A 1 338 ? 57.687 -3.519 -107.477 1.00 78.38 338 ALA A N 1
ATOM 2758 C CA . ALA A 1 338 ? 58.919 -4.204 -107.870 1.00 78.38 338 ALA A CA 1
ATOM 2759 C C . ALA A 1 338 ? 58.664 -5.544 -108.592 1.00 78.38 338 ALA A C 1
ATOM 2761 O O . ALA A 1 338 ? 59.432 -5.904 -109.486 1.00 78.38 338 ALA A O 1
ATOM 2762 N N . ILE A 1 339 ? 57.590 -6.264 -108.252 1.00 76.94 339 ILE A N 1
ATOM 2763 C CA . ILE A 1 339 ? 57.122 -7.460 -108.973 1.00 76.94 339 ILE A CA 1
ATOM 2764 C C . ILE A 1 339 ? 56.602 -7.070 -110.361 1.00 76.94 339 ILE A C 1
ATOM 2766 O O . ILE A 1 339 ? 56.989 -7.688 -111.350 1.00 76.94 339 ILE A O 1
ATOM 2770 N N . ASP A 1 340 ? 55.800 -6.012 -110.466 1.00 75.81 340 ASP A N 1
ATOM 2771 C CA . ASP A 1 340 ? 55.247 -5.561 -111.745 1.00 75.81 340 ASP A CA 1
ATOM 2772 C C . ASP A 1 340 ? 56.327 -4.947 -112.650 1.00 75.81 340 ASP A C 1
ATOM 2774 O O . ASP A 1 340 ? 56.364 -5.231 -113.847 1.00 75.81 340 ASP A O 1
ATOM 2778 N N . ARG A 1 341 ? 57.309 -4.228 -112.086 1.00 70.94 341 ARG A N 1
ATOM 2779 C CA . ARG A 1 341 ? 58.500 -3.794 -112.839 1.00 70.94 341 ARG A CA 1
ATOM 2780 C C . ARG A 1 341 ? 59.376 -4.980 -113.274 1.00 70.94 341 ARG A C 1
ATOM 2782 O O . ARG A 1 341 ? 59.993 -4.919 -114.333 1.00 70.94 341 ARG A O 1
ATOM 2789 N N . ARG A 1 342 ? 59.408 -6.080 -112.508 1.00 66.00 342 ARG A N 1
ATOM 2790 C CA . ARG A 1 342 ? 60.068 -7.336 -112.917 1.00 66.00 342 ARG A CA 1
ATOM 2791 C C . ARG A 1 342 ? 59.298 -8.052 -114.032 1.00 66.00 342 ARG A C 1
ATOM 2793 O O . ARG A 1 342 ? 59.942 -8.612 -114.909 1.00 66.00 342 ARG A O 1
ATOM 2800 N N . ARG A 1 343 ? 57.960 -7.984 -114.044 1.00 61.31 343 ARG A N 1
ATOM 2801 C CA . ARG A 1 343 ? 57.120 -8.476 -115.153 1.00 61.31 343 ARG A CA 1
ATOM 2802 C C . ARG A 1 343 ? 57.361 -7.697 -116.446 1.00 61.31 343 ARG A C 1
ATOM 2804 O O . ARG A 1 343 ? 57.604 -8.314 -117.475 1.00 61.31 343 ARG A O 1
ATOM 2811 N N . GLN A 1 344 ? 57.414 -6.365 -116.378 1.00 61.44 344 GLN A N 1
ATOM 2812 C CA . GLN A 1 344 ? 57.771 -5.518 -117.529 1.00 61.44 344 GLN A CA 1
ATOM 2813 C C . GLN A 1 344 ? 59.179 -5.815 -118.078 1.00 61.44 344 GLN A C 1
ATOM 2815 O O . GLN A 1 344 ? 59.421 -5.668 -119.271 1.00 61.44 344 GLN A O 1
ATOM 2820 N N . LEU A 1 345 ? 60.104 -6.276 -117.228 1.00 57.00 345 LEU A N 1
ATOM 2821 C CA . LEU A 1 345 ? 61.434 -6.742 -117.640 1.00 57.00 345 LEU A CA 1
ATOM 2822 C C . LEU A 1 345 ? 61.460 -8.193 -118.161 1.00 57.00 345 LEU A C 1
ATOM 2824 O O . LEU A 1 345 ? 62.501 -8.621 -118.646 1.00 57.00 345 LEU A O 1
ATOM 2828 N N . SER A 1 346 ? 60.352 -8.942 -118.087 1.00 50.66 346 SER A N 1
ATOM 2829 C CA . SER A 1 346 ? 60.231 -10.300 -118.650 1.00 50.66 346 SER A CA 1
ATOM 2830 C C . SER A 1 346 ? 59.500 -10.374 -119.998 1.00 50.66 346 SER A C 1
ATOM 2832 O O . SER A 1 346 ? 59.532 -11.428 -120.628 1.00 50.66 346 SER A O 1
ATOM 2834 N N . ASP A 1 347 ? 58.914 -9.269 -120.481 1.00 48.47 347 ASP A N 1
ATOM 2835 C CA . ASP A 1 347 ? 58.330 -9.187 -121.836 1.00 48.47 347 ASP A CA 1
ATOM 2836 C C . ASP A 1 347 ? 59.399 -9.170 -122.954 1.00 48.47 347 ASP A C 1
ATOM 2838 O O . ASP A 1 347 ? 59.089 -9.423 -124.117 1.00 48.47 347 ASP A O 1
ATOM 2842 N N . TYR A 1 348 ? 60.676 -8.955 -122.612 1.00 46.28 348 TYR A N 1
ATOM 2843 C CA . TYR A 1 348 ? 61.819 -9.368 -123.436 1.00 46.28 348 TYR A CA 1
ATOM 2844 C C . TYR A 1 348 ? 62.373 -10.675 -122.866 1.00 46.28 348 TYR A C 1
ATOM 2846 O O . TYR A 1 348 ? 63.138 -10.684 -121.903 1.00 46.28 348 TYR A O 1
ATOM 2854 N N . GLY A 1 349 ? 61.880 -11.786 -123.408 1.00 34.44 349 GLY A N 1
ATOM 2855 C CA . GLY A 1 349 ? 61.932 -13.072 -122.720 1.00 34.44 349 GLY A CA 1
ATOM 2856 C C . GLY A 1 349 ? 63.276 -13.803 -122.749 1.00 34.44 349 GLY A C 1
ATOM 2857 O O . GLY A 1 349 ? 64.170 -13.499 -123.532 1.00 34.44 349 GLY A O 1
ATOM 2858 N N . ILE A 1 350 ? 63.340 -14.866 -121.944 1.00 35.62 350 ILE A N 1
ATOM 2859 C CA . ILE A 1 350 ? 63.797 -16.199 -122.367 1.00 35.62 350 ILE A CA 1
ATOM 2860 C C . ILE A 1 350 ? 63.189 -17.252 -121.424 1.00 35.62 350 ILE A C 1
ATOM 2862 O O . ILE A 1 350 ? 62.912 -16.990 -120.254 1.00 35.62 350 ILE A O 1
ATOM 2866 N N . THR A 1 351 ? 62.930 -18.443 -121.958 1.00 34.97 351 THR A N 1
ATOM 2867 C CA . THR A 1 351 ? 62.318 -19.581 -121.256 1.00 34.97 351 THR A CA 1
ATOM 2868 C C . THR A 1 351 ? 63.270 -20.263 -120.268 1.00 34.97 351 THR A C 1
ATOM 2870 O O . THR A 1 351 ? 64.433 -20.492 -120.593 1.00 34.97 351 THR A O 1
ATOM 2873 N N . GLY A 1 352 ? 62.755 -20.698 -119.111 1.00 32.72 352 GLY A N 1
ATOM 2874 C CA . GLY A 1 352 ? 63.488 -21.521 -118.139 1.00 32.72 352 GLY A CA 1
ATOM 2875 C C . GLY A 1 352 ? 62.552 -22.437 -117.343 1.00 32.72 352 GLY A C 1
ATOM 2876 O O . GLY A 1 352 ? 61.793 -21.969 -116.501 1.00 32.72 352 GLY A O 1
ATOM 2877 N N . GLN A 1 353 ? 62.592 -23.741 -117.625 1.00 33.97 353 GLN A N 1
ATOM 2878 C CA . GLN A 1 353 ? 61.682 -24.760 -117.085 1.00 33.97 353 GLN A CA 1
ATOM 2879 C C . GLN A 1 353 ? 62.381 -25.595 -115.998 1.00 33.97 353 GLN A C 1
ATOM 2881 O O . GLN A 1 353 ? 63.351 -26.284 -116.302 1.00 33.97 353 GLN A O 1
ATOM 2886 N N . ILE A 1 354 ? 61.890 -25.575 -114.750 1.00 35.88 354 ILE A N 1
ATOM 2887 C CA . ILE A 1 354 ? 62.415 -26.407 -113.644 1.00 35.88 354 ILE A CA 1
ATOM 2888 C C . ILE A 1 354 ? 61.261 -26.937 -112.771 1.00 35.88 354 ILE A C 1
ATOM 2890 O O . ILE A 1 354 ? 60.411 -26.168 -112.331 1.00 35.88 354 ILE A O 1
ATOM 2894 N N . HIS A 1 355 ? 61.256 -28.248 -112.497 1.00 34.19 355 HIS A N 1
ATOM 2895 C CA . HIS A 1 355 ? 60.368 -28.924 -111.535 1.00 34.19 355 HIS A CA 1
ATOM 2896 C C . HIS A 1 355 ? 61.044 -29.080 -110.159 1.00 34.19 355 HIS A C 1
ATOM 2898 O O . HIS A 1 355 ? 62.147 -29.617 -110.103 1.00 34.19 355 HIS A O 1
ATOM 2904 N N . ILE A 1 356 ? 60.344 -28.745 -109.065 1.00 37.50 356 ILE A N 1
ATOM 2905 C CA . ILE A 1 356 ? 60.573 -29.249 -107.687 1.00 37.50 356 ILE A CA 1
ATOM 2906 C C . ILE A 1 356 ? 59.178 -29.307 -107.015 1.00 37.50 356 ILE A C 1
ATOM 2908 O O . ILE A 1 356 ? 58.581 -28.258 -106.807 1.00 37.50 356 ILE A O 1
ATOM 2912 N N . VAL A 1 357 ? 58.477 -30.449 -106.977 1.00 32.44 357 VAL A N 1
ATOM 2913 C CA . VAL A 1 357 ? 58.517 -31.536 -105.962 1.00 32.44 357 VAL A CA 1
ATOM 2914 C C . VAL A 1 357 ? 58.034 -31.104 -104.564 1.00 32.44 357 VAL A C 1
ATOM 2916 O O . VAL A 1 357 ? 58.678 -30.295 -103.903 1.00 32.44 357 VAL A O 1
ATOM 2919 N N . ASP A 1 358 ? 56.934 -31.712 -104.099 1.00 37.75 358 ASP A N 1
ATOM 2920 C CA . ASP A 1 358 ? 56.396 -31.584 -102.736 1.00 37.75 358 ASP A CA 1
ATOM 2921 C C . ASP A 1 358 ? 57.332 -32.160 -101.661 1.00 37.75 358 ASP A C 1
ATOM 2923 O O . ASP A 1 358 ? 57.865 -33.260 -101.821 1.00 37.75 358 ASP A O 1
ATOM 2927 N N . ILE A 1 359 ? 57.433 -31.487 -100.506 1.00 37.09 359 ILE A N 1
ATOM 2928 C CA . ILE A 1 359 ? 57.912 -32.097 -99.253 1.00 37.09 359 ILE A CA 1
ATOM 2929 C C . ILE A 1 359 ? 57.056 -31.620 -98.070 1.00 37.09 359 ILE A C 1
ATOM 2931 O O . ILE A 1 359 ? 57.255 -30.532 -97.532 1.00 37.09 359 ILE A O 1
ATOM 2935 N N . ASP A 1 360 ? 56.160 -32.490 -97.606 1.00 37.59 360 ASP A N 1
ATOM 2936 C CA . ASP A 1 360 ? 55.528 -32.403 -96.285 1.00 37.59 360 ASP A CA 1
ATOM 2937 C C . ASP A 1 360 ? 56.460 -33.022 -95.222 1.00 37.59 360 ASP A C 1
ATOM 2939 O O . ASP A 1 360 ? 56.757 -34.219 -95.284 1.00 37.59 360 ASP A O 1
ATOM 2943 N N . LYS A 1 361 ? 56.939 -32.224 -94.248 1.00 40.88 361 LYS A N 1
ATOM 2944 C CA . LYS A 1 361 ? 57.667 -32.719 -93.056 1.00 40.88 361 LYS A CA 1
ATOM 2945 C C . LYS A 1 361 ? 57.354 -31.973 -91.751 1.00 40.88 361 LYS A C 1
ATOM 2947 O O . LYS A 1 361 ? 58.119 -31.160 -91.245 1.00 40.88 361 LYS A O 1
ATOM 2952 N N . ASN A 1 362 ? 56.226 -32.379 -91.182 1.00 32.38 362 ASN A N 1
ATOM 2953 C CA . ASN A 1 362 ? 55.967 -32.670 -89.762 1.00 32.38 362 ASN A CA 1
ATOM 2954 C C . ASN A 1 362 ? 57.161 -32.843 -88.765 1.00 32.38 362 ASN A C 1
ATOM 2956 O O . ASN A 1 362 ? 58.186 -33.424 -89.117 1.00 32.38 362 ASN A O 1
ATOM 2960 N N . LYS A 1 363 ? 56.865 -32.591 -87.464 1.00 33.75 363 LYS A N 1
ATOM 2961 C CA . LYS A 1 363 ? 57.601 -32.963 -86.208 1.00 33.75 363 LYS A CA 1
ATOM 2962 C C . LYS A 1 363 ? 58.925 -32.210 -85.935 1.00 33.75 363 LYS A C 1
ATOM 2964 O O . LYS A 1 363 ? 59.608 -31.816 -86.863 1.00 33.75 363 LYS A O 1
ATOM 2969 N N . LEU A 1 364 ? 59.349 -31.933 -84.690 1.00 37.56 364 LEU A N 1
ATOM 2970 C CA . LEU A 1 364 ? 59.257 -32.631 -83.378 1.00 37.56 364 LEU A CA 1
ATOM 2971 C C . LEU A 1 364 ? 58.844 -31.642 -82.248 1.00 37.56 364 LEU A C 1
ATOM 2973 O O . LEU A 1 364 ? 59.195 -30.474 -82.336 1.00 37.56 364 LEU A O 1
ATOM 2977 N N . GLN A 1 365 ? 57.955 -31.948 -81.286 1.00 33.28 365 GLN A N 1
ATOM 2978 C CA . GLN A 1 365 ? 57.972 -32.900 -80.139 1.00 33.28 365 GLN A CA 1
ATOM 2979 C C . GLN A 1 365 ? 58.696 -32.414 -78.856 1.00 33.28 365 GLN A C 1
ATOM 2981 O O . GLN A 1 365 ? 59.756 -31.809 -78.922 1.00 33.28 365 GLN A O 1
ATOM 2986 N N . GLY A 1 366 ? 58.099 -32.734 -77.692 1.00 30.73 366 GLY A N 1
ATOM 2987 C CA . GLY A 1 366 ? 58.503 -32.303 -76.337 1.00 30.73 366 GLY A CA 1
ATOM 2988 C C . GLY A 1 366 ? 57.283 -31.828 -75.524 1.00 30.73 366 GLY A C 1
ATOM 2989 O O . GLY A 1 366 ? 56.999 -30.641 -75.493 1.00 30.73 366 GLY A O 1
ATOM 2990 N N . GLN A 1 367 ? 56.352 -32.714 -75.146 1.00 30.42 367 GLN A N 1
ATOM 2991 C CA . GLN A 1 367 ? 56.320 -33.447 -73.858 1.00 30.42 367 GLN A CA 1
ATOM 2992 C C . GLN A 1 367 ? 56.151 -32.531 -72.621 1.00 30.42 367 GLN A C 1
ATOM 2994 O O . GLN A 1 367 ? 56.980 -31.663 -72.392 1.00 30.42 367 GLN A O 1
ATOM 2999 N N . GLY A 1 368 ? 55.141 -32.713 -71.759 1.00 31.30 368 GLY A N 1
ATOM 3000 C CA . GLY A 1 368 ? 53.992 -33.636 -71.814 1.00 31.30 368 GLY A CA 1
ATOM 3001 C C . GLY A 1 368 ? 53.254 -33.732 -70.465 1.00 31.30 368 GLY A C 1
ATOM 3002 O O . GLY A 1 368 ? 53.773 -33.227 -69.482 1.00 31.30 368 GLY A O 1
ATOM 3003 N N . ASN A 1 369 ? 52.112 -34.443 -70.435 1.00 29.38 369 ASN A N 1
ATOM 3004 C CA . ASN A 1 369 ? 51.355 -34.938 -69.256 1.00 29.38 369 ASN A CA 1
ATOM 3005 C C . ASN A 1 369 ? 50.890 -33.879 -68.208 1.00 29.38 369 ASN A C 1
ATOM 3007 O O . ASN A 1 369 ? 51.604 -32.952 -67.868 1.00 29.38 369 ASN A O 1
ATOM 3011 N N . THR A 1 370 ? 49.682 -33.951 -67.634 1.00 33.53 370 THR A N 1
ATOM 3012 C CA . THR A 1 370 ? 49.102 -35.131 -66.967 1.00 33.53 370 THR A CA 1
ATOM 3013 C C . THR A 1 370 ? 47.565 -35.275 -67.062 1.00 33.53 370 THR A C 1
ATOM 3015 O O . THR A 1 370 ? 46.807 -34.317 -67.009 1.00 33.53 370 THR A O 1
ATOM 3018 N N . SER A 1 371 ? 47.139 -36.542 -67.167 1.00 33.56 371 SER A N 1
ATOM 3019 C CA . SER A 1 371 ? 45.914 -37.179 -66.626 1.00 33.56 371 SER A CA 1
ATOM 3020 C C . SER A 1 371 ? 44.533 -36.471 -66.609 1.00 33.56 371 SER A C 1
ATOM 3022 O O . SER A 1 371 ? 44.245 -35.610 -65.783 1.00 33.56 371 SER A O 1
ATOM 3024 N N . ARG A 1 372 ? 43.611 -37.076 -67.384 1.00 30.36 372 ARG A N 1
ATOM 3025 C CA . ARG A 1 372 ? 42.173 -37.340 -67.086 1.00 30.36 372 ARG A CA 1
ATOM 3026 C C . ARG A 1 372 ? 41.932 -37.879 -65.642 1.00 30.36 372 ARG A C 1
ATOM 3028 O O . ARG A 1 372 ? 42.909 -38.329 -65.049 1.00 30.36 372 ARG A O 1
ATOM 3035 N N . PRO A 1 373 ? 40.679 -37.975 -65.114 1.00 41.09 373 PRO A N 1
ATOM 3036 C CA . PRO A 1 373 ? 39.404 -38.057 -65.849 1.00 41.09 373 PRO A CA 1
ATOM 3037 C C . PRO A 1 373 ? 38.225 -37.195 -65.344 1.00 41.09 373 PRO A C 1
ATOM 3039 O O . PRO A 1 373 ? 38.206 -36.689 -64.231 1.00 41.09 373 PRO A O 1
ATOM 3042 N N . ALA A 1 374 ? 37.179 -37.141 -66.173 1.00 31.50 374 ALA A N 1
ATOM 3043 C CA . ALA A 1 374 ? 35.806 -36.817 -65.785 1.00 31.50 374 ALA A CA 1
ATOM 3044 C C . ALA A 1 374 ? 34.926 -38.080 -65.853 1.00 31.50 374 ALA A C 1
ATOM 3046 O O . ALA A 1 374 ? 35.227 -38.943 -66.683 1.00 31.50 374 ALA A O 1
ATOM 3047 N N . ALA A 1 375 ? 33.845 -38.146 -65.057 1.00 30.00 375 ALA A N 1
ATOM 3048 C CA . ALA A 1 375 ? 32.547 -38.755 -65.419 1.00 30.00 375 ALA A CA 1
ATOM 3049 C C . ALA A 1 375 ? 31.518 -38.744 -64.260 1.00 30.00 375 ALA A C 1
ATOM 3051 O O . ALA A 1 375 ? 31.698 -39.488 -63.303 1.00 30.00 375 ALA A O 1
ATOM 3052 N N . THR A 1 376 ? 30.423 -37.987 -64.421 1.00 30.86 376 THR A N 1
ATOM 3053 C CA . THR A 1 376 ? 29.017 -38.301 -64.036 1.00 30.86 376 THR A CA 1
ATOM 3054 C C . THR A 1 376 ? 28.151 -37.119 -64.516 1.00 30.86 376 THR A C 1
ATOM 3056 O O . THR A 1 376 ? 28.329 -36.012 -64.026 1.00 30.86 376 THR A O 1
ATOM 3059 N N . THR A 1 377 ? 27.344 -37.147 -65.584 1.00 31.95 377 THR A N 1
ATOM 3060 C CA . THR A 1 377 ? 26.377 -38.115 -66.157 1.00 31.95 377 THR A CA 1
ATOM 3061 C C . THR A 1 377 ? 24.926 -37.830 -65.729 1.00 31.95 377 THR A C 1
ATOM 3063 O O . THR A 1 377 ? 24.450 -38.336 -64.723 1.00 31.95 377 THR A O 1
ATOM 3066 N N . ASN A 1 378 ? 24.244 -37.096 -66.617 1.00 32.25 378 ASN A N 1
ATOM 3067 C CA . ASN A 1 378 ? 22.812 -37.119 -66.960 1.00 32.25 378 ASN A CA 1
ATOM 3068 C C . ASN A 1 378 ? 21.738 -36.591 -65.981 1.00 32.25 378 ASN A C 1
ATOM 3070 O O . ASN A 1 378 ? 21.312 -37.256 -65.044 1.00 32.25 378 ASN A O 1
ATOM 3074 N N . VAL A 1 379 ? 21.160 -35.455 -66.387 1.00 33.38 379 VAL A N 1
ATOM 3075 C CA . VAL A 1 379 ? 19.753 -35.057 -66.165 1.00 33.38 379 VAL A CA 1
ATOM 3076 C C . VAL A 1 379 ? 18.806 -35.970 -66.969 1.00 33.38 379 VAL A C 1
ATOM 3078 O O . VAL A 1 379 ? 19.195 -36.452 -68.037 1.00 33.38 379 VAL A O 1
ATOM 3081 N N . ARG A 1 380 ? 17.546 -36.148 -66.530 1.00 30.94 380 ARG A N 1
ATOM 3082 C CA . ARG A 1 380 ? 16.445 -36.625 -67.396 1.00 30.94 380 ARG A CA 1
ATOM 3083 C C . ARG A 1 380 ? 15.050 -36.130 -66.973 1.00 30.94 380 ARG A C 1
ATOM 3085 O O . ARG A 1 380 ? 14.863 -35.733 -65.830 1.00 30.94 380 ARG A O 1
ATOM 3092 N N . VAL A 1 381 ? 14.126 -36.169 -67.939 1.00 33.22 381 VAL A N 1
ATOM 3093 C CA . VAL A 1 381 ? 12.683 -35.820 -67.934 1.00 33.22 381 VAL A CA 1
ATOM 3094 C C . VAL A 1 381 ? 12.019 -36.540 -69.138 1.00 33.22 381 VAL A C 1
ATOM 3096 O O . VAL A 1 381 ? 12.761 -36.982 -70.022 1.00 33.22 381 VAL A O 1
ATOM 3099 N N . VAL A 1 382 ? 10.689 -36.686 -69.248 1.00 32.81 382 VAL A N 1
ATOM 3100 C CA . VAL A 1 382 ? 9.611 -36.218 -68.339 1.00 32.81 382 VAL A CA 1
ATOM 3101 C C . VAL A 1 382 ? 9.197 -37.368 -67.384 1.00 32.81 382 VAL A C 1
ATOM 3103 O O . VAL A 1 382 ? 10.136 -37.946 -66.835 1.00 32.81 382 VAL A O 1
ATOM 3106 N N . ASP A 1 383 ? 7.967 -37.754 -67.007 1.00 30.28 383 ASP A N 1
ATOM 3107 C CA . ASP A 1 383 ? 6.538 -37.440 -67.286 1.00 30.28 383 ASP A CA 1
ATOM 3108 C C . ASP A 1 383 ? 5.792 -37.579 -65.912 1.00 30.28 383 ASP A C 1
ATOM 3110 O O . ASP A 1 383 ? 6.365 -38.186 -65.005 1.00 30.28 383 ASP A O 1
ATOM 3114 N N . GLN A 1 384 ? 4.666 -36.951 -65.524 1.00 31.84 384 GLN A N 1
ATOM 3115 C CA . GLN A 1 384 ? 3.346 -36.586 -66.099 1.00 31.84 384 GLN A CA 1
ATOM 3116 C C . GLN A 1 384 ? 2.228 -37.656 -65.911 1.00 31.84 384 GLN A C 1
ATOM 3118 O O . GLN A 1 384 ? 2.528 -38.845 -65.937 1.00 31.84 384 GLN A O 1
ATOM 3123 N N . ASP A 1 385 ? 0.976 -37.184 -65.731 1.00 27.73 385 ASP A N 1
ATOM 3124 C CA . ASP A 1 385 ? -0.335 -37.893 -65.672 1.00 27.73 385 ASP A CA 1
ATOM 3125 C C . ASP A 1 385 ? -0.599 -38.837 -64.456 1.00 27.73 385 ASP A C 1
ATOM 3127 O O . ASP A 1 385 ? 0.322 -39.476 -63.956 1.00 27.73 385 ASP A O 1
ATOM 3131 N N . ASP A 1 386 ? -1.820 -39.035 -63.916 1.00 29.22 386 ASP A N 1
ATOM 3132 C CA . ASP A 1 386 ? -3.039 -38.192 -63.768 1.00 29.22 386 ASP A CA 1
ATOM 3133 C C . ASP A 1 386 ? -3.970 -38.809 -62.666 1.00 29.22 386 ASP A C 1
ATOM 3135 O O . ASP A 1 386 ? -3.658 -39.884 -62.150 1.00 29.22 386 ASP A O 1
ATOM 3139 N N . ASP A 1 387 ? -5.111 -38.168 -62.354 1.00 29.77 387 ASP A N 1
ATOM 3140 C CA . ASP A 1 387 ? -6.295 -38.668 -61.599 1.00 29.77 387 ASP A CA 1
ATOM 3141 C C . ASP A 1 387 ? -6.132 -39.140 -60.116 1.00 29.77 387 ASP A C 1
ATOM 3143 O O . ASP A 1 387 ? -5.045 -39.421 -59.622 1.00 29.77 387 ASP A O 1
ATOM 3147 N N . GLN A 1 388 ? -7.197 -39.406 -59.333 1.00 28.84 388 GLN A N 1
ATOM 3148 C CA . GLN A 1 388 ? -8.366 -38.605 -58.894 1.00 28.84 388 GLN A CA 1
ATOM 3149 C C . GLN A 1 388 ? -9.060 -39.366 -57.722 1.00 28.84 388 GLN A C 1
ATOM 3151 O O . GLN A 1 388 ? -8.928 -40.586 -57.613 1.00 28.84 388 GLN A O 1
ATOM 3156 N N . GLU A 1 389 ? -9.796 -38.692 -56.822 1.00 35.00 389 GLU A N 1
ATOM 3157 C CA . GLU A 1 389 ? -10.618 -39.372 -55.790 1.00 35.00 389 GLU A CA 1
ATOM 3158 C C . GLU A 1 389 ? -11.747 -40.228 -56.401 1.00 35.00 389 GLU A C 1
ATOM 3160 O O . GLU A 1 389 ? -12.283 -39.903 -57.464 1.00 35.00 389 GLU A O 1
ATOM 3165 N N . PRO A 1 390 ? -12.208 -41.268 -55.677 1.00 40.56 390 PRO A N 1
ATOM 3166 C CA . PRO A 1 390 ? -13.584 -41.157 -55.175 1.00 40.56 390 PRO A CA 1
ATOM 3167 C C . PRO A 1 390 ? -13.811 -41.712 -53.754 1.00 40.56 390 PRO A C 1
ATOM 3169 O O . PRO A 1 390 ? -13.408 -42.824 -53.412 1.00 40.56 390 PRO A O 1
ATOM 3172 N N . ALA A 1 391 ? -14.593 -40.987 -52.950 1.00 36.91 391 ALA A N 1
ATOM 3173 C CA . ALA A 1 391 ? -15.177 -41.494 -51.705 1.00 36.91 391 ALA A CA 1
ATOM 3174 C C . ALA A 1 391 ? -16.513 -42.231 -51.950 1.00 36.91 391 ALA A C 1
ATOM 3176 O O . ALA A 1 391 ? -17.291 -41.808 -52.804 1.00 36.91 391 ALA A O 1
ATOM 3177 N N . SER A 1 392 ? -16.852 -43.268 -51.162 1.00 35.62 392 SER A N 1
ATOM 3178 C CA . SER A 1 392 ? -18.261 -43.685 -50.962 1.00 35.62 392 SER A CA 1
ATOM 3179 C C . SER A 1 392 ? -18.541 -44.656 -49.784 1.00 35.62 392 SER A C 1
ATOM 3181 O O . SER A 1 392 ? -17.775 -45.563 -49.485 1.00 35.62 392 SER A O 1
ATOM 3183 N N . TYR A 1 393 ? -19.694 -44.425 -49.139 1.00 33.53 393 TYR A N 1
ATOM 3184 C CA . TYR A 1 393 ? -20.587 -45.315 -48.358 1.00 33.53 393 TYR A CA 1
ATOM 3185 C C . TYR A 1 393 ? -20.079 -46.310 -47.277 1.00 33.53 393 TYR A C 1
ATOM 3187 O O . TYR A 1 393 ? -20.004 -47.515 -47.481 1.00 33.53 393 TYR A O 1
ATOM 3195 N N . VAL A 1 394 ? -19.955 -45.789 -46.046 1.00 40.81 394 VAL A N 1
ATOM 3196 C CA . VAL A 1 394 ? -20.841 -46.072 -44.876 1.00 40.81 394 VAL A CA 1
ATOM 3197 C C . VAL A 1 394 ? -21.315 -47.517 -44.589 1.00 40.81 394 VAL A C 1
ATOM 3199 O O . VAL A 1 394 ? -22.128 -48.065 -45.327 1.00 40.81 394 VAL A O 1
ATOM 3202 N N . LEU A 1 395 ? -21.059 -47.996 -43.355 1.00 40.97 395 LEU A N 1
ATOM 3203 C CA . LEU A 1 395 ? -22.079 -48.691 -42.537 1.00 40.97 395 LEU A CA 1
ATOM 3204 C C . LEU A 1 395 ? -21.802 -48.604 -41.014 1.00 40.97 395 LEU A C 1
ATOM 3206 O O . LEU A 1 395 ? -20.668 -48.742 -40.565 1.00 40.97 395 LEU A O 1
ATOM 3210 N N . ASP A 1 396 ? -22.852 -48.352 -40.223 1.00 43.94 396 ASP A N 1
ATOM 3211 C CA . ASP A 1 396 ? -22.823 -48.114 -38.765 1.00 43.94 396 ASP A CA 1
ATOM 3212 C C . ASP A 1 396 ? -22.751 -49.403 -37.920 1.00 43.94 396 ASP A C 1
ATOM 3214 O O . ASP A 1 396 ? -23.517 -50.343 -38.146 1.00 43.94 396 ASP A O 1
ATOM 3218 N N . LYS A 1 397 ? -21.916 -49.392 -36.865 1.00 40.69 397 LYS A N 1
ATOM 3219 C CA . LYS A 1 397 ? -22.078 -50.249 -35.675 1.00 40.69 397 LYS A CA 1
ATOM 3220 C C . LYS A 1 397 ? -21.790 -49.527 -34.345 1.00 40.69 397 LYS A C 1
ATOM 3222 O O . LYS A 1 397 ? -20.784 -49.782 -33.695 1.00 40.69 397 LYS A O 1
ATOM 3227 N N . ARG A 1 398 ? -22.777 -48.741 -33.906 1.00 36.53 398 ARG A N 1
ATOM 3228 C CA . ARG A 1 398 ? -23.292 -48.601 -32.524 1.00 36.53 398 ARG A CA 1
ATOM 3229 C C . ARG A 1 398 ? -22.302 -48.267 -31.397 1.00 36.53 398 ARG A C 1
ATOM 3231 O O . ARG A 1 398 ? -21.493 -49.079 -30.962 1.00 36.53 398 ARG A O 1
ATOM 3238 N N . ARG A 1 399 ? -22.552 -47.120 -30.755 1.00 43.47 399 ARG A N 1
ATOM 3239 C CA . ARG A 1 399 ? -22.024 -46.781 -29.422 1.00 43.47 399 ARG A CA 1
ATOM 3240 C C . ARG A 1 399 ? -22.389 -47.844 -28.375 1.00 43.47 399 ARG A C 1
ATOM 3242 O O . ARG A 1 399 ? -23.570 -48.073 -28.123 1.00 43.47 399 ARG A O 1
ATOM 3249 N N . THR A 1 400 ? -21.393 -48.329 -27.642 1.00 37.12 400 THR A N 1
ATOM 3250 C CA . THR A 1 400 ? -21.544 -48.706 -26.229 1.00 37.12 400 THR A CA 1
ATOM 3251 C C . THR A 1 400 ? -20.861 -47.636 -25.388 1.00 37.12 400 THR A C 1
ATOM 3253 O O . THR A 1 400 ? -19.636 -47.522 -25.413 1.00 37.12 400 THR A O 1
ATOM 3256 N N . THR A 1 401 ? -21.626 -46.819 -24.664 1.00 43.28 401 THR A N 1
ATOM 3257 C CA . THR A 1 401 ? -21.048 -45.879 -23.695 1.00 43.28 401 THR A CA 1
ATOM 3258 C C . THR A 1 401 ? -20.448 -46.668 -22.530 1.00 43.28 401 THR A C 1
ATOM 3260 O O . THR A 1 401 ? -21.195 -47.427 -21.905 1.00 43.28 401 THR A O 1
ATOM 3263 N N . PRO A 1 402 ? -19.151 -46.515 -22.201 1.00 45.31 402 PRO A N 1
ATOM 3264 C CA . PRO A 1 402 ? -18.638 -47.044 -20.943 1.00 45.31 402 PRO A CA 1
ATOM 3265 C C . PRO A 1 402 ? -19.369 -46.366 -19.768 1.00 45.31 402 PRO A C 1
ATOM 3267 O O . PRO A 1 402 ? -19.837 -45.232 -19.920 1.00 45.31 402 PRO A O 1
ATOM 3270 N N . PRO A 1 403 ? -19.475 -47.022 -18.596 1.00 42.41 403 PRO A N 1
ATOM 3271 C CA . PRO A 1 403 ? -19.964 -46.351 -17.396 1.00 42.41 403 PRO A CA 1
ATOM 3272 C C . PRO A 1 403 ? -19.079 -45.128 -17.102 1.00 42.41 403 PRO A C 1
ATOM 3274 O O . PRO A 1 403 ? -17.881 -45.166 -17.406 1.00 42.41 403 PRO A O 1
ATOM 3277 N N . PRO A 1 404 ? -19.631 -44.045 -16.524 1.00 40.34 404 PRO A N 1
ATOM 3278 C CA . PRO A 1 404 ? -18.853 -42.850 -16.238 1.00 40.34 404 PRO A CA 1
ATOM 3279 C C . PRO A 1 404 ? -17.688 -43.215 -15.319 1.00 40.34 404 PRO A C 1
ATOM 3281 O O . PRO A 1 404 ? -17.887 -43.603 -14.166 1.00 40.34 404 PRO A O 1
ATOM 3284 N N . ARG A 1 405 ? -16.457 -43.080 -15.826 1.00 41.44 405 ARG A N 1
ATOM 3285 C CA . ARG A 1 405 ? -15.296 -43.015 -14.944 1.00 41.44 405 ARG A CA 1
ATOM 3286 C C . ARG A 1 405 ? -15.523 -41.831 -14.018 1.00 41.44 405 ARG A C 1
ATOM 3288 O O . ARG A 1 405 ? -15.736 -40.715 -14.485 1.00 41.44 405 ARG A O 1
ATOM 3295 N N . ILE A 1 406 ? -15.420 -42.074 -12.716 1.00 44.44 406 ILE A N 1
ATOM 3296 C CA . ILE A 1 406 ? -15.071 -41.005 -11.790 1.00 44.44 406 ILE A CA 1
ATOM 3297 C C . ILE A 1 406 ? -13.637 -40.633 -12.160 1.00 44.44 406 ILE A C 1
ATOM 3299 O O . ILE A 1 406 ? -12.684 -41.313 -11.775 1.00 44.44 406 ILE A O 1
ATOM 3303 N N . GLU A 1 407 ? -13.493 -39.608 -12.996 1.00 43.72 407 GLU A N 1
ATOM 3304 C CA . GLU A 1 407 ? -12.213 -38.955 -13.218 1.00 43.72 407 GLU A CA 1
ATOM 3305 C C . GLU A 1 407 ? -11.832 -38.290 -11.900 1.00 43.72 407 GLU A C 1
ATOM 3307 O O . GLU A 1 407 ? -12.268 -37.183 -11.596 1.00 43.72 407 GLU A O 1
ATOM 3312 N N . ILE A 1 408 ? -11.061 -39.014 -11.084 1.00 48.59 408 ILE A N 1
ATOM 3313 C CA . ILE A 1 408 ? -10.345 -38.437 -9.950 1.00 48.59 408 ILE A CA 1
ATOM 3314 C C . ILE A 1 408 ? -9.473 -37.336 -10.563 1.00 48.59 408 ILE A C 1
ATOM 3316 O O . ILE A 1 408 ? -8.558 -37.670 -11.325 1.00 48.59 408 ILE A O 1
ATOM 3320 N N . PRO A 1 409 ? -9.767 -36.046 -10.320 1.00 53.66 409 PRO A N 1
ATOM 3321 C CA . PRO A 1 409 ? -9.007 -34.991 -10.958 1.00 53.66 409 PRO A CA 1
ATOM 3322 C C . PRO A 1 409 ? -7.571 -35.043 -10.419 1.00 53.66 409 PRO A C 1
ATOM 3324 O O . PRO A 1 409 ? -7.355 -35.477 -9.280 1.00 53.66 409 PRO A O 1
ATOM 3327 N N . PRO A 1 410 ? -6.565 -34.658 -11.223 1.00 60.44 410 PRO A N 1
ATOM 3328 C CA . PRO A 1 410 ? -5.176 -34.758 -10.801 1.00 60.44 410 PRO A CA 1
ATOM 3329 C C . PRO A 1 410 ? -4.939 -33.944 -9.521 1.00 60.44 410 PRO A C 1
ATOM 3331 O O . PRO A 1 410 ? -5.642 -32.974 -9.241 1.00 60.44 410 PRO A O 1
ATOM 3334 N N . ALA A 1 411 ? -3.945 -34.355 -8.726 1.00 60.88 411 ALA A N 1
ATOM 3335 C CA . ALA A 1 411 ? -3.773 -33.953 -7.321 1.00 60.88 411 ALA A CA 1
ATOM 3336 C C . ALA A 1 411 ? -3.551 -32.442 -7.061 1.00 60.88 411 ALA A C 1
ATOM 3338 O O . ALA A 1 411 ? -3.392 -32.025 -5.916 1.00 60.88 411 ALA A O 1
ATOM 3339 N N . ASN A 1 412 ? -3.536 -31.621 -8.112 1.00 77.31 412 ASN A N 1
ATOM 3340 C CA . ASN A 1 412 ? -3.517 -30.165 -8.082 1.00 77.31 412 ASN A CA 1
ATOM 3341 C C . ASN A 1 412 ? -4.912 -29.510 -8.202 1.00 77.31 412 ASN A C 1
ATOM 3343 O O . ASN A 1 412 ? -4.965 -28.294 -8.346 1.00 77.31 412 ASN A O 1
ATOM 3347 N N . TYR A 1 413 ? -6.022 -30.254 -8.145 1.00 83.25 413 TYR A N 1
ATOM 3348 C CA . TYR A 1 413 ? -7.396 -29.719 -8.168 1.00 83.25 413 TYR A CA 1
ATOM 3349 C C . TYR A 1 413 ? -8.131 -29.947 -6.839 1.00 83.25 413 TYR A C 1
ATOM 3351 O O . TYR A 1 413 ? -7.969 -30.987 -6.202 1.00 83.25 413 TYR A O 1
ATOM 3359 N N . ALA A 1 414 ? -8.978 -28.995 -6.433 1.00 83.06 414 ALA A N 1
ATOM 3360 C CA . ALA A 1 414 ? -9.827 -29.136 -5.245 1.00 83.06 414 ALA A CA 1
ATOM 3361 C C . ALA A 1 414 ? -11.156 -29.855 -5.561 1.00 83.06 414 ALA A C 1
ATOM 3363 O O . ALA A 1 414 ? -11.775 -29.608 -6.595 1.00 83.06 414 ALA A O 1
ATOM 3364 N N . THR A 1 415 ? -11.615 -30.717 -4.646 1.00 78.19 415 THR A N 1
ATOM 3365 C CA . THR A 1 415 ? -12.792 -31.601 -4.818 1.00 78.19 415 THR A CA 1
ATOM 3366 C C . THR A 1 415 ? -13.897 -31.405 -3.768 1.00 78.19 415 THR A C 1
ATOM 3368 O O . THR A 1 415 ? -14.777 -32.252 -3.633 1.00 78.19 415 THR A O 1
ATOM 3371 N N . GLY A 1 416 ? -13.872 -30.299 -3.020 1.00 86.38 416 GLY A N 1
ATOM 3372 C CA . GLY A 1 416 ? -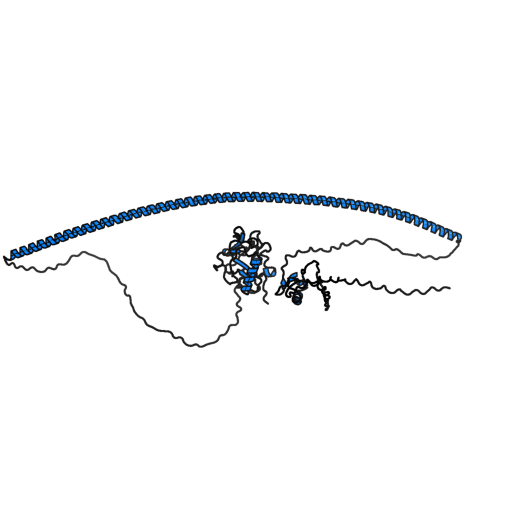14.858 -29.964 -1.984 1.00 86.38 416 GLY A CA 1
ATOM 3373 C C . GLY A 1 416 ? -15.023 -28.451 -1.838 1.00 86.38 416 GLY A C 1
ATOM 3374 O O . GLY A 1 416 ? -14.877 -27.727 -2.824 1.00 86.38 416 GLY A O 1
ATOM 3375 N N . ASP A 1 417 ? -15.286 -27.963 -0.621 1.00 90.56 417 ASP A N 1
ATOM 3376 C CA . ASP A 1 417 ? -15.240 -26.524 -0.332 1.00 90.56 417 ASP A CA 1
ATOM 3377 C C . ASP A 1 417 ? -13.884 -25.940 -0.791 1.00 90.56 417 ASP A C 1
ATOM 3379 O O . ASP A 1 417 ? -12.821 -26.519 -0.548 1.00 90.56 417 ASP A O 1
ATOM 3383 N N . MET A 1 418 ? -13.919 -24.790 -1.466 1.00 93.12 418 MET A N 1
ATOM 3384 C CA . MET A 1 418 ? -12.746 -24.102 -2.020 1.00 93.12 418 MET A CA 1
ATOM 3385 C C . MET A 1 418 ? -12.984 -22.588 -2.085 1.00 93.12 418 MET A C 1
ATOM 3387 O O . MET A 1 418 ? -14.132 -22.136 -2.050 1.00 93.12 418 MET A O 1
ATOM 3391 N N . LEU A 1 419 ? -11.906 -21.808 -2.185 1.00 95.38 419 LEU A N 1
ATOM 3392 C CA . LEU A 1 419 ? -11.946 -20.346 -2.257 1.00 95.38 419 LEU A CA 1
ATOM 3393 C C . LEU A 1 419 ? -11.221 -19.840 -3.503 1.00 95.38 419 LEU A C 1
ATOM 3395 O O . LEU A 1 419 ? -10.040 -20.117 -3.699 1.00 95.38 419 LEU A O 1
ATOM 3399 N N . HIS A 1 420 ? -11.913 -19.078 -4.341 1.00 96.69 420 HIS A N 1
ATOM 3400 C CA . HIS A 1 420 ? -11.372 -18.641 -5.626 1.00 96.69 420 HIS A CA 1
ATOM 3401 C C . HIS A 1 420 ? -10.570 -17.340 -5.495 1.00 96.69 420 HIS A C 1
ATOM 3403 O O . HIS A 1 420 ? -11.105 -16.323 -5.049 1.00 96.69 420 HIS A O 1
ATOM 3409 N N . LEU A 1 421 ? -9.312 -17.362 -5.939 1.00 97.88 421 LEU A N 1
ATOM 3410 C CA . LEU A 1 421 ? -8.440 -16.201 -6.110 1.00 97.88 421 LEU A CA 1
ATOM 3411 C C . LEU A 1 421 ? -8.292 -15.909 -7.612 1.00 97.88 421 LEU A C 1
ATOM 3413 O O . LEU A 1 421 ? -7.739 -16.712 -8.365 1.00 97.88 421 LEU A O 1
ATOM 3417 N N . ILE A 1 422 ? -8.835 -14.774 -8.053 1.00 98.50 422 ILE A N 1
ATOM 3418 C CA . ILE A 1 422 ? -9.000 -14.409 -9.470 1.00 98.50 422 ILE A CA 1
ATOM 3419 C C . ILE A 1 422 ? -8.566 -12.952 -9.663 1.00 98.50 422 ILE A C 1
ATOM 3421 O O . ILE A 1 422 ? -8.854 -12.107 -8.820 1.00 98.50 422 ILE A O 1
ATOM 3425 N N . ALA A 1 423 ? -7.873 -12.628 -10.753 1.00 98.75 423 ALA A N 1
ATOM 3426 C CA . ALA A 1 423 ? -7.456 -11.258 -11.049 1.00 98.75 423 ALA A CA 1
ATOM 3427 C C . ALA A 1 423 ? -8.584 -10.398 -11.649 1.00 98.75 423 ALA A C 1
ATOM 3429 O O . ALA A 1 423 ? -9.436 -10.886 -12.395 1.00 98.75 423 ALA A O 1
ATOM 3430 N N . LEU A 1 424 ? -8.544 -9.087 -11.397 1.00 98.75 424 LEU A N 1
ATOM 3431 C CA . LEU A 1 424 ? -9.334 -8.125 -12.169 1.00 98.75 424 LEU A CA 1
ATOM 3432 C C . LEU A 1 424 ? -8.907 -8.121 -13.642 1.00 98.75 424 LEU A C 1
ATOM 3434 O O . LEU A 1 424 ? -7.715 -8.117 -13.926 1.00 98.75 424 LEU A O 1
ATOM 3438 N N . ASP A 1 425 ? -9.877 -8.007 -14.557 1.00 98.38 425 ASP A N 1
ATOM 3439 C CA . ASP A 1 425 ? -9.778 -7.988 -16.030 1.00 98.38 425 ASP A CA 1
ATOM 3440 C C . ASP A 1 425 ? -8.758 -6.986 -16.617 1.00 98.38 425 ASP A C 1
ATOM 3442 O O . ASP A 1 425 ? -8.535 -7.008 -17.827 1.00 98.38 425 ASP A O 1
ATOM 3446 N N . LYS A 1 426 ? -8.179 -6.072 -15.823 1.00 97.62 426 LYS A N 1
ATOM 3447 C CA . LYS A 1 426 ? -7.194 -5.048 -16.229 1.00 97.62 426 LYS A CA 1
ATOM 3448 C C . LYS A 1 426 ? -6.265 -4.681 -15.059 1.00 97.62 426 LYS A C 1
ATOM 3450 O O . LYS A 1 426 ? -6.702 -4.776 -13.912 1.00 97.62 426 LYS A O 1
ATOM 3455 N N . PRO A 1 427 ? -5.029 -4.210 -15.314 1.00 98.19 427 PRO A N 1
ATOM 3456 C CA . PRO A 1 427 ? -4.192 -3.617 -14.273 1.00 98.19 427 PRO A CA 1
ATOM 3457 C C . PRO A 1 427 ? -4.780 -2.290 -13.764 1.00 98.19 427 PRO A C 1
ATOM 3459 O O . PRO A 1 427 ? -5.369 -1.533 -14.540 1.00 98.19 427 PRO A O 1
ATOM 3462 N N . LEU A 1 428 ? -4.579 -1.981 -12.480 1.00 98.50 428 LEU A N 1
ATOM 3463 C CA . LEU A 1 428 ? -5.023 -0.741 -11.834 1.00 98.50 428 LEU A CA 1
ATOM 3464 C C . LEU A 1 428 ? -3.855 0.019 -11.192 1.00 98.50 428 LEU A C 1
ATOM 3466 O O . LEU A 1 428 ? -2.929 -0.576 -10.638 1.00 98.50 428 LEU A O 1
ATOM 3470 N N . ALA A 1 429 ? -3.927 1.349 -11.254 1.00 98.44 429 ALA A N 1
ATOM 3471 C CA . ALA A 1 429 ? -3.080 2.242 -10.466 1.00 98.44 429 ALA A CA 1
ATOM 3472 C C . ALA A 1 429 ? -3.612 2.384 -9.031 1.00 98.44 429 ALA A C 1
ATOM 3474 O O . ALA A 1 429 ? -4.759 2.029 -8.761 1.00 98.44 429 ALA A O 1
ATOM 3475 N N . GLY A 1 430 ? -2.818 2.961 -8.123 1.00 97.44 430 GLY A N 1
ATOM 3476 C CA . GLY A 1 430 ? -3.164 3.058 -6.698 1.00 97.44 430 GLY A CA 1
ATOM 3477 C C . GLY A 1 430 ? -4.465 3.813 -6.378 1.00 97.44 430 GLY A C 1
ATOM 3478 O O . GLY A 1 430 ? -5.016 3.636 -5.296 1.00 97.44 430 GLY A O 1
ATOM 3479 N N . SER A 1 431 ? -4.995 4.618 -7.308 1.00 97.81 431 SER A N 1
ATOM 3480 C CA . SER A 1 431 ? -6.266 5.340 -7.168 1.00 97.81 431 SER A CA 1
ATOM 3481 C C . SER A 1 431 ? -7.441 4.449 -7.581 1.00 97.81 431 SER A C 1
ATOM 3483 O O . SER A 1 431 ? -8.013 4.585 -8.662 1.00 97.81 431 SER A O 1
ATOM 3485 N N . MET A 1 432 ? -7.801 3.515 -6.701 1.00 98.00 432 MET A N 1
ATOM 3486 C CA . MET A 1 432 ? -8.892 2.551 -6.893 1.00 98.00 432 MET A CA 1
ATOM 3487 C C . MET A 1 432 ? -10.230 3.026 -6.298 1.00 98.00 432 MET A C 1
ATOM 3489 O O . MET A 1 432 ? -11.139 2.224 -6.112 1.00 98.00 432 MET A O 1
ATOM 3493 N N . HIS A 1 433 ? -10.372 4.327 -6.010 1.00 96.25 433 HIS A N 1
ATOM 3494 C CA . HIS A 1 433 ? -11.469 4.910 -5.212 1.00 96.25 433 HIS A CA 1
ATOM 3495 C C . HIS A 1 433 ? -11.547 4.342 -3.780 1.00 96.25 433 HIS A C 1
ATOM 3497 O O . HIS A 1 433 ? -12.618 4.246 -3.181 1.00 96.25 433 HIS A O 1
ATOM 3503 N N . GLY A 1 434 ? -10.388 3.994 -3.221 1.00 96.44 434 GLY A N 1
ATOM 3504 C CA . GLY A 1 434 ? -10.249 3.366 -1.915 1.00 96.44 434 GLY A CA 1
ATOM 3505 C C . GLY A 1 434 ? -10.523 1.862 -1.935 1.00 96.44 434 GLY A C 1
ATOM 3506 O O . GLY A 1 434 ? -10.962 1.300 -2.939 1.00 96.44 434 GLY A O 1
ATOM 3507 N N . ILE A 1 435 ? -10.318 1.202 -0.792 1.00 96.44 435 ILE A N 1
ATOM 3508 C CA . ILE A 1 435 ? -10.583 -0.243 -0.636 1.00 96.44 435 ILE A CA 1
ATOM 3509 C C . ILE A 1 435 ? -12.019 -0.638 -1.043 1.00 96.44 435 ILE A C 1
ATOM 3511 O O . ILE A 1 435 ? -12.229 -1.699 -1.622 1.00 96.44 435 ILE A O 1
ATOM 3515 N N . GLN A 1 436 ? -13.002 0.248 -0.828 1.00 95.81 436 GLN A N 1
ATOM 3516 C CA . GLN A 1 436 ? -14.398 0.031 -1.230 1.00 95.81 436 GLN A CA 1
ATOM 3517 C C . GLN A 1 436 ? -14.596 0.024 -2.755 1.00 95.81 436 GLN A C 1
ATOM 3519 O O . GLN A 1 436 ? -15.445 -0.714 -3.252 1.00 95.81 436 GLN A O 1
ATOM 3524 N N . GLY A 1 437 ? -13.824 0.819 -3.503 1.00 96.81 437 GLY A N 1
ATOM 3525 C CA . GLY A 1 437 ? -13.865 0.821 -4.966 1.00 96.81 437 GLY A CA 1
ATOM 3526 C C . GLY A 1 437 ? -13.202 -0.419 -5.568 1.00 96.81 437 GLY A C 1
ATOM 3527 O O . GLY A 1 437 ? -13.743 -1.003 -6.506 1.00 96.81 437 GLY A O 1
ATOM 3528 N N . ALA A 1 438 ? -12.104 -0.891 -4.968 1.00 97.94 438 ALA A N 1
ATOM 3529 C CA . ALA A 1 438 ? -11.478 -2.164 -5.329 1.00 97.94 438 ALA A CA 1
ATOM 3530 C C . ALA A 1 438 ? -12.409 -3.366 -5.048 1.00 97.94 438 ALA A C 1
ATOM 3532 O O . ALA A 1 438 ? -12.624 -4.199 -5.930 1.00 97.94 438 ALA A O 1
ATOM 3533 N N . ASP A 1 439 ? -13.039 -3.417 -3.866 1.00 97.44 439 ASP A N 1
ATOM 3534 C CA . ASP A 1 439 ? -14.070 -4.412 -3.523 1.00 97.44 439 ASP A CA 1
ATOM 3535 C C . ASP A 1 439 ? -15.254 -4.385 -4.501 1.00 97.44 439 ASP A C 1
ATOM 3537 O O . ASP A 1 439 ? -15.727 -5.433 -4.951 1.00 97.44 439 ASP A O 1
ATOM 3541 N N . TYR A 1 440 ? -15.738 -3.187 -4.848 1.00 97.19 440 TYR A N 1
ATOM 3542 C CA . TYR A 1 440 ? -16.815 -3.019 -5.820 1.00 97.19 440 TYR A CA 1
ATOM 3543 C C . TYR A 1 440 ? -16.424 -3.563 -7.198 1.00 97.19 440 TYR A C 1
ATOM 3545 O O . TYR A 1 440 ? -17.232 -4.247 -7.825 1.00 97.19 440 TYR A O 1
ATOM 3553 N N . GLU A 1 441 ? -15.195 -3.317 -7.659 1.00 97.81 441 GLU A N 1
ATOM 3554 C CA . GLU A 1 441 ? -14.717 -3.813 -8.949 1.00 97.81 441 GLU A CA 1
ATOM 3555 C C . GLU A 1 441 ? -14.603 -5.347 -8.963 1.00 97.81 441 GLU A C 1
ATOM 3557 O O . GLU A 1 441 ? -15.107 -5.985 -9.892 1.00 97.81 441 GLU A O 1
ATOM 3562 N N . CYS A 1 442 ? -14.064 -5.948 -7.894 1.00 98.25 442 CYS A N 1
ATOM 3563 C CA . CYS A 1 442 ? -14.053 -7.402 -7.696 1.00 98.25 442 CYS A CA 1
ATOM 3564 C C . CYS A 1 442 ? -15.468 -7.994 -7.755 1.00 98.25 442 CYS A C 1
ATOM 3566 O O . CYS A 1 442 ? -15.726 -8.950 -8.492 1.00 98.25 442 CYS A O 1
ATOM 3568 N N . HIS A 1 443 ? -16.418 -7.404 -7.023 1.00 96.31 443 HIS A N 1
ATOM 3569 C CA . HIS A 1 443 ? -17.806 -7.860 -7.023 1.00 96.31 443 HIS A CA 1
ATOM 3570 C C . HIS A 1 443 ? -18.473 -7.685 -8.397 1.00 96.31 443 HIS A C 1
ATOM 3572 O O . HIS A 1 443 ? -19.213 -8.560 -8.850 1.00 96.31 443 HIS A O 1
ATOM 3578 N N . ARG A 1 444 ? -18.209 -6.567 -9.085 1.00 97.00 444 ARG A N 1
ATOM 3579 C CA . ARG A 1 444 ? -18.760 -6.249 -10.409 1.00 97.00 444 ARG A CA 1
ATOM 3580 C C . ARG A 1 444 ? -18.318 -7.265 -11.456 1.00 97.00 444 ARG A C 1
ATOM 3582 O O . ARG A 1 444 ? -19.159 -7.760 -12.209 1.00 97.00 444 ARG A O 1
ATOM 3589 N N . GLN A 1 445 ? -17.030 -7.597 -11.494 1.00 98.06 445 GLN A N 1
ATOM 3590 C CA . GLN A 1 445 ? -16.488 -8.539 -12.474 1.00 98.06 445 GLN A CA 1
ATOM 3591 C C . GLN A 1 445 ? -16.895 -9.985 -12.172 1.00 98.06 445 GLN A C 1
ATOM 3593 O O . GLN A 1 445 ? -17.349 -10.674 -13.085 1.00 98.06 445 GLN A O 1
ATOM 3598 N N . ALA A 1 446 ? -16.887 -10.408 -10.903 1.00 96.75 446 ALA A N 1
ATOM 3599 C CA . ALA A 1 446 ? -17.433 -11.706 -10.506 1.00 96.75 446 ALA A CA 1
ATOM 3600 C C . ALA A 1 446 ? -18.888 -11.891 -10.985 1.00 96.75 446 ALA A C 1
ATOM 3602 O O . ALA A 1 446 ? -19.211 -12.887 -11.633 1.00 96.75 446 ALA A O 1
ATOM 3603 N N . ARG A 1 447 ? -19.759 -10.894 -10.758 1.00 94.75 447 ARG A N 1
ATOM 3604 C CA . ARG A 1 447 ? -21.169 -10.936 -11.193 1.00 94.75 447 ARG A CA 1
ATOM 3605 C C . ARG A 1 447 ? -21.323 -10.924 -12.716 1.00 94.75 447 ARG A C 1
ATOM 3607 O O . ARG A 1 447 ? -22.126 -11.697 -13.234 1.00 94.75 447 ARG A O 1
ATOM 3614 N N . LYS A 1 448 ? -20.542 -10.100 -13.430 1.00 96.31 448 LYS A N 1
ATOM 3615 C CA . LYS A 1 448 ? -20.467 -10.069 -14.907 1.00 96.31 448 LYS A CA 1
ATOM 3616 C C . LYS A 1 448 ? -20.162 -11.461 -15.477 1.00 96.31 448 LYS A C 1
ATOM 3618 O O . LYS A 1 448 ? -20.812 -11.881 -16.430 1.00 96.31 448 LYS A O 1
ATOM 3623 N N . HIS A 1 449 ? -19.239 -12.191 -14.853 1.00 94.81 449 HIS A N 1
ATOM 3624 C CA . HIS A 1 449 ? -18.829 -13.543 -15.252 1.00 94.81 449 HIS A CA 1
ATOM 3625 C C . HIS A 1 449 ? -19.587 -14.665 -14.519 1.00 94.81 449 HIS A C 1
ATOM 3627 O O . HIS A 1 449 ? -19.146 -15.808 -14.482 1.00 94.81 449 HIS A O 1
ATOM 3633 N N . ARG A 1 450 ? -20.774 -14.353 -13.973 1.00 92.88 450 ARG A N 1
ATOM 3634 C CA . ARG A 1 450 ? -21.721 -15.288 -13.326 1.00 92.88 450 ARG A CA 1
ATOM 3635 C C . ARG A 1 450 ? -21.185 -16.034 -12.095 1.00 92.88 450 ARG A C 1
ATOM 3637 O O . ARG A 1 450 ? -21.864 -16.927 -11.589 1.00 92.88 450 ARG A O 1
ATOM 3644 N N . LEU A 1 451 ? -20.035 -15.642 -11.553 1.00 90.62 451 LEU A N 1
ATOM 3645 C CA . LEU A 1 451 ? -19.524 -16.177 -10.297 1.00 90.62 451 LEU A CA 1
ATOM 3646 C C . LEU A 1 451 ? -20.386 -15.648 -9.148 1.00 90.62 451 LEU A C 1
ATOM 3648 O O . LEU A 1 451 ? -20.476 -14.446 -8.893 1.00 90.62 451 LEU A O 1
ATOM 3652 N N . MET A 1 452 ? -21.058 -16.564 -8.452 1.00 84.38 452 MET A N 1
ATOM 3653 C CA . MET A 1 452 ? -22.076 -16.201 -7.463 1.00 84.38 452 MET A CA 1
ATOM 3654 C C . MET A 1 452 ? -21.502 -15.764 -6.108 1.00 84.38 452 MET A C 1
ATOM 3656 O O . MET A 1 452 ? -22.259 -15.322 -5.238 1.00 84.38 452 MET A O 1
ATOM 3660 N N . GLY A 1 453 ? -20.188 -15.889 -5.925 1.00 86.44 453 GLY A N 1
ATOM 3661 C CA . GLY A 1 453 ? -19.452 -15.594 -4.700 1.00 86.44 453 GLY A CA 1
ATOM 3662 C C . GLY A 1 453 ? -19.454 -14.145 -4.227 1.00 86.44 453 GLY A C 1
ATOM 3663 O O . GLY A 1 453 ? -19.885 -13.221 -4.924 1.00 86.44 453 GLY A O 1
ATOM 3664 N N . THR A 1 454 ? -18.936 -13.953 -3.018 1.00 90.88 454 THR A N 1
ATOM 3665 C CA . THR A 1 454 ? -18.656 -12.629 -2.451 1.00 90.88 454 THR A CA 1
ATOM 3666 C C . THR A 1 454 ? -17.158 -12.377 -2.558 1.00 90.88 454 THR A C 1
ATOM 3668 O O . THR A 1 454 ? -16.382 -12.728 -1.674 1.00 90.88 454 THR A O 1
ATOM 3671 N N . TYR A 1 455 ? -16.757 -11.801 -3.688 1.00 96.31 455 TYR A N 1
ATOM 3672 C CA . TYR A 1 455 ? -15.366 -11.458 -3.966 1.00 96.31 455 TYR A CA 1
ATOM 3673 C C . TYR A 1 455 ? -15.011 -10.114 -3.333 1.00 96.31 455 TYR A C 1
ATOM 3675 O O . TYR A 1 455 ? -15.787 -9.161 -3.432 1.00 96.31 455 TYR A O 1
ATOM 3683 N N . ARG A 1 456 ? -13.837 -10.056 -2.702 1.00 97.31 456 ARG A N 1
ATOM 3684 C CA . ARG A 1 456 ? -13.233 -8.859 -2.103 1.00 97.31 456 ARG A CA 1
ATOM 3685 C C . ARG A 1 456 ? -11.811 -8.671 -2.616 1.00 97.31 456 ARG A C 1
ATOM 3687 O O . ARG A 1 456 ? -11.176 -9.645 -3.017 1.00 97.31 456 ARG A O 1
ATOM 3694 N N . ALA A 1 457 ? -11.314 -7.441 -2.610 1.00 98.38 457 ALA A N 1
ATOM 3695 C CA . ALA A 1 457 ? -9.966 -7.136 -3.067 1.00 98.38 457 ALA A CA 1
ATOM 3696 C C . ALA A 1 457 ? -8.908 -7.730 -2.122 1.00 98.38 457 ALA A C 1
ATOM 3698 O O . ALA A 1 457 ? -9.017 -7.640 -0.900 1.00 98.38 457 ALA A O 1
ATOM 3699 N N . PHE A 1 458 ? -7.863 -8.318 -2.701 1.00 98.38 458 PHE A N 1
ATOM 3700 C CA . PHE A 1 458 ? -6.695 -8.867 -2.010 1.00 98.38 458 PHE A CA 1
ATOM 3701 C C . PHE A 1 458 ? -5.735 -7.730 -1.609 1.00 98.38 458 PHE A C 1
ATOM 3703 O O . PHE A 1 458 ? -4.610 -7.632 -2.086 1.00 98.38 458 PHE A O 1
ATOM 3710 N N . LEU A 1 459 ? -6.222 -6.806 -0.781 1.00 98.31 459 LEU A N 1
ATOM 3711 C CA . LEU A 1 459 ? -5.529 -5.576 -0.403 1.00 98.31 459 LEU A CA 1
ATOM 3712 C C . LEU A 1 459 ? -5.703 -5.314 1.098 1.00 98.31 459 LEU A C 1
ATOM 3714 O O . LEU A 1 459 ? -6.808 -5.438 1.628 1.00 98.31 459 LEU A O 1
ATOM 3718 N N . SER A 1 460 ? -4.635 -4.875 1.761 1.00 97.81 460 SER A N 1
ATOM 3719 C CA . SER A 1 460 ? -4.730 -4.224 3.074 1.00 97.81 460 SER A CA 1
ATOM 3720 C C . SER A 1 460 ? -5.099 -2.743 2.947 1.00 97.81 460 SER A C 1
ATOM 3722 O O . SER A 1 460 ? -4.871 -2.111 1.918 1.00 97.81 460 SER A O 1
ATOM 3724 N N . SER A 1 461 ? -5.641 -2.167 4.015 1.00 94.50 461 SER A N 1
ATOM 3725 C CA . SER A 1 461 ? -5.915 -0.740 4.194 1.00 94.50 461 SER A CA 1
ATOM 3726 C C . SER A 1 461 ? -5.913 -0.407 5.693 1.00 94.50 461 SER A C 1
ATOM 3728 O O . SER A 1 461 ? -5.971 -1.304 6.527 1.00 94.50 461 SER A O 1
ATOM 3730 N N . GLU A 1 462 ? -5.921 0.875 6.054 1.00 89.31 462 GLU A N 1
ATOM 3731 C CA . GLU A 1 462 ? -5.973 1.356 7.451 1.00 89.31 462 GLU A CA 1
ATOM 3732 C C . GLU A 1 462 ? -7.107 0.718 8.284 1.00 89.31 462 GLU A C 1
ATOM 3734 O O . GLU A 1 462 ? -6.956 0.482 9.480 1.00 89.31 462 GLU A O 1
ATOM 3739 N N . THR A 1 463 ? -8.244 0.408 7.654 1.00 89.19 463 THR A N 1
ATOM 3740 C CA . THR A 1 463 ? -9.413 -0.215 8.297 1.00 89.19 463 THR A CA 1
ATOM 3741 C C . THR A 1 463 ? -9.483 -1.737 8.135 1.00 89.19 463 THR A C 1
ATOM 3743 O O . THR A 1 463 ? -10.453 -2.348 8.584 1.00 89.19 463 THR A O 1
ATOM 3746 N N . GLN A 1 464 ? -8.504 -2.366 7.474 1.00 90.38 464 GLN A N 1
ATOM 3747 C CA . GLN A 1 464 ? -8.551 -3.787 7.135 1.00 90.38 464 GLN A CA 1
ATOM 3748 C C . GLN A 1 464 ? -7.170 -4.392 6.853 1.00 90.38 464 GLN A C 1
ATOM 3750 O O . GLN A 1 464 ? -6.528 -4.064 5.860 1.00 90.38 464 GLN A O 1
ATOM 3755 N N . ASN A 1 465 ? -6.790 -5.400 7.634 1.00 96.19 465 ASN A N 1
ATOM 3756 C CA . ASN A 1 465 ? -5.706 -6.307 7.265 1.00 96.19 465 ASN A CA 1
ATOM 3757 C C . ASN A 1 465 ? -6.163 -7.279 6.165 1.00 96.19 465 ASN A C 1
ATOM 3759 O O . ASN A 1 465 ? -7.276 -7.810 6.204 1.00 96.19 465 ASN A O 1
ATOM 3763 N N . LEU A 1 466 ? -5.274 -7.582 5.222 1.00 96.12 466 LEU A N 1
ATOM 3764 C CA . LEU A 1 466 ? -5.464 -8.637 4.227 1.00 96.12 466 LEU A CA 1
ATOM 3765 C C . LEU A 1 466 ? -5.798 -9.971 4.916 1.00 96.12 466 LEU A C 1
ATOM 3767 O O . LEU A 1 466 ? -6.773 -10.627 4.554 1.00 96.12 466 LEU A O 1
ATOM 3771 N N . ASN A 1 467 ? -5.094 -10.324 5.996 1.00 95.62 467 ASN A N 1
ATOM 3772 C CA . ASN A 1 467 ? -5.313 -11.562 6.752 1.00 95.62 467 ASN A CA 1
ATOM 3773 C C . ASN A 1 467 ? -6.688 -11.678 7.449 1.00 95.62 467 ASN A C 1
ATOM 3775 O O . ASN A 1 467 ? -7.032 -12.771 7.913 1.00 95.62 467 ASN A O 1
ATOM 3779 N N . SER A 1 468 ? -7.498 -10.612 7.482 1.00 95.00 468 SER A N 1
ATOM 3780 C CA . SER A 1 468 ? -8.881 -10.614 7.982 1.00 95.00 468 SER A CA 1
ATOM 3781 C C . SER A 1 468 ? -9.953 -10.451 6.891 1.00 95.00 468 SER A C 1
ATOM 3783 O O . SER A 1 468 ? -11.133 -10.349 7.225 1.00 95.00 468 SER A O 1
ATOM 3785 N N . ILE A 1 469 ? -9.592 -10.503 5.594 1.00 95.31 469 ILE A N 1
ATOM 3786 C CA . ILE A 1 469 ? -10.572 -10.564 4.485 1.00 95.31 469 ILE A CA 1
ATOM 3787 C C . ILE A 1 469 ? -11.518 -11.765 4.653 1.00 95.31 469 ILE A C 1
ATOM 3789 O O . ILE A 1 469 ? -12.732 -11.621 4.487 1.00 95.31 469 ILE A O 1
ATOM 3793 N N . ILE A 1 470 ? -10.967 -12.936 4.994 1.00 94.69 470 ILE A N 1
ATOM 3794 C CA . ILE A 1 470 ? -11.741 -14.134 5.338 1.00 94.69 470 ILE A CA 1
ATOM 3795 C C . ILE A 1 470 ? -12.115 -14.068 6.815 1.00 94.69 470 ILE A C 1
ATOM 3797 O O . ILE A 1 470 ? -11.250 -14.093 7.693 1.00 94.69 470 ILE A O 1
ATOM 3801 N N . TYR A 1 471 ? -13.420 -14.000 7.067 1.00 85.62 471 TYR A N 1
ATOM 3802 C CA . TYR A 1 471 ? -13.982 -13.802 8.400 1.00 85.62 471 TYR A CA 1
ATOM 3803 C C . TYR A 1 471 ? -14.004 -15.091 9.234 1.00 85.62 471 TYR A C 1
ATOM 3805 O O . TYR A 1 471 ? -13.496 -15.113 10.354 1.00 85.62 471 TYR A O 1
ATOM 3813 N N . TYR A 1 472 ? -14.557 -16.182 8.695 1.00 89.38 472 TYR A N 1
ATOM 3814 C CA . TYR A 1 472 ? -14.723 -17.419 9.457 1.00 89.38 472 TYR A CA 1
ATOM 3815 C C . TYR A 1 472 ? -13.405 -18.194 9.589 1.00 89.38 472 TYR A C 1
ATOM 3817 O O . TYR A 1 472 ? -12.762 -18.534 8.599 1.00 89.38 472 TYR A O 1
ATOM 3825 N N . THR A 1 473 ? -13.034 -18.553 10.819 1.00 88.50 473 THR A N 1
ATOM 3826 C CA . THR A 1 473 ? -11.809 -19.317 11.131 1.00 88.50 473 THR A CA 1
ATOM 3827 C C . THR A 1 473 ? -11.774 -20.699 10.474 1.00 88.50 473 THR A C 1
ATOM 3829 O O . THR A 1 473 ? -10.724 -21.110 9.986 1.00 88.50 473 THR A O 1
ATOM 3832 N N . LYS A 1 474 ? -12.925 -21.381 10.389 1.00 89.44 474 LYS A N 1
ATOM 3833 C CA . LYS A 1 474 ? -13.113 -22.617 9.604 1.00 89.44 474 LYS A CA 1
ATOM 3834 C C . LYS A 1 474 ? -12.726 -22.438 8.128 1.00 89.44 474 LYS A C 1
ATOM 3836 O O . LYS A 1 474 ? -12.011 -23.272 7.581 1.00 89.44 474 LYS A O 1
ATOM 3841 N N . ASP A 1 475 ? -13.125 -21.326 7.511 1.00 92.12 475 ASP A N 1
ATOM 3842 C CA . ASP A 1 475 ? -12.891 -21.055 6.093 1.00 92.12 475 ASP A CA 1
ATOM 3843 C C . ASP A 1 475 ? -11.408 -20.735 5.824 1.00 92.12 475 ASP A C 1
ATOM 3845 O O . ASP A 1 475 ? -10.914 -20.953 4.723 1.00 92.12 475 ASP A O 1
ATOM 3849 N N . LYS A 1 476 ? -10.643 -20.314 6.842 1.00 94.38 476 LYS A N 1
ATOM 3850 C CA . LYS A 1 476 ? -9.195 -20.083 6.707 1.00 94.38 476 LYS A CA 1
ATOM 3851 C C . LYS A 1 476 ? -8.360 -21.354 6.501 1.00 94.38 476 LYS A C 1
ATOM 3853 O O . LYS A 1 476 ? -7.189 -21.243 6.135 1.00 94.38 476 LYS A O 1
ATOM 3858 N N . GLN A 1 477 ? -8.936 -22.540 6.713 1.00 93.50 477 GLN A N 1
ATOM 3859 C CA . GLN A 1 477 ? -8.290 -23.834 6.446 1.00 93.50 477 GLN A CA 1
ATOM 3860 C C . GLN A 1 477 ? -8.629 -24.415 5.060 1.00 93.50 477 GLN A C 1
ATOM 3862 O O . GLN A 1 477 ? -8.125 -25.478 4.709 1.00 93.50 477 GLN A O 1
ATOM 3867 N N . ILE A 1 478 ? -9.466 -23.732 4.275 1.00 93.31 478 ILE A N 1
ATOM 3868 C CA . ILE A 1 478 ? -9.989 -24.214 2.991 1.00 93.31 478 ILE A CA 1
ATOM 3869 C C . ILE A 1 478 ? -9.017 -23.847 1.850 1.00 93.31 478 ILE A C 1
ATOM 3871 O O . ILE A 1 478 ? -8.452 -22.748 1.878 1.00 93.31 478 ILE A O 1
ATOM 3875 N N . PRO A 1 479 ? -8.782 -24.740 0.862 1.00 95.31 479 PRO A N 1
ATOM 3876 C CA . PRO A 1 479 ? -7.818 -24.507 -0.211 1.00 95.31 479 PRO A CA 1
ATOM 3877 C C . PRO A 1 479 ? -8.194 -23.315 -1.092 1.00 95.31 479 PRO A C 1
ATOM 3879 O O . PRO A 1 479 ? -9.361 -23.106 -1.437 1.00 95.31 479 PRO A O 1
ATOM 3882 N N . ILE A 1 480 ? -7.168 -22.566 -1.497 1.00 96.19 480 ILE A N 1
ATOM 3883 C CA . ILE A 1 480 ? -7.299 -21.446 -2.429 1.00 96.19 480 ILE A CA 1
ATOM 3884 C C . ILE A 1 480 ? -7.002 -21.953 -3.835 1.00 96.19 480 ILE A C 1
ATOM 3886 O O . ILE A 1 480 ? -5.946 -22.544 -4.074 1.00 96.19 480 ILE A O 1
ATOM 3890 N N . VAL A 1 481 ? -7.913 -21.685 -4.764 1.00 95.69 481 VAL A N 1
ATOM 3891 C CA . VAL A 1 481 ? -7.851 -22.129 -6.159 1.00 95.69 481 VAL A CA 1
ATOM 3892 C C . VAL A 1 481 ? -7.907 -20.959 -7.139 1.00 95.69 481 VAL A C 1
ATOM 3894 O O . VAL A 1 481 ? -8.404 -19.884 -6.809 1.00 95.69 481 VAL A O 1
ATOM 3897 N N . ASN A 1 482 ? -7.435 -21.167 -8.367 1.00 96.25 482 ASN A N 1
ATOM 3898 C CA . ASN A 1 482 ? -7.708 -20.263 -9.487 1.00 96.25 482 ASN A CA 1
ATOM 3899 C C . ASN A 1 482 ? -9.124 -20.492 -10.071 1.00 96.25 482 ASN A C 1
ATOM 3901 O O . ASN A 1 482 ? -9.862 -21.374 -9.629 1.00 96.25 482 ASN A O 1
ATOM 3905 N N . SER A 1 483 ? -9.511 -19.739 -11.108 1.00 94.94 483 SER A N 1
ATOM 3906 C CA . SER A 1 483 ? -10.829 -19.872 -11.767 1.00 94.94 483 SER A CA 1
ATOM 3907 C C . SER A 1 483 ? -11.062 -21.194 -12.526 1.00 94.94 483 SER A C 1
ATOM 3909 O O . SER A 1 483 ? -12.136 -21.388 -13.092 1.00 94.94 483 SER A O 1
ATOM 3911 N N . LYS A 1 484 ? -10.079 -22.107 -12.543 1.00 93.69 484 LYS A N 1
ATOM 3912 C CA . LYS A 1 484 ? -10.173 -23.471 -13.093 1.00 93.69 484 LYS A CA 1
ATOM 3913 C C . LYS A 1 484 ? -10.082 -24.548 -12.000 1.00 93.69 484 LYS A C 1
ATOM 3915 O O . LYS A 1 484 ? -9.784 -25.698 -12.307 1.00 93.69 484 LYS A O 1
ATOM 3920 N N . ASN A 1 485 ? -10.320 -24.180 -10.739 1.00 93.81 485 ASN A N 1
ATOM 3921 C CA . ASN A 1 485 ? -10.295 -25.044 -9.550 1.00 93.81 485 ASN A CA 1
ATOM 3922 C C . ASN A 1 485 ? -8.920 -25.683 -9.247 1.00 93.81 485 ASN A C 1
ATOM 3924 O O . ASN A 1 485 ? -8.837 -26.632 -8.462 1.00 93.81 485 ASN A O 1
ATOM 3928 N N . GLN A 1 486 ? -7.839 -25.162 -9.840 1.00 94.38 486 GLN A N 1
ATOM 3929 C CA . GLN A 1 486 ? -6.471 -25.616 -9.580 1.00 94.38 486 GLN A CA 1
ATOM 3930 C C . GLN A 1 486 ? -5.923 -24.928 -8.326 1.00 94.38 486 GLN A C 1
ATOM 3932 O O . GLN A 1 486 ? -6.037 -23.710 -8.186 1.00 94.38 486 GLN A O 1
ATOM 3937 N N . ILE A 1 487 ? -5.318 -25.699 -7.427 1.00 94.62 487 ILE A N 1
ATOM 3938 C CA . ILE A 1 487 ? -4.848 -25.263 -6.111 1.00 94.62 487 ILE A CA 1
ATOM 3939 C C . ILE A 1 487 ? -3.618 -24.358 -6.255 1.00 94.62 487 ILE A C 1
ATOM 3941 O O . ILE A 1 487 ? -2.569 -24.773 -6.750 1.00 94.62 487 ILE A O 1
ATOM 3945 N N . LEU A 1 488 ? -3.760 -23.126 -5.764 1.00 95.56 488 LEU A N 1
ATOM 3946 C CA . LEU A 1 488 ? -2.686 -22.150 -5.583 1.00 95.56 488 LEU A CA 1
ATOM 3947 C C . LEU A 1 488 ? -2.060 -22.287 -4.185 1.00 95.56 488 LEU A C 1
ATOM 3949 O O . LEU A 1 488 ? -0.838 -22.313 -4.062 1.00 95.56 488 LEU A O 1
ATOM 3953 N N . PHE A 1 489 ? -2.892 -22.434 -3.143 1.00 95.56 489 PHE A N 1
ATOM 3954 C CA . PHE A 1 489 ? -2.456 -22.581 -1.746 1.00 95.56 489 PHE A CA 1
ATOM 3955 C C . PHE A 1 489 ? -3.271 -23.641 -1.006 1.00 95.56 489 PHE A C 1
ATOM 3957 O O . PHE A 1 489 ? -4.476 -23.779 -1.222 1.00 95.56 489 PHE A O 1
ATOM 3964 N N . LYS A 1 490 ? -2.623 -24.343 -0.069 1.00 94.00 490 LYS A N 1
ATOM 3965 C CA . LYS A 1 490 ? -3.261 -25.376 0.767 1.00 94.00 490 LYS A CA 1
ATOM 3966 C C . LYS A 1 490 ? -4.362 -24.807 1.662 1.00 94.00 490 LYS A C 1
ATOM 3968 O O . LYS A 1 490 ? -5.367 -25.472 1.874 1.00 94.00 490 LYS A O 1
ATOM 3973 N N . SER A 1 491 ? -4.167 -23.594 2.175 1.00 95.38 491 SER A N 1
ATOM 3974 C CA . SER A 1 491 ? -5.161 -22.842 2.940 1.00 95.38 491 SER A CA 1
ATOM 3975 C C . SER A 1 491 ? -4.838 -21.347 2.997 1.00 95.38 491 SER A C 1
ATOM 3977 O O . SER A 1 491 ? -3.709 -20.937 2.710 1.00 95.38 491 SER A O 1
ATOM 3979 N N . TRP A 1 492 ? -5.793 -20.525 3.440 1.00 95.75 492 TRP A N 1
ATOM 3980 C CA . TRP A 1 492 ? -5.539 -19.110 3.735 1.00 95.75 492 TRP A CA 1
ATOM 3981 C C . TRP A 1 492 ? -4.487 -18.909 4.825 1.00 95.75 492 TRP A C 1
ATOM 3983 O O . TRP A 1 492 ? -3.620 -18.050 4.690 1.00 95.75 492 TRP A O 1
ATOM 3993 N N . ASN A 1 493 ? -4.503 -19.737 5.872 1.00 95.38 493 ASN A N 1
ATOM 3994 C CA . ASN A 1 493 ? -3.479 -19.664 6.912 1.00 95.38 493 ASN A CA 1
ATOM 3995 C C . ASN A 1 493 ? -2.068 -19.922 6.348 1.00 95.38 493 ASN A C 1
ATOM 3997 O O . ASN A 1 493 ? -1.136 -19.265 6.791 1.00 95.38 493 ASN A O 1
ATOM 4001 N N . SER A 1 494 ? -1.914 -20.793 5.337 1.00 95.25 494 SER A N 1
ATOM 4002 C CA . SER A 1 494 ? -0.629 -21.002 4.636 1.00 95.25 494 SER A CA 1
ATOM 4003 C C . SER A 1 494 ? -0.246 -19.892 3.646 1.00 95.25 494 SER A C 1
ATOM 4005 O O . SER A 1 494 ? 0.881 -19.867 3.169 1.00 95.25 494 SER A O 1
ATOM 4007 N N . LEU A 1 495 ? -1.169 -18.982 3.319 1.00 95.94 495 LEU A N 1
ATOM 4008 C CA . LEU A 1 495 ? -0.879 -17.789 2.522 1.00 95.94 495 LEU A CA 1
ATOM 4009 C C . LEU A 1 495 ? -0.331 -16.668 3.424 1.00 95.94 495 LEU A C 1
ATOM 4011 O O . LEU A 1 495 ? 0.598 -15.965 3.036 1.00 95.94 495 LEU A O 1
ATOM 4015 N N . THR A 1 496 ? -0.882 -16.506 4.632 1.00 95.44 496 THR A N 1
ATOM 4016 C CA . THR A 1 496 ? -0.535 -15.416 5.566 1.00 95.44 496 THR A CA 1
ATOM 4017 C C . THR A 1 496 ? 0.319 -15.862 6.764 1.00 95.44 496 THR A C 1
ATOM 4019 O O . THR A 1 496 ? 0.219 -15.267 7.836 1.00 95.44 496 THR A O 1
ATOM 4022 N N . ASP A 1 497 ? 1.132 -16.912 6.628 1.00 94.44 497 ASP A N 1
ATOM 4023 C CA . ASP A 1 497 ? 1.954 -17.467 7.721 1.00 94.44 497 ASP A CA 1
ATOM 4024 C C . ASP A 1 497 ? 3.254 -16.684 8.004 1.00 94.44 497 ASP A C 1
ATOM 4026 O O . ASP A 1 497 ? 3.855 -16.838 9.069 1.00 94.44 497 ASP A O 1
ATOM 4030 N N . GLY A 1 498 ? 3.679 -15.820 7.078 1.00 94.69 498 GLY A N 1
ATOM 4031 C CA . GLY A 1 498 ? 4.970 -15.125 7.110 1.00 94.69 498 GLY A CA 1
ATOM 4032 C C . GLY A 1 498 ? 5.956 -15.571 6.022 1.00 94.69 498 GLY A C 1
ATOM 4033 O O . GLY A 1 498 ? 6.979 -14.914 5.839 1.00 94.69 498 GLY A O 1
ATOM 4034 N N . SER A 1 499 ? 5.651 -16.619 5.250 1.00 92.69 499 SER A N 1
ATOM 4035 C CA . SER A 1 499 ? 6.468 -17.083 4.112 1.00 92.69 499 SER A CA 1
ATOM 4036 C C . SER A 1 499 ? 6.462 -16.137 2.901 1.00 92.69 499 SER A C 1
ATOM 4038 O O . SER A 1 499 ? 7.200 -16.357 1.944 1.00 92.69 499 SER A O 1
ATOM 4040 N N . GLY A 1 500 ? 5.626 -15.090 2.915 1.00 93.44 500 GLY A N 1
ATOM 4041 C CA . GLY A 1 500 ? 5.446 -14.178 1.782 1.00 93.44 500 GLY A CA 1
ATOM 4042 C C . GLY A 1 500 ? 4.544 -14.740 0.673 1.00 93.44 500 GLY A C 1
ATOM 4043 O O . GLY A 1 500 ? 4.578 -14.245 -0.454 1.00 93.44 500 GLY A O 1
ATOM 4044 N N . ALA A 1 501 ? 3.721 -15.749 0.989 1.00 95.62 501 ALA A N 1
ATOM 4045 C CA . ALA A 1 501 ? 2.783 -16.387 0.065 1.00 95.62 501 ALA A CA 1
ATOM 4046 C C . ALA A 1 501 ? 3.462 -16.942 -1.203 1.00 95.62 501 ALA A C 1
ATOM 4048 O O . ALA A 1 501 ? 3.077 -16.600 -2.325 1.00 95.62 501 ALA A O 1
ATOM 4049 N N . TYR A 1 502 ? 4.477 -17.792 -1.021 1.00 94.69 502 TYR A N 1
ATOM 4050 C CA . TYR A 1 502 ? 5.107 -18.527 -2.122 1.00 94.69 502 TYR A CA 1
ATOM 4051 C C . TYR A 1 502 ? 4.132 -19.548 -2.737 1.00 94.69 502 TYR A C 1
ATOM 4053 O O . TYR A 1 502 ? 3.484 -20.300 -2.007 1.00 94.69 502 TYR A O 1
ATOM 4061 N N . PHE A 1 503 ? 4.033 -19.597 -4.069 1.00 91.69 503 PHE A N 1
ATOM 4062 C CA . PHE A 1 503 ? 3.103 -20.469 -4.798 1.00 91.69 503 PHE A CA 1
ATOM 4063 C C . PHE A 1 503 ? 3.782 -21.232 -5.946 1.00 91.69 503 PHE A C 1
ATOM 4065 O O . PHE A 1 503 ? 4.857 -20.866 -6.417 1.00 91.69 503 PHE A O 1
ATOM 4072 N N . ASN A 1 504 ? 3.149 -22.311 -6.419 1.00 88.50 504 ASN A N 1
ATOM 4073 C CA . ASN A 1 504 ? 3.661 -23.073 -7.560 1.00 88.50 504 ASN A CA 1
ATOM 4074 C C . ASN A 1 504 ? 3.432 -22.304 -8.873 1.00 88.50 504 ASN A C 1
ATOM 4076 O O . ASN A 1 504 ? 2.293 -22.180 -9.320 1.00 88.50 504 ASN A O 1
ATOM 4080 N N . SER A 1 505 ? 4.505 -21.866 -9.532 1.00 82.75 505 SER A N 1
ATOM 4081 C CA . SER A 1 505 ? 4.444 -21.158 -10.819 1.00 82.75 505 SER A CA 1
ATOM 4082 C C . SER A 1 505 ? 3.917 -21.992 -11.991 1.00 82.75 505 SER A C 1
ATOM 4084 O O . SER A 1 505 ? 3.577 -21.429 -13.028 1.00 82.75 505 SER A O 1
ATOM 4086 N N . GLN A 1 506 ? 3.774 -23.311 -11.829 1.00 88.12 506 GLN A N 1
ATOM 4087 C CA . GLN A 1 506 ? 3.063 -24.174 -12.779 1.00 88.12 506 GLN A CA 1
ATOM 4088 C C . GLN A 1 506 ? 1.530 -24.051 -12.693 1.00 88.12 506 GLN A C 1
ATOM 4090 O O . GLN A 1 506 ? 0.842 -24.580 -13.565 1.00 88.12 506 GLN A O 1
ATOM 4095 N N . THR A 1 507 ? 0.982 -23.391 -11.662 1.00 92.88 507 THR A N 1
ATOM 4096 C CA . THR A 1 507 ? -0.458 -23.128 -11.523 1.00 92.88 507 THR A CA 1
ATOM 4097 C C . THR A 1 507 ? -0.751 -21.666 -11.891 1.00 92.88 507 THR A C 1
ATOM 4099 O O . THR A 1 507 ? -0.424 -20.769 -11.112 1.00 92.88 507 THR A O 1
ATOM 4102 N N . PRO A 1 508 ? -1.390 -21.390 -13.044 1.00 95.62 508 PRO A N 1
ATOM 4103 C CA . PRO A 1 508 ? -1.695 -20.027 -13.469 1.00 95.62 508 PRO A CA 1
ATOM 4104 C C . PRO A 1 508 ? -2.631 -19.263 -12.534 1.00 95.62 508 PRO A C 1
ATOM 4106 O O . PRO A 1 508 ? -3.533 -19.840 -11.921 1.00 95.62 508 PRO A O 1
ATOM 4109 N N . ILE A 1 509 ? -2.501 -17.936 -12.534 1.00 97.69 509 ILE A N 1
ATOM 4110 C CA . ILE A 1 509 ? -3.505 -17.028 -11.975 1.00 97.69 509 ILE A CA 1
ATOM 4111 C C . ILE A 1 509 ? -4.276 -16.415 -13.145 1.00 97.69 509 ILE A C 1
ATOM 4113 O O . ILE A 1 509 ? -3.707 -15.758 -14.015 1.00 97.69 509 ILE A O 1
ATOM 4117 N N . TYR A 1 510 ? -5.585 -16.647 -13.167 1.00 98.31 510 TYR A N 1
ATOM 4118 C CA . TYR A 1 510 ? -6.465 -16.186 -14.237 1.00 98.31 510 TYR A CA 1
ATOM 4119 C C . TYR A 1 510 ? -7.233 -14.924 -13.839 1.00 98.31 510 TYR A C 1
ATOM 4121 O O . TYR A 1 510 ? -7.567 -14.739 -12.666 1.00 98.31 510 TYR A O 1
ATOM 4129 N N . SER A 1 511 ? -7.563 -14.083 -14.817 1.00 98.56 511 SER A N 1
ATOM 4130 C CA . SER A 1 511 ? -8.559 -13.017 -14.681 1.00 98.56 511 SER A CA 1
ATOM 4131 C C . SER A 1 511 ? -9.996 -13.549 -14.705 1.00 98.56 511 SER A C 1
ATOM 4133 O O . SER A 1 511 ? -10.240 -14.708 -15.058 1.00 98.56 511 SER A O 1
ATOM 4135 N N . PHE A 1 512 ? -10.974 -12.699 -14.371 1.00 98.19 512 PHE A N 1
ATOM 4136 C CA . PHE A 1 512 ? -12.393 -13.041 -14.526 1.00 98.19 512 PHE A CA 1
ATOM 4137 C C . PHE A 1 512 ? -12.769 -13.326 -15.990 1.00 98.19 512 PHE A C 1
ATOM 4139 O O . PHE A 1 512 ? -13.542 -14.244 -16.242 1.00 98.19 512 PHE A O 1
ATOM 4146 N N . ASP A 1 513 ? -12.179 -12.611 -16.955 1.00 96.38 513 ASP A N 1
ATOM 4147 C CA . ASP A 1 513 ? -12.284 -12.909 -18.389 1.00 96.38 513 ASP A CA 1
ATOM 4148 C C . ASP A 1 513 ? -11.408 -14.079 -18.890 1.00 96.38 513 ASP A C 1
ATOM 4150 O O . ASP A 1 513 ? -11.360 -14.335 -20.091 1.00 96.38 513 ASP A O 1
ATOM 4154 N N . GLY A 1 514 ? -10.792 -14.842 -17.978 1.00 97.19 514 GLY A N 1
ATOM 4155 C CA . GLY A 1 514 ? -10.202 -16.161 -18.243 1.00 97.19 514 GLY A CA 1
ATOM 4156 C C . GLY A 1 514 ? -8.767 -16.163 -18.776 1.00 97.19 514 GLY A C 1
ATOM 4157 O O . GLY A 1 514 ? -8.232 -17.236 -19.065 1.00 97.19 514 GLY A O 1
ATOM 4158 N N . ASN A 1 515 ? -8.138 -14.993 -18.890 1.00 97.69 515 ASN A N 1
ATOM 4159 C CA . ASN A 1 515 ? -6.776 -14.835 -19.398 1.00 97.69 515 ASN A CA 1
ATOM 4160 C C . ASN A 1 515 ? -5.737 -15.086 -18.298 1.00 97.69 515 ASN A C 1
ATOM 4162 O O . ASN A 1 515 ? -5.969 -14.771 -17.133 1.00 97.69 515 ASN A O 1
ATOM 4166 N N . ASP A 1 516 ? -4.588 -15.656 -18.661 1.00 97.06 516 ASP A N 1
ATOM 4167 C CA . ASP A 1 516 ? -3.471 -15.885 -17.739 1.00 97.06 516 ASP A CA 1
ATOM 4168 C C . ASP A 1 516 ? -2.682 -14.585 -17.541 1.00 97.06 516 ASP A C 1
ATOM 4170 O O . ASP A 1 516 ? -2.054 -14.087 -18.482 1.00 97.06 516 ASP A O 1
ATOM 4174 N N . VAL A 1 517 ? -2.684 -14.032 -16.323 1.00 97.12 517 VAL A N 1
ATOM 4175 C CA . VAL A 1 517 ? -2.023 -12.744 -16.051 1.00 97.12 517 VAL A CA 1
ATOM 4176 C C . VAL A 1 517 ? -0.504 -12.809 -16.216 1.00 97.12 517 VAL A C 1
ATOM 4178 O O . VAL A 1 517 ? 0.129 -11.769 -16.414 1.00 97.12 517 VAL A O 1
ATOM 4181 N N . MET A 1 518 ? 0.097 -14.004 -16.177 1.00 94.25 518 MET A N 1
ATOM 4182 C CA . MET A 1 518 ? 1.534 -14.190 -16.367 1.00 94.25 518 MET A CA 1
ATOM 4183 C C . MET A 1 518 ? 1.950 -13.970 -17.827 1.00 94.25 518 MET A C 1
ATOM 4185 O O . MET A 1 518 ? 2.998 -13.377 -18.075 1.00 94.25 518 MET A O 1
ATOM 4189 N N . TYR A 1 519 ? 1.110 -14.356 -18.792 1.00 94.00 519 TYR A N 1
ATOM 4190 C CA . TYR A 1 519 ? 1.454 -14.329 -20.221 1.00 94.00 519 TYR A CA 1
ATOM 4191 C C . TYR A 1 519 ? 0.675 -13.297 -21.047 1.00 94.00 519 TYR A C 1
ATOM 4193 O O . TYR A 1 519 ? 1.194 -12.827 -22.057 1.00 94.00 519 TYR A O 1
ATOM 4201 N N . ASP A 1 520 ? -0.522 -12.882 -20.625 1.00 97.00 520 ASP A N 1
ATOM 4202 C CA . ASP A 1 520 ? -1.315 -11.885 -21.355 1.00 97.00 520 ASP A CA 1
ATOM 4203 C C . ASP A 1 520 ? -0.617 -10.494 -21.335 1.00 97.00 520 ASP A C 1
ATOM 4205 O O . ASP A 1 520 ? -0.252 -9.998 -20.255 1.00 97.00 520 ASP A O 1
ATOM 4209 N N . PRO A 1 521 ? -0.408 -9.840 -22.502 1.00 93.69 521 PRO A N 1
ATOM 4210 C CA . PRO A 1 521 ? 0.251 -8.532 -22.612 1.00 93.69 521 PRO A CA 1
ATOM 4211 C C . PRO A 1 521 ? -0.525 -7.366 -21.970 1.00 93.69 521 PRO A C 1
ATOM 4213 O O . PRO A 1 521 ? 0.056 -6.313 -21.712 1.00 93.69 521 PRO A O 1
ATOM 4216 N N . LYS A 1 522 ? -1.818 -7.540 -21.679 1.00 96.44 522 LYS A N 1
ATOM 4217 C CA . LYS A 1 522 ? -2.708 -6.585 -20.990 1.00 96.44 522 LYS A CA 1
ATOM 4218 C C . LYS A 1 522 ? -2.201 -6.183 -19.598 1.00 96.44 522 LYS A C 1
ATOM 4220 O O . LYS A 1 522 ? -2.494 -5.078 -19.143 1.00 96.44 522 LYS A O 1
ATOM 4225 N N . TRP A 1 523 ? -1.415 -7.046 -18.947 1.00 97.81 523 TRP A N 1
ATOM 4226 C CA . TRP A 1 523 ? -0.629 -6.725 -17.752 1.00 97.81 523 TRP A CA 1
ATOM 4227 C C . TRP A 1 523 ? 0.862 -6.721 -18.130 1.00 97.81 523 TRP A C 1
ATOM 4229 O O . TRP A 1 523 ? 1.524 -7.746 -17.969 1.00 97.81 523 TRP A O 1
ATOM 4239 N N . PRO A 1 524 ? 1.418 -5.611 -18.652 1.00 92.75 524 PRO A N 1
ATOM 4240 C CA . PRO A 1 524 ? 2.823 -5.563 -19.070 1.00 92.75 524 PRO A CA 1
ATOM 4241 C C . PRO A 1 524 ? 3.791 -5.663 -17.881 1.00 92.75 524 PRO A C 1
ATOM 4243 O O . PRO A 1 524 ? 4.920 -6.116 -18.038 1.00 92.75 524 PRO A O 1
ATOM 4246 N N . GLN A 1 525 ? 3.342 -5.276 -16.683 1.00 94.69 525 GLN A N 1
ATOM 4247 C CA . GLN A 1 525 ? 4.098 -5.368 -15.436 1.00 94.69 525 GLN A CA 1
ATOM 4248 C C . GLN A 1 525 ? 3.516 -6.490 -14.563 1.00 94.69 525 GLN A C 1
ATOM 4250 O O . GLN A 1 525 ? 2.336 -6.457 -14.213 1.00 94.69 525 GLN A O 1
ATOM 4255 N N . LYS A 1 526 ? 4.334 -7.492 -14.215 1.00 96.44 526 LYS A N 1
ATOM 4256 C CA . LYS A 1 526 ? 3.909 -8.736 -13.537 1.00 96.44 526 LYS A CA 1
ATOM 4257 C C . LYS A 1 526 ? 3.983 -8.642 -12.003 1.00 96.44 526 LYS A C 1
ATOM 4259 O O . LYS A 1 526 ? 4.460 -9.558 -11.336 1.00 96.44 526 LYS A O 1
ATOM 4264 N N . PHE A 1 527 ? 3.510 -7.523 -11.459 1.00 98.19 527 PHE A N 1
ATOM 4265 C CA . PHE A 1 527 ? 3.417 -7.270 -10.018 1.00 98.19 527 PHE A CA 1
ATOM 4266 C C . PHE A 1 527 ? 1.954 -7.230 -9.571 1.00 98.19 527 PHE A C 1
ATOM 4268 O O . PHE A 1 527 ? 1.072 -6.888 -10.362 1.00 98.19 527 PHE A O 1
ATOM 4275 N N . ILE A 1 528 ? 1.708 -7.559 -8.304 1.00 98.44 528 ILE A N 1
ATOM 4276 C CA . ILE A 1 528 ? 0.393 -7.522 -7.651 1.00 98.44 528 ILE A CA 1
ATOM 4277 C C . ILE A 1 528 ? 0.415 -6.502 -6.519 1.00 98.44 528 ILE A C 1
ATOM 4279 O O . ILE A 1 528 ? 1.254 -6.621 -5.633 1.00 98.44 528 ILE A O 1
ATOM 4283 N N . TRP A 1 529 ? -0.521 -5.550 -6.492 1.00 98.75 529 TRP A N 1
ATOM 4284 C CA . TRP A 1 529 ? -0.737 -4.712 -5.304 1.00 98.75 529 TRP A CA 1
ATOM 4285 C C . TRP A 1 529 ? -1.278 -5.555 -4.138 1.00 98.75 529 TRP A C 1
ATOM 4287 O O . TRP A 1 529 ? -2.215 -6.327 -4.332 1.00 98.75 529 TRP A O 1
ATOM 4297 N N . HIS A 1 530 ? -0.743 -5.362 -2.925 1.00 98.44 530 HIS A N 1
ATOM 4298 C CA . HIS A 1 530 ? -1.295 -5.948 -1.687 1.00 98.44 530 HIS A CA 1
ATOM 4299 C C . HIS A 1 530 ? -1.218 -5.014 -0.467 1.00 98.44 530 HIS A C 1
ATOM 4301 O O . HIS A 1 530 ? -2.024 -5.161 0.453 1.00 98.44 530 HIS A O 1
ATOM 4307 N N . GLY A 1 531 ? -0.279 -4.057 -0.412 1.00 97.94 531 GLY A N 1
ATOM 4308 C CA . GLY A 1 531 ? -0.176 -3.073 0.685 1.00 97.94 531 GLY A CA 1
ATOM 4309 C C . GLY A 1 531 ? 0.072 -3.666 2.080 1.00 97.94 531 GLY A C 1
ATOM 4310 O O . GLY A 1 531 ? -0.297 -3.058 3.086 1.00 97.94 531 GLY A O 1
ATOM 4311 N N . SER A 1 532 ? 0.618 -4.884 2.134 1.00 97.94 532 SER A N 1
ATOM 4312 C CA . SER A 1 532 ? 0.644 -5.743 3.328 1.00 97.94 532 SER A CA 1
ATOM 4313 C C . SER A 1 532 ? 2.036 -6.285 3.628 1.00 97.94 532 SER A C 1
ATOM 4315 O O . SER A 1 532 ? 2.801 -6.533 2.697 1.00 97.94 532 SER A O 1
ATOM 4317 N N . ASN A 1 533 ? 2.318 -6.591 4.894 1.00 97.62 533 ASN A N 1
ATOM 4318 C CA . ASN A 1 533 ? 3.477 -7.400 5.258 1.00 97.62 533 ASN A CA 1
ATOM 4319 C C . ASN A 1 533 ? 3.287 -8.881 4.861 1.00 97.62 533 ASN A C 1
ATOM 4321 O O . ASN A 1 533 ? 2.209 -9.305 4.432 1.00 97.62 533 ASN A O 1
ATOM 4325 N N . ASN A 1 534 ? 4.329 -9.690 5.052 1.00 96.88 534 ASN A N 1
ATOM 4326 C CA . ASN A 1 534 ? 4.334 -11.133 4.778 1.00 96.88 534 ASN A CA 1
ATOM 4327 C C . ASN A 1 534 ? 3.326 -11.962 5.608 1.00 96.88 534 ASN A C 1
ATOM 4329 O O . ASN A 1 534 ? 3.098 -13.128 5.289 1.00 96.88 534 ASN A O 1
ATOM 4333 N N . LYS A 1 535 ? 2.711 -11.377 6.647 1.00 96.56 535 LYS A N 1
ATOM 4334 C CA . LYS A 1 535 ? 1.619 -11.954 7.456 1.00 96.56 535 LYS A CA 1
ATOM 4335 C C . LYS A 1 535 ? 0.235 -11.407 7.077 1.00 96.56 535 LYS A C 1
ATOM 4337 O O . LYS A 1 535 ? -0.752 -11.706 7.749 1.00 96.56 535 LYS A O 1
ATOM 4342 N N . GLY A 1 536 ? 0.137 -10.592 6.026 1.00 96.44 536 GLY A N 1
ATOM 4343 C CA . GLY A 1 536 ? -1.114 -9.979 5.583 1.00 96.44 536 GLY A CA 1
ATOM 4344 C C . GLY A 1 536 ? -1.644 -8.871 6.503 1.00 96.44 536 GLY A C 1
ATOM 4345 O O . GLY A 1 536 ? -2.848 -8.631 6.513 1.00 96.44 536 GLY A O 1
ATOM 4346 N N . GLU A 1 537 ? -0.791 -8.217 7.290 1.00 97.06 537 GLU A N 1
ATOM 4347 C CA . GLU A 1 537 ? -1.133 -7.027 8.087 1.00 97.06 537 GLU A CA 1
ATOM 4348 C C . GLU A 1 537 ? -0.810 -5.758 7.280 1.00 97.06 537 GLU A C 1
ATOM 4350 O O . GLU A 1 537 ? 0.130 -5.774 6.482 1.00 97.06 537 GLU A O 1
ATOM 4355 N N . PHE A 1 538 ? -1.557 -4.660 7.446 1.00 96.19 538 PHE A N 1
ATOM 4356 C CA . PHE A 1 538 ? -1.271 -3.425 6.704 1.00 96.19 538 PHE A CA 1
ATOM 4357 C C . PHE A 1 538 ? 0.078 -2.813 7.115 1.00 96.19 538 PHE A C 1
ATOM 4359 O O . PHE A 1 538 ? 0.468 -2.870 8.281 1.00 96.19 538 PHE A O 1
ATOM 4366 N N . VAL A 1 539 ? 0.779 -2.174 6.172 1.00 96.88 539 VAL A N 1
ATOM 4367 C CA . VAL A 1 539 ? 2.028 -1.440 6.459 1.00 96.88 539 VAL A CA 1
ATOM 4368 C C . VAL A 1 539 ? 1.793 0.057 6.293 1.00 96.88 539 VAL A C 1
ATOM 4370 O O . VAL A 1 539 ? 1.447 0.520 5.207 1.00 96.88 539 VAL A O 1
ATOM 4373 N N . GLU A 1 540 ? 1.951 0.814 7.381 1.00 94.12 540 GLU A N 1
ATOM 4374 C CA . GLU A 1 540 ? 1.651 2.250 7.441 1.00 94.12 540 GLU A CA 1
ATOM 4375 C C . GLU A 1 540 ? 2.337 3.037 6.308 1.00 94.12 540 GLU A C 1
ATOM 4377 O O . GLU A 1 540 ? 3.539 2.920 6.074 1.00 94.12 540 GLU A O 1
ATOM 4382 N N . GLY A 1 541 ? 1.550 3.825 5.568 1.00 93.25 541 GLY A N 1
ATOM 4383 C CA . GLY A 1 541 ? 2.039 4.627 4.442 1.00 93.25 541 GLY A CA 1
ATOM 4384 C C . GLY A 1 541 ? 2.382 3.847 3.164 1.00 93.25 541 GLY A C 1
ATOM 4385 O O . GLY A 1 541 ? 2.801 4.470 2.193 1.00 93.25 541 GLY A O 1
ATOM 4386 N N . LYS A 1 542 ? 2.190 2.518 3.117 1.00 97.31 542 LYS A N 1
ATOM 4387 C CA . LYS A 1 542 ? 2.543 1.662 1.963 1.00 97.31 542 LYS A CA 1
ATOM 4388 C C . LYS A 1 542 ? 1.329 1.034 1.267 1.00 97.31 542 LYS A C 1
ATOM 4390 O O . LYS A 1 542 ? 1.377 -0.102 0.794 1.00 97.31 542 LYS A O 1
ATOM 4395 N N . PHE A 1 543 ? 0.232 1.780 1.186 1.00 97.31 543 PHE A N 1
ATOM 4396 C CA . PHE A 1 543 ? -1.022 1.368 0.538 1.00 97.31 543 PHE A CA 1
ATOM 4397 C C . PHE A 1 543 ? -1.696 2.534 -0.220 1.00 97.31 543 PHE A C 1
ATOM 4399 O O . PHE A 1 543 ? -2.914 2.707 -0.182 1.00 97.31 543 PHE A O 1
ATOM 4406 N N . CYS A 1 544 ? -0.899 3.380 -0.890 1.00 97.56 544 CYS A N 1
ATOM 4407 C CA . CYS A 1 544 ? -1.372 4.426 -1.810 1.00 97.56 544 CYS A CA 1
ATOM 4408 C C . CYS A 1 544 ? -2.476 5.336 -1.245 1.00 97.56 544 CYS A C 1
ATOM 4410 O O . CYS A 1 544 ? -3.543 5.495 -1.851 1.00 97.56 544 CYS A O 1
ATOM 4412 N N . ASN A 1 545 ? -2.232 5.904 -0.058 1.00 95.44 545 ASN A N 1
ATOM 4413 C CA . ASN A 1 545 ? -3.209 6.662 0.728 1.00 95.44 545 ASN A CA 1
ATOM 4414 C C . ASN A 1 545 ? -4.600 5.989 0.727 1.00 95.44 545 ASN A C 1
ATOM 4416 O O . ASN A 1 545 ? -5.572 6.492 0.160 1.00 95.44 545 ASN A O 1
ATOM 4420 N N . LYS A 1 546 ? -4.651 4.788 1.315 1.00 96.31 546 LYS A N 1
ATOM 4421 C CA . LYS A 1 546 ? -5.845 3.928 1.476 1.00 96.31 546 LYS A CA 1
ATOM 4422 C C . LYS A 1 546 ? -6.473 3.504 0.136 1.00 96.31 546 LYS A C 1
ATOM 4424 O O . LYS A 1 546 ? -7.667 3.219 0.076 1.00 96.31 546 LYS A O 1
ATOM 4429 N N . TRP A 1 547 ? -5.651 3.452 -0.916 1.00 97.88 547 TRP A N 1
ATOM 4430 C CA . TRP A 1 547 ? -5.984 3.267 -2.337 1.00 97.88 547 TRP A CA 1
ATOM 4431 C C . TRP A 1 547 ? -6.801 4.399 -2.985 1.00 97.88 547 TRP A C 1
ATOM 4433 O O . TRP A 1 547 ? -7.608 4.166 -3.891 1.00 97.88 547 TRP A O 1
ATOM 4443 N N . HIS A 1 548 ? -6.600 5.646 -2.547 1.00 97.44 548 HIS A N 1
ATOM 4444 C CA . HIS A 1 548 ? -7.187 6.824 -3.198 1.00 97.44 548 HIS A CA 1
ATOM 4445 C C . HIS A 1 548 ? -6.235 7.539 -4.170 1.00 97.44 548 HIS A C 1
ATOM 4447 O O . HIS A 1 548 ? -6.721 8.237 -5.062 1.00 97.44 548 HIS A O 1
ATOM 4453 N N . THR A 1 549 ? -4.910 7.377 -4.064 1.00 97.50 549 THR A N 1
ATOM 4454 C CA . THR A 1 549 ? -3.941 8.192 -4.830 1.00 97.50 549 THR A CA 1
ATOM 4455 C C . THR A 1 549 ? -3.250 7.457 -5.980 1.00 97.50 549 THR A C 1
ATOM 4457 O O . THR A 1 549 ? -2.939 6.275 -5.893 1.00 97.50 549 THR A O 1
ATOM 4460 N N . ARG A 1 550 ? -2.945 8.198 -7.053 1.00 97.69 550 ARG A N 1
ATOM 4461 C CA . ARG A 1 550 ? -2.051 7.780 -8.154 1.00 97.69 550 ARG A CA 1
ATOM 4462 C C . ARG A 1 550 ? -0.812 8.678 -8.274 1.00 97.69 550 ARG A C 1
ATOM 4464 O O . ARG A 1 550 ? -0.219 8.775 -9.348 1.00 97.69 550 ARG A O 1
ATOM 4471 N N . ALA A 1 551 ? -0.499 9.427 -7.216 1.00 97.19 551 ALA A N 1
ATOM 4472 C CA . ALA A 1 551 ? 0.607 10.377 -7.202 1.00 97.19 551 ALA A CA 1
ATOM 4473 C C . ALA A 1 551 ? 1.963 9.653 -7.209 1.00 97.19 551 ALA A C 1
ATOM 4475 O O . ALA A 1 551 ? 2.101 8.575 -6.636 1.00 97.19 551 ALA A O 1
ATOM 4476 N N . ALA A 1 552 ? 2.965 10.249 -7.861 1.00 95.94 552 ALA A N 1
ATOM 4477 C CA . ALA A 1 552 ? 4.266 9.608 -8.061 1.00 95.94 552 ALA A CA 1
ATOM 4478 C C . ALA A 1 552 ? 5.136 9.556 -6.785 1.00 95.94 552 ALA A C 1
ATOM 4480 O O . ALA A 1 552 ? 6.043 8.734 -6.689 1.00 95.94 552 ALA A O 1
ATOM 4481 N N . ASN A 1 553 ? 4.853 10.421 -5.809 1.00 95.25 553 ASN A N 1
ATOM 4482 C CA . ASN A 1 553 ? 5.529 10.508 -4.509 1.00 95.25 553 ASN A CA 1
ATOM 4483 C C . ASN A 1 553 ? 4.885 9.633 -3.414 1.00 95.25 553 ASN A C 1
ATOM 4485 O O . ASN A 1 553 ? 5.335 9.658 -2.273 1.00 95.25 553 ASN A O 1
ATOM 4489 N N . GLU A 1 554 ? 3.799 8.932 -3.736 1.00 97.69 554 GLU A N 1
ATOM 4490 C CA . GLU A 1 554 ? 3.077 8.033 -2.835 1.00 97.69 554 GLU A CA 1
ATOM 4491 C C . GLU A 1 554 ? 3.445 6.585 -3.170 1.00 97.69 554 GLU A C 1
ATOM 4493 O O . GLU A 1 554 ? 3.630 6.255 -4.346 1.00 97.69 554 GLU A O 1
ATOM 4498 N N . MET A 1 555 ? 3.526 5.723 -2.153 1.00 97.50 555 MET A N 1
ATOM 4499 C CA . MET A 1 555 ? 4.031 4.352 -2.295 1.00 97.50 555 MET A CA 1
ATOM 4500 C C . MET A 1 555 ? 2.993 3.290 -1.904 1.00 97.50 555 MET A C 1
ATOM 4502 O O . MET A 1 555 ? 2.143 3.485 -1.028 1.00 97.50 555 MET A O 1
ATOM 4506 N N . GLY A 1 556 ? 3.092 2.133 -2.551 1.00 97.94 556 GLY A N 1
ATOM 4507 C CA . GLY A 1 556 ? 2.373 0.907 -2.221 1.00 97.94 556 GLY A CA 1
ATOM 4508 C C . GLY A 1 556 ? 3.333 -0.280 -2.136 1.00 97.94 556 GLY A C 1
ATOM 4509 O O . GLY A 1 556 ? 4.329 -0.306 -2.858 1.00 97.94 556 GLY A O 1
ATOM 4510 N N . LEU A 1 557 ? 3.032 -1.271 -1.294 1.00 98.44 557 LEU A N 1
ATOM 4511 C CA . LEU A 1 557 ? 3.675 -2.588 -1.380 1.00 98.44 557 LEU A CA 1
ATOM 4512 C C . LEU A 1 557 ? 3.022 -3.435 -2.478 1.00 98.44 557 LEU A C 1
ATOM 4514 O O . LEU A 1 557 ? 1.787 -3.576 -2.522 1.00 98.44 557 LEU A O 1
ATOM 4518 N N . ALA A 1 558 ? 3.869 -3.994 -3.336 1.00 98.31 558 ALA A N 1
ATOM 4519 C CA . ALA A 1 558 ? 3.512 -4.938 -4.379 1.00 98.31 558 ALA A CA 1
ATOM 4520 C C . ALA A 1 558 ? 4.439 -6.168 -4.349 1.00 98.31 558 ALA A C 1
ATOM 4522 O O . ALA A 1 558 ? 5.559 -6.106 -3.848 1.00 98.31 558 ALA A O 1
ATOM 4523 N N . SER A 1 559 ? 3.978 -7.274 -4.933 1.00 98.06 559 SER A N 1
ATOM 4524 C CA . SER A 1 559 ? 4.711 -8.542 -4.981 1.00 98.06 559 SER A CA 1
ATOM 4525 C C . SER A 1 559 ? 4.931 -8.997 -6.419 1.00 98.06 559 SER A C 1
ATOM 4527 O O . SER A 1 559 ? 4.005 -8.946 -7.235 1.00 98.06 559 SER A O 1
ATOM 4529 N N . SER A 1 560 ? 6.141 -9.457 -6.743 1.00 95.31 560 SER A N 1
ATOM 4530 C CA . SER A 1 560 ? 6.495 -9.911 -8.091 1.00 95.31 560 SER A CA 1
ATOM 4531 C C . SER A 1 560 ? 6.100 -11.367 -8.350 1.00 95.31 560 SER A C 1
ATOM 4533 O O . SER A 1 560 ? 6.621 -12.292 -7.722 1.00 95.31 560 SER A O 1
ATOM 4535 N N . LEU A 1 561 ? 5.264 -11.606 -9.368 1.00 93.81 561 LEU A N 1
ATOM 4536 C CA . LEU A 1 561 ? 4.942 -12.966 -9.830 1.00 93.81 561 LEU A CA 1
ATOM 4537 C C . LEU A 1 561 ? 6.171 -13.705 -10.385 1.00 93.81 561 LEU A C 1
ATOM 4539 O O . LEU A 1 561 ? 6.227 -14.936 -10.340 1.00 93.81 561 LEU A O 1
ATOM 4543 N N . LEU A 1 562 ? 7.189 -12.966 -10.842 1.00 91.56 562 LEU A N 1
ATOM 4544 C CA . LEU A 1 562 ? 8.470 -13.523 -11.292 1.00 91.56 562 LEU A CA 1
ATOM 4545 C C . LEU A 1 562 ? 9.253 -14.192 -10.149 1.00 91.56 562 LEU A C 1
ATOM 4547 O O . LEU A 1 562 ? 10.011 -15.120 -10.410 1.00 91.56 562 LEU A O 1
ATOM 4551 N N . LYS A 1 563 ? 9.033 -13.775 -8.893 1.00 92.00 563 LYS A N 1
ATOM 4552 C CA . LYS A 1 563 ? 9.571 -14.427 -7.681 1.00 92.00 563 LYS A CA 1
ATOM 4553 C C . LYS A 1 563 ? 8.672 -15.546 -7.140 1.00 92.00 563 LYS A C 1
ATOM 4555 O O . LYS A 1 563 ? 9.034 -16.208 -6.173 1.00 92.00 563 LYS A O 1
ATOM 4560 N N . HIS A 1 564 ? 7.505 -15.747 -7.754 1.00 93.38 564 HIS A N 1
ATOM 4561 C CA . HIS A 1 564 ? 6.493 -16.734 -7.364 1.00 93.38 564 HIS A CA 1
ATOM 4562 C C . HIS A 1 564 ? 5.945 -16.511 -5.942 1.00 93.38 564 HIS A C 1
ATOM 4564 O O . HIS A 1 564 ? 5.636 -17.456 -5.220 1.00 93.38 564 HIS A O 1
ATOM 4570 N N . MET A 1 565 ? 5.808 -15.241 -5.549 1.00 95.31 565 MET A N 1
ATOM 4571 C CA . MET A 1 565 ? 5.285 -14.795 -4.254 1.00 95.31 565 MET A CA 1
ATOM 4572 C C . MET A 1 565 ? 4.105 -13.838 -4.455 1.00 95.31 565 MET A C 1
ATOM 4574 O O . MET A 1 565 ? 4.084 -13.082 -5.431 1.00 95.31 565 MET A O 1
ATOM 4578 N N . LEU A 1 566 ? 3.142 -13.825 -3.525 1.00 96.94 566 LEU A N 1
ATOM 4579 C CA . LEU A 1 566 ? 2.031 -12.853 -3.521 1.00 96.94 566 LEU A CA 1
ATOM 4580 C C . LEU A 1 566 ? 2.127 -11.779 -2.423 1.00 96.94 566 LEU A C 1
ATOM 4582 O O . LEU A 1 566 ? 1.379 -10.806 -2.487 1.00 96.94 566 LEU A O 1
ATOM 4586 N N . LEU A 1 567 ? 3.019 -11.941 -1.437 1.00 97.44 567 LEU A N 1
ATOM 4587 C CA . LEU A 1 567 ? 3.251 -10.997 -0.333 1.00 97.44 567 LEU A CA 1
ATOM 4588 C C . LEU A 1 567 ? 4.753 -10.687 -0.142 1.00 97.44 567 LEU A C 1
ATOM 4590 O O . LEU A 1 567 ? 5.212 -10.483 0.987 1.00 97.44 567 LEU A O 1
ATOM 4594 N N . ASP A 1 568 ? 5.527 -10.657 -1.230 1.00 96.06 568 ASP A N 1
ATOM 4595 C CA . ASP A 1 568 ? 6.871 -10.065 -1.224 1.00 96.06 568 ASP A CA 1
ATOM 4596 C C . ASP A 1 568 ? 6.811 -8.565 -0.873 1.00 96.06 568 ASP A C 1
ATOM 4598 O O . ASP A 1 568 ? 5.747 -7.955 -0.873 1.00 96.06 568 ASP A O 1
ATOM 4602 N N . GLN A 1 569 ? 7.934 -7.974 -0.476 1.00 97.44 569 GLN A N 1
ATOM 4603 C CA . GLN A 1 569 ? 7.975 -6.671 0.192 1.00 97.44 569 GLN A CA 1
ATOM 4604 C C . GLN A 1 569 ? 8.595 -5.570 -0.687 1.00 97.44 569 GLN A C 1
ATOM 4606 O O . GLN A 1 569 ? 9.413 -4.779 -0.218 1.00 97.44 569 GLN A O 1
ATOM 4611 N N . GLU A 1 570 ? 8.225 -5.520 -1.970 1.00 96.38 570 GLU A N 1
ATOM 4612 C CA . GLU A 1 570 ? 8.728 -4.508 -2.907 1.00 96.38 570 GLU A CA 1
ATOM 4613 C C . GLU A 1 570 ? 7.862 -3.241 -2.891 1.00 96.38 570 GLU A C 1
ATOM 4615 O O . GLU A 1 570 ? 6.637 -3.286 -3.019 1.00 96.38 570 GLU A O 1
ATOM 4620 N N . GLU A 1 571 ? 8.500 -2.079 -2.748 1.00 97.94 571 GLU A N 1
ATOM 4621 C CA . GLU A 1 571 ? 7.810 -0.790 -2.764 1.00 97.94 571 GLU A CA 1
ATOM 4622 C C . GLU A 1 571 ? 7.770 -0.180 -4.167 1.00 97.94 571 GLU A C 1
ATOM 4624 O O . GLU A 1 571 ? 8.804 0.015 -4.806 1.00 97.94 571 GLU A O 1
ATOM 4629 N N . TYR A 1 572 ? 6.578 0.222 -4.606 1.00 98.12 572 TYR A N 1
ATOM 4630 C CA . TYR A 1 572 ? 6.367 0.863 -5.900 1.00 98.12 572 TYR A CA 1
ATOM 4631 C C . TYR A 1 572 ? 5.539 2.138 -5.793 1.00 98.12 572 TYR A C 1
ATOM 4633 O O . TYR A 1 572 ? 4.639 2.264 -4.964 1.00 98.12 572 TYR A O 1
ATOM 4641 N N . SER A 1 573 ? 5.827 3.080 -6.691 1.00 98.12 573 SER A N 1
ATOM 4642 C CA . SER A 1 573 ? 5.077 4.328 -6.810 1.00 98.12 573 SER A CA 1
ATOM 4643 C C . SER A 1 573 ? 3.647 4.074 -7.296 1.00 98.12 573 SER A C 1
ATOM 4645 O O . SER A 1 573 ? 3.426 3.317 -8.246 1.00 98.12 573 SER A O 1
ATOM 4647 N N . CYS A 1 574 ? 2.674 4.742 -6.679 1.00 98.31 574 CYS A N 1
ATOM 4648 C CA . CYS A 1 574 ? 1.238 4.537 -6.899 1.00 98.31 574 CYS A CA 1
ATOM 4649 C C . CYS A 1 574 ? 0.721 4.960 -8.285 1.00 98.31 574 CYS A C 1
ATOM 4651 O O . CYS A 1 574 ? -0.453 4.742 -8.603 1.00 98.31 574 CYS A O 1
ATOM 4653 N N . ASN A 1 575 ? 1.574 5.556 -9.121 1.00 97.88 575 ASN A N 1
ATOM 4654 C CA . ASN A 1 575 ? 1.285 5.802 -10.532 1.00 97.88 575 ASN A CA 1
ATOM 4655 C C . ASN A 1 575 ? 1.353 4.525 -11.399 1.00 97.88 575 ASN A C 1
ATOM 4657 O O . ASN A 1 575 ? 0.794 4.522 -12.497 1.00 97.88 575 ASN A O 1
ATOM 4661 N N . ASN A 1 576 ? 1.997 3.453 -10.922 1.00 98.00 576 ASN A N 1
ATOM 4662 C CA . ASN A 1 576 ? 2.122 2.187 -11.641 1.00 98.00 576 ASN A CA 1
ATOM 4663 C C . ASN A 1 576 ? 0.794 1.436 -11.722 1.00 98.00 576 ASN A C 1
ATOM 4665 O O . ASN A 1 576 ? 0.096 1.293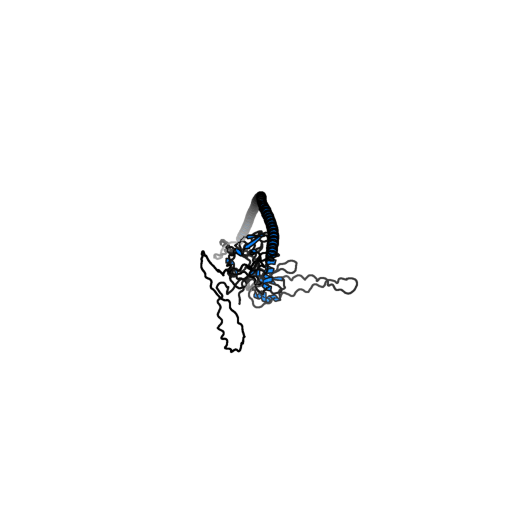 -10.723 1.00 98.00 576 ASN A O 1
ATOM 4669 N N . ALA A 1 577 ? 0.476 0.902 -12.903 1.00 97.94 577 ALA A N 1
ATOM 4670 C CA . ALA A 1 577 ? -0.675 0.029 -13.099 1.00 97.94 577 ALA A CA 1
ATOM 4671 C C . ALA A 1 577 ? -0.255 -1.446 -12.980 1.00 97.94 577 ALA A C 1
ATOM 4673 O O . ALA A 1 577 ? 0.477 -1.950 -13.835 1.00 97.94 577 ALA A O 1
ATOM 4674 N N . PHE A 1 578 ? -0.734 -2.127 -11.938 1.00 98.62 578 PHE A N 1
ATOM 4675 C CA . PHE A 1 578 ? -0.378 -3.505 -11.581 1.00 98.62 578 PHE A CA 1
ATOM 4676 C C . PHE A 1 578 ? -1.610 -4.408 -11.472 1.00 98.62 578 PHE A C 1
ATOM 4678 O O . PHE A 1 578 ? -2.750 -3.942 -11.505 1.00 98.62 578 PHE A O 1
ATOM 4685 N N . ILE A 1 579 ? -1.387 -5.716 -11.353 1.00 98.81 579 ILE A N 1
ATOM 4686 C CA . ILE A 1 579 ? -2.444 -6.700 -11.116 1.00 98.81 579 ILE A CA 1
ATOM 4687 C C . ILE A 1 579 ? -3.080 -6.430 -9.742 1.00 98.81 579 ILE A C 1
ATOM 4689 O O . ILE A 1 579 ? -2.401 -6.103 -8.769 1.00 98.81 579 ILE A O 1
ATOM 4693 N N . VAL A 1 580 ? -4.397 -6.598 -9.658 1.00 98.75 580 VAL A N 1
ATOM 4694 C CA . VAL A 1 580 ? -5.148 -6.620 -8.399 1.00 98.75 580 VAL A CA 1
ATOM 4695 C C . VAL A 1 580 ? -5.912 -7.933 -8.365 1.00 98.75 580 VAL A C 1
ATOM 4697 O O . VAL A 1 580 ? -6.627 -8.257 -9.319 1.00 98.75 580 VAL A O 1
ATOM 4700 N N . LEU A 1 581 ? -5.726 -8.706 -7.296 1.00 98.81 581 LEU A N 1
ATOM 4701 C CA . LEU A 1 581 ? -6.426 -9.972 -7.100 1.00 98.81 581 LEU A CA 1
ATOM 4702 C C . LEU A 1 581 ? -7.704 -9.773 -6.281 1.00 98.81 581 LEU A C 1
ATOM 4704 O O . LEU A 1 581 ? -7.830 -8.839 -5.490 1.00 98.81 581 LEU A O 1
ATOM 4708 N N . CYS A 1 582 ? -8.639 -10.693 -6.466 1.00 98.69 582 CYS A N 1
ATOM 4709 C CA . CYS A 1 582 ? -9.920 -10.759 -5.793 1.00 98.69 582 CYS A CA 1
ATOM 4710 C C . CYS A 1 582 ? -10.100 -12.160 -5.208 1.00 98.69 582 CYS A C 1
ATOM 4712 O O . CYS A 1 582 ? -10.011 -13.148 -5.936 1.00 98.69 582 CYS A O 1
ATOM 4714 N N . ILE A 1 583 ? -10.370 -12.243 -3.909 1.00 97.88 583 ILE A N 1
ATOM 4715 C CA . ILE A 1 583 ? -10.567 -13.493 -3.168 1.00 97.88 583 ILE A CA 1
ATOM 4716 C C . ILE A 1 583 ? -12.045 -13.647 -2.792 1.00 97.88 583 ILE A C 1
ATOM 4718 O O . ILE A 1 583 ? -12.676 -12.697 -2.320 1.00 97.88 583 ILE A O 1
ATOM 4722 N N . GLU A 1 584 ? -12.617 -14.833 -2.997 1.00 95.62 584 GLU A N 1
ATOM 4723 C CA . GLU A 1 584 ? -13.919 -15.187 -2.425 1.00 95.62 584 GLU A CA 1
ATOM 4724 C C . GLU A 1 584 ? -13.790 -15.281 -0.893 1.00 95.62 584 GLU A C 1
ATOM 4726 O O . GLU A 1 584 ? -12.981 -16.043 -0.373 1.00 95.62 584 GLU A O 1
ATOM 4731 N N . ASN A 1 585 ? -14.542 -14.464 -0.150 1.00 93.00 585 ASN A N 1
ATOM 4732 C CA . ASN A 1 585 ? -14.294 -14.242 1.284 1.00 93.00 585 ASN A CA 1
ATOM 4733 C C . ASN A 1 585 ? -14.956 -15.264 2.232 1.00 93.00 585 ASN A C 1
ATOM 4735 O O . ASN A 1 585 ? -14.831 -15.140 3.453 1.00 93.00 585 ASN A O 1
ATOM 4739 N N . THR A 1 586 ? -15.729 -16.196 1.677 1.00 89.62 586 THR A N 1
ATOM 4740 C CA . THR A 1 586 ? -16.597 -17.144 2.385 1.00 89.62 586 THR A CA 1
ATOM 4741 C C . THR A 1 586 ? -16.754 -18.407 1.545 1.00 89.62 586 THR A C 1
ATOM 4743 O O . THR A 1 586 ? -17.034 -18.325 0.350 1.00 89.62 586 THR A O 1
ATOM 4746 N N . ALA A 1 587 ? -16.570 -19.578 2.152 1.00 82.50 587 ALA A N 1
ATOM 4747 C CA . ALA A 1 587 ? -16.568 -20.834 1.413 1.00 82.50 587 ALA A CA 1
ATOM 4748 C C . ALA A 1 587 ? -17.979 -21.296 1.037 1.00 82.50 587 ALA A C 1
ATOM 4750 O O . ALA A 1 587 ? -18.919 -21.281 1.839 1.00 82.50 587 ALA A O 1
ATOM 4751 N N . ARG A 1 588 ? -18.114 -21.745 -0.212 1.00 71.81 588 ARG A N 1
ATOM 4752 C CA . ARG A 1 588 ? -19.361 -22.272 -0.763 1.00 71.81 588 ARG A CA 1
ATOM 4753 C C . ARG A 1 588 ? -19.496 -23.757 -0.472 1.00 71.81 588 ARG A C 1
ATOM 4755 O O . ARG A 1 588 ? -19.087 -24.577 -1.287 1.00 71.81 588 ARG A O 1
ATOM 4762 N N . ARG A 1 589 ? -20.172 -24.070 0.634 1.00 61.81 589 ARG A N 1
ATOM 4763 C CA . ARG A 1 589 ? -20.778 -25.391 0.821 1.00 61.81 589 ARG A CA 1
ATOM 4764 C C . ARG A 1 589 ? -21.784 -25.636 -0.294 1.00 61.81 589 ARG A C 1
ATOM 4766 O O . ARG A 1 589 ? -22.789 -24.927 -0.387 1.00 61.81 589 ARG A O 1
ATOM 4773 N N . TRP A 1 590 ? -21.487 -26.612 -1.140 1.00 38.62 590 TRP A N 1
ATOM 4774 C CA . TRP A 1 590 ? -22.470 -27.176 -2.054 1.00 38.62 590 TRP A CA 1
ATOM 4775 C C . TRP A 1 590 ? -23.434 -28.066 -1.247 1.00 38.62 590 TRP A C 1
ATOM 4777 O O . TRP A 1 590 ? -22.961 -28.789 -0.367 1.00 38.62 590 TRP A O 1
ATOM 4787 N N . PRO A 1 591 ? -24.757 -27.957 -1.470 1.00 35.22 591 PRO A N 1
ATOM 4788 C CA . PRO A 1 591 ? -25.755 -28.819 -0.837 1.00 35.22 591 PRO A CA 1
ATOM 4789 C C . PRO A 1 591 ? -25.805 -30.216 -1.474 1.00 35.22 591 PRO A C 1
ATOM 4791 O O . PRO A 1 591 ? -25.501 -30.319 -2.686 1.00 35.22 591 PRO A O 1
#

Foldseek 3Di:
DDDDDDDDDDDDDDDPDDDDDDDDDDQDDFDDFDDFDDDDDDDDDDDTDDTDDTDDRDDPDDPDDDDDDDDDDDDDDDDDDPDDDAAEDQADVRVQVCQVVDDFQHWYAHNVVRWIWGQHPVTIDTDDDDDDDDDPDPDPPDDDDDDDDDDDDDDDDDDDDDDDDDDDDPVVVVVVVVVVVVVVVVVVVVVVVVVVVVVVVVVVVVVVVVVVVVVVVVVVVVVVVVVVVVVVVVVVVVVVVVVVVVVVVVVVVVVVVVVVVVVVVVVVVVVVVVVVVVVVVVVVVVVVVVVVVVVVVVVVVVVVVVVVVVVVVVVVVVVVVVVVVVVVVVVVVVVVVVVVVVVVVCVVHDDDDDDDDDDDDDDDDDDDDDDDDDDDDDDDDDDDDDDDDDDDDDDDDDDDDDDDPPPPDPPQFDDFWEKEKAWAPAFDFLQCVFQVSQQVSQVVLCVVLVNPFRKGWLADFPVDFSLCLAPDPVQQQHFYAYPVRGGFGRGNCRQQVLPQRAGDLVHFHHHSVGDGCVPDCSFVAQKEFHCAASNRGHDPQARQNNSNHLDQPGKHAIDGVVRRGGRDGDIHGRVDGHIIMIMRRDIDGDD

InterPro domains:
  IPR010515 Collagenase NC10/endostatin [PF06482] (419-586)
  IPR016186 C-type lectin-like/link domain superfamily [G3DSA:3.10.100.10] (411-589)
  IPR016187 C-type lectin fold [SSF56436] (417-586)
  IPR045463 Collagen type XV/XVIII, trimerization domain [PF20010] (86-132)

Radius of gyration: 62.34 Å; chains: 1; bounding box: 137×85×234 Å

Organism: Biomphalaria glabrata (NCBI:txid6526)